Protein AF-A0A212D4I2-F1 (afdb_monomer_lite)

Radius of gyration: 35.73 Å; chains: 1; bounding box: 109×81×95 Å

Structure (mmCIF, N/CA/C/O backbone):
data_AF-A0A212D4I2-F1
#
_entry.id   AF-A0A212D4I2-F1
#
loop_
_atom_site.group_PDB
_atom_site.id
_atom_site.type_symbol
_atom_site.label_atom_id
_atom_site.label_alt_id
_atom_site.label_comp_id
_atom_site.label_asym_id
_atom_site.label_entity_id
_atom_site.label_seq_id
_atom_site.pdbx_PDB_ins_code
_atom_site.Cartn_x
_atom_site.Cartn_y
_atom_site.Cartn_z
_atom_site.occupancy
_atom_site.B_iso_or_equiv
_atom_site.auth_seq_id
_atom_site.auth_comp_id
_atom_site.auth_asym_id
_atom_site.auth_atom_id
_atom_site.pdbx_PDB_model_num
ATOM 1 N N . MET A 1 1 ? 10.637 -16.578 -3.327 1.00 25.44 1 MET A N 1
ATOM 2 C CA . MET A 1 1 ? 9.156 -16.622 -3.224 1.00 25.44 1 MET A CA 1
ATOM 3 C C . MET A 1 1 ? 8.642 -15.922 -1.956 1.00 25.44 1 MET A C 1
ATOM 5 O O . MET A 1 1 ? 7.436 -15.797 -1.786 1.00 25.44 1 MET A O 1
ATOM 9 N N . ASP A 1 2 ? 9.524 -15.365 -1.117 1.00 29.19 2 ASP A N 1
ATOM 10 C CA . ASP A 1 2 ? 9.207 -15.015 0.279 1.00 29.19 2 ASP A CA 1
ATOM 11 C C . ASP A 1 2 ? 8.692 -13.579 0.500 1.00 29.19 2 ASP A C 1
ATOM 13 O O . ASP A 1 2 ? 8.027 -13.302 1.494 1.00 29.19 2 ASP A O 1
ATOM 17 N N . ALA A 1 3 ? 8.873 -12.668 -0.464 1.00 28.47 3 ALA A N 1
ATOM 18 C CA . ALA A 1 3 ? 8.297 -11.314 -0.410 1.00 28.47 3 ALA A CA 1
ATOM 19 C C . ALA A 1 3 ? 6.806 -11.271 -0.831 1.00 28.47 3 ALA A C 1
ATOM 21 O O . ALA A 1 3 ? 6.046 -10.377 -0.430 1.00 28.47 3 ALA A O 1
ATOM 22 N N . MET A 1 4 ? 6.360 -12.268 -1.615 1.00 29.52 4 MET A N 1
ATOM 23 C CA . MET A 1 4 ? 5.018 -12.341 -2.214 1.00 29.52 4 MET A CA 1
ATOM 24 C C . MET A 1 4 ? 3.910 -12.891 -1.301 1.00 29.52 4 MET A C 1
ATOM 26 O O . MET A 1 4 ? 2.735 -12.658 -1.568 1.00 29.52 4 MET A O 1
ATOM 30 N N . GLY A 1 5 ? 4.243 -13.533 -0.181 1.00 29.33 5 GLY A N 1
ATOM 31 C CA . GLY A 1 5 ? 3.268 -13.831 0.879 1.00 29.33 5 GLY A CA 1
ATOM 32 C C . GLY A 1 5 ? 3.130 -12.667 1.865 1.00 29.33 5 GLY A C 1
ATOM 33 O O . GLY A 1 5 ? 2.028 -12.223 2.182 1.00 29.33 5 GLY A O 1
ATOM 34 N N . PHE A 1 6 ? 4.270 -12.092 2.261 1.00 38.19 6 PHE A N 1
ATOM 35 C CA . PHE A 1 6 ? 4.362 -11.064 3.298 1.00 38.19 6 PHE A CA 1
ATOM 36 C C . PHE A 1 6 ? 3.656 -9.746 2.935 1.00 38.19 6 PHE A C 1
ATOM 38 O O . PHE A 1 6 ? 2.833 -9.243 3.701 1.00 38.19 6 PHE A O 1
ATOM 45 N N . GLY A 1 7 ? 3.900 -9.223 1.726 1.00 39.88 7 GLY A N 1
ATOM 46 C CA . GLY A 1 7 ? 3.266 -7.973 1.279 1.00 39.88 7 GLY A CA 1
ATOM 47 C C . GLY A 1 7 ? 1.727 -7.999 1.244 1.00 39.88 7 GLY A C 1
ATOM 48 O O . GLY A 1 7 ? 1.111 -6.957 1.406 1.00 39.88 7 GLY A O 1
ATOM 49 N N . MET A 1 8 ? 1.083 -9.166 1.102 1.00 39.50 8 MET A N 1
ATOM 50 C CA . MET A 1 8 ? -0.375 -9.286 0.972 1.00 39.50 8 MET A CA 1
ATOM 51 C C . MET A 1 8 ? -1.042 -9.453 2.337 1.00 39.50 8 MET A C 1
ATOM 53 O O . MET A 1 8 ? -2.109 -8.889 2.559 1.00 39.50 8 MET A O 1
ATOM 57 N N . GLY A 1 9 ? -0.394 -10.145 3.282 1.00 39.62 9 GLY A N 1
ATOM 58 C CA . GLY A 1 9 ? -0.877 -10.227 4.664 1.00 39.62 9 GLY A CA 1
ATOM 59 C C . GLY A 1 9 ? -0.920 -8.855 5.344 1.00 39.62 9 GLY A C 1
ATOM 60 O O . GLY A 1 9 ? -1.917 -8.508 5.974 1.00 39.62 9 GLY A O 1
ATOM 61 N N . ASN A 1 10 ? 0.117 -8.034 5.146 1.00 53.69 10 ASN A N 1
ATOM 62 C CA . ASN A 1 10 ? 0.161 -6.677 5.697 1.00 53.69 10 ASN A CA 1
ATOM 63 C C . ASN A 1 10 ? -0.719 -5.681 4.913 1.00 53.69 10 ASN A C 1
ATOM 65 O O . ASN A 1 10 ? -1.258 -4.742 5.494 1.00 53.69 10 ASN A O 1
ATOM 69 N N . CYS A 1 11 ? -0.940 -5.919 3.614 1.00 56.47 11 CYS A N 1
ATOM 70 C CA . CYS A 1 11 ? -1.850 -5.120 2.787 1.00 56.47 11 CYS A CA 1
ATOM 71 C C . CYS A 1 11 ? -3.273 -5.084 3.368 1.00 56.47 11 CYS A C 1
ATOM 73 O O . CYS A 1 11 ? -3.877 -4.019 3.424 1.00 56.47 11 CYS A O 1
ATOM 75 N N . CYS A 1 12 ? -3.770 -6.204 3.906 1.00 54.91 12 CYS A N 1
ATOM 76 C CA . CYS A 1 12 ? -5.096 -6.276 4.532 1.00 54.91 12 CYS A CA 1
ATOM 77 C C . CYS A 1 12 ? -5.228 -5.345 5.749 1.00 54.91 12 CYS A C 1
ATOM 79 O O . CYS A 1 12 ? -6.227 -4.640 5.900 1.00 54.91 12 CYS A O 1
ATOM 81 N N . LEU A 1 13 ? -4.216 -5.354 6.624 1.00 58.94 13 LEU A N 1
ATOM 82 C CA . LEU A 1 13 ? -4.187 -4.532 7.839 1.00 58.94 13 LEU A CA 1
ATOM 83 C C . LEU A 1 13 ? -4.087 -3.056 7.477 1.00 58.94 13 LEU A C 1
ATOM 85 O O . LEU A 1 13 ? -4.787 -2.214 8.034 1.00 58.94 13 LEU A O 1
ATOM 89 N N . GLN A 1 14 ? -3.225 -2.768 6.509 1.00 66.25 14 GLN A N 1
ATOM 90 C CA . GLN A 1 14 ? -2.988 -1.430 6.027 1.00 66.25 14 GLN A CA 1
ATOM 91 C C . GLN A 1 14 ? -4.232 -0.844 5.370 1.00 66.25 14 GLN A C 1
ATOM 93 O O . GLN A 1 14 ? -4.608 0.260 5.735 1.00 66.25 14 GLN A O 1
ATOM 98 N N . MET A 1 15 ? -4.913 -1.603 4.506 1.00 63.91 15 MET A N 1
ATOM 99 C CA . MET A 1 15 ? -6.209 -1.223 3.940 1.00 63.91 15 MET A CA 1
ATOM 100 C C . MET A 1 15 ? -7.216 -0.880 5.041 1.00 63.91 15 MET A C 1
ATOM 102 O O . MET A 1 15 ? -7.794 0.201 5.026 1.00 63.91 15 MET A O 1
ATOM 106 N N . ALA A 1 16 ? -7.383 -1.750 6.043 1.00 61.50 16 ALA A N 1
ATOM 107 C CA . ALA A 1 16 ? -8.319 -1.487 7.135 1.00 61.50 16 ALA A CA 1
ATOM 108 C C . ALA A 1 16 ? -7.964 -0.199 7.906 1.00 61.50 16 ALA A C 1
ATOM 110 O O . ALA A 1 16 ? -8.841 0.614 8.200 1.00 61.50 16 ALA A O 1
ATOM 111 N N . LEU A 1 17 ? -6.679 0.016 8.205 1.00 62.59 17 LEU A N 1
ATOM 112 C CA . LEU A 1 17 ? -6.197 1.201 8.919 1.00 62.59 17 LEU A CA 1
ATOM 113 C C . LEU A 1 17 ? -6.302 2.487 8.087 1.00 62.59 17 LEU A C 1
ATOM 115 O O . LEU A 1 17 ? -6.539 3.548 8.664 1.00 62.59 17 LEU A O 1
ATOM 119 N N . SER A 1 18 ? -6.106 2.405 6.769 1.00 64.69 18 SER A N 1
ATOM 120 C CA . SER A 1 18 ? -6.086 3.535 5.831 1.00 64.69 18 SER A CA 1
ATOM 121 C C . SER A 1 18 ? -7.432 3.803 5.156 1.00 64.69 18 SER A C 1
ATOM 123 O O . SER A 1 18 ? -7.518 4.685 4.309 1.00 64.69 18 SER A O 1
ATOM 125 N N . ALA A 1 19 ? -8.480 3.066 5.512 1.00 68.12 19 ALA A N 1
ATOM 126 C CA . ALA A 1 19 ? -9.813 3.191 4.940 1.00 68.12 19 ALA A CA 1
ATOM 127 C C . ALA A 1 19 ? -10.255 4.649 4.710 1.00 68.12 19 ALA A C 1
ATOM 129 O O . ALA A 1 19 ? -10.438 5.414 5.664 1.00 68.12 19 ALA A O 1
ATOM 130 N N . ALA A 1 20 ? -10.465 5.020 3.440 1.00 69.88 20 ALA A N 1
ATOM 131 C CA . ALA A 1 20 ? -10.764 6.400 3.038 1.00 69.88 20 ALA A CA 1
ATOM 132 C C . ALA A 1 20 ? -11.823 6.551 1.925 1.00 69.88 20 ALA A C 1
ATOM 134 O O . ALA A 1 20 ? -12.105 7.672 1.510 1.00 69.88 20 ALA A O 1
ATOM 135 N N . SER A 1 21 ? -12.440 5.466 1.436 1.00 69.38 21 SER A N 1
ATOM 136 C CA . SER A 1 21 ? -13.225 5.482 0.182 1.00 69.38 21 SER A CA 1
ATOM 137 C C . SER A 1 21 ? -14.704 5.038 0.294 1.00 69.38 21 SER A C 1
ATOM 139 O O . SER A 1 21 ? -15.157 4.173 -0.460 1.00 69.38 21 SER A O 1
ATOM 141 N N . PRO A 1 22 ? -15.531 5.647 1.168 1.00 76.31 22 PRO A N 1
ATOM 142 C CA . PRO A 1 22 ? -16.875 5.144 1.473 1.00 76.31 22 PRO A CA 1
ATOM 143 C C . PRO A 1 22 ? -17.962 5.454 0.421 1.00 76.31 22 PRO A C 1
ATOM 145 O O . PRO A 1 22 ? -19.057 4.893 0.509 1.00 76.31 22 PRO A O 1
ATOM 148 N N . PHE A 1 23 ? -17.711 6.312 -0.583 1.00 76.19 23 PHE A N 1
ATOM 149 C CA . PHE A 1 23 ? -18.741 6.868 -1.494 1.00 76.19 23 PHE A CA 1
ATOM 150 C C . PHE A 1 23 ? -18.543 6.490 -2.968 1.00 76.19 23 PHE A C 1
ATOM 152 O O . PHE A 1 23 ? -17.432 6.637 -3.469 1.00 76.19 23 PHE A O 1
ATOM 159 N N . TYR A 1 24 ? -19.563 5.953 -3.654 1.00 68.44 24 TYR A N 1
ATOM 160 C CA . TYR A 1 24 ? -19.505 5.451 -5.042 1.00 68.44 24 TYR A CA 1
ATOM 161 C C . TYR A 1 24 ? -20.633 6.020 -5.891 1.00 68.44 24 TYR A C 1
ATOM 163 O O . TYR A 1 24 ? -21.789 5.824 -5.538 1.00 68.44 24 TYR A O 1
ATOM 171 N N . ARG A 1 25 ? -20.329 6.636 -7.042 1.00 63.72 25 ARG A N 1
ATOM 172 C CA . ARG A 1 25 ? -21.349 7.106 -8.007 1.00 63.72 25 ARG A CA 1
ATOM 173 C C . ARG A 1 25 ? -22.502 7.898 -7.357 1.00 63.72 25 ARG A C 1
ATOM 175 O O . ARG A 1 25 ? -23.650 7.737 -7.746 1.00 63.72 25 ARG A O 1
ATOM 182 N N . GLY A 1 26 ? -22.194 8.716 -6.348 1.00 66.38 26 GLY A N 1
ATOM 183 C CA . GLY A 1 26 ? -23.204 9.477 -5.605 1.00 66.38 26 GLY A CA 1
ATOM 184 C C . GLY A 1 26 ? -23.969 8.674 -4.548 1.00 66.38 26 GLY A C 1
ATOM 185 O O . GLY A 1 26 ? -25.006 9.130 -4.090 1.00 66.38 26 GLY A O 1
ATOM 186 N N . TYR A 1 27 ? -23.478 7.505 -4.136 1.00 71.94 27 TYR A N 1
ATOM 187 C CA . TYR A 1 27 ? -24.089 6.677 -3.098 1.00 71.94 27 TYR A CA 1
ATOM 188 C C . TYR A 1 27 ? -23.122 6.352 -1.958 1.00 71.94 27 TYR A C 1
ATOM 190 O O . TYR A 1 27 ? -21.917 6.179 -2.163 1.00 71.94 27 TYR A O 1
ATOM 198 N N . VAL A 1 28 ? -23.657 6.210 -0.747 1.00 78.44 28 VAL A N 1
ATOM 199 C CA . VAL A 1 28 ? -22.941 5.678 0.417 1.00 78.44 28 VAL A CA 1
ATOM 200 C C . VAL A 1 28 ? -22.845 4.159 0.281 1.00 78.44 28 VAL A C 1
ATOM 202 O O . VAL A 1 28 ? -23.852 3.462 0.338 1.00 78.44 28 VAL A O 1
ATOM 205 N N . SER A 1 29 ? -21.634 3.636 0.085 1.00 76.19 29 SER A N 1
ATOM 206 C CA . SER A 1 29 ? -21.404 2.192 -0.083 1.00 76.19 29 SER A CA 1
ATOM 207 C C . SER A 1 29 ? -21.205 1.483 1.256 1.00 76.19 29 SER A C 1
ATOM 209 O O . SER A 1 29 ? -20.844 2.121 2.236 1.00 76.19 29 SER A O 1
ATOM 211 N N . ASP A 1 30 ? -21.377 0.168 1.318 1.00 75.81 30 ASP A N 1
ATOM 212 C CA . ASP A 1 30 ? -21.138 -0.677 2.500 1.00 75.81 30 ASP A CA 1
ATOM 213 C C . ASP A 1 30 ? -19.672 -1.140 2.652 1.00 75.81 30 ASP A C 1
ATOM 215 O O . ASP A 1 30 ? -19.348 -1.939 3.533 1.00 75.81 30 ASP A O 1
ATOM 219 N N . ILE A 1 31 ? -18.777 -0.598 1.823 1.00 69.38 31 ILE A N 1
ATOM 220 C CA . ILE A 1 31 ? -17.336 -0.873 1.815 1.00 69.38 31 ILE A CA 1
ATOM 221 C C . ILE A 1 31 ? -16.538 0.399 2.103 1.00 69.38 31 ILE A C 1
ATOM 223 O O . ILE A 1 31 ? -16.928 1.490 1.685 1.00 69.38 31 ILE A O 1
ATOM 227 N N . ASP A 1 32 ? -15.428 0.266 2.826 1.00 61.69 32 ASP A N 1
ATOM 228 C CA . ASP A 1 32 ? -14.573 1.398 3.223 1.00 61.69 32 ASP A CA 1
ATOM 229 C C . ASP A 1 32 ? -13.318 1.548 2.342 1.00 61.69 32 ASP A C 1
ATOM 231 O O . ASP A 1 32 ? -12.803 2.659 2.165 1.00 61.69 32 ASP A O 1
ATOM 235 N N . CYS A 1 33 ? -12.890 0.450 1.713 1.00 62.69 33 CYS A N 1
ATOM 236 C CA . CYS A 1 33 ? -11.743 0.372 0.806 1.00 62.69 33 CYS A CA 1
ATOM 237 C C . CYS A 1 33 ? -12.189 -0.188 -0.551 1.00 62.69 33 CYS A C 1
ATOM 239 O O . CYS A 1 33 ? -12.774 -1.272 -0.619 1.00 62.69 33 CYS A O 1
ATOM 241 N N . ARG A 1 34 ? -11.906 0.521 -1.652 1.00 57.12 34 ARG A N 1
ATOM 242 C CA . ARG A 1 34 ? -12.313 0.142 -3.024 1.00 57.12 34 ARG A CA 1
ATOM 243 C C . ARG A 1 34 ? -11.198 -0.454 -3.873 1.00 57.12 34 ARG A C 1
ATOM 245 O O . ARG A 1 34 ? -11.151 -0.242 -5.087 1.00 57.12 34 ARG A O 1
ATOM 252 N N . TRP A 1 35 ? -10.354 -1.271 -3.253 1.00 50.75 35 TRP A N 1
ATOM 253 C CA . TRP A 1 35 ? -9.271 -1.976 -3.937 1.00 50.75 35 TRP A CA 1
ATOM 254 C C . TRP A 1 35 ? -9.750 -2.741 -5.187 1.00 50.75 35 TRP A C 1
ATOM 256 O O . TRP A 1 35 ? -9.157 -2.613 -6.254 1.00 50.75 35 TRP A O 1
ATOM 266 N N . GLY A 1 36 ? -10.877 -3.459 -5.107 1.00 45.03 36 GLY A N 1
ATOM 267 C CA . GLY A 1 36 ? -11.419 -4.251 -6.223 1.00 45.03 36 GLY A CA 1
ATOM 268 C C . GLY A 1 36 ? -11.994 -3.450 -7.401 1.00 45.03 36 GLY A C 1
ATOM 269 O O . GLY A 1 36 ? -12.107 -3.992 -8.492 1.00 45.03 36 GLY A O 1
ATOM 270 N N . VAL A 1 37 ? -12.346 -2.171 -7.214 1.00 36.62 37 VAL A N 1
ATOM 271 C CA . VAL A 1 37 ? -12.903 -1.319 -8.286 1.00 36.62 37 VAL A CA 1
ATOM 272 C C . VAL A 1 37 ? -11.803 -0.495 -8.952 1.00 36.62 37 VAL A C 1
ATOM 274 O O . VAL A 1 37 ? -11.812 -0.358 -10.170 1.00 36.62 37 VAL A O 1
ATOM 277 N N . ILE A 1 38 ? -10.825 0.007 -8.192 1.00 35.88 38 ILE A N 1
ATOM 278 C CA . ILE A 1 38 ? -9.671 0.730 -8.752 1.00 35.88 38 ILE A CA 1
ATOM 279 C C . ILE A 1 38 ? -8.758 -0.238 -9.522 1.00 35.88 38 ILE A C 1
ATOM 281 O O . ILE A 1 38 ? -8.424 0.041 -10.670 1.00 35.88 38 ILE A O 1
ATOM 285 N N . SER A 1 39 ? -8.461 -1.417 -8.958 1.00 36.94 39 SER A N 1
ATOM 286 C CA . SER A 1 39 ? -7.622 -2.430 -9.626 1.00 36.94 39 SER A CA 1
ATOM 287 C C . SER A 1 39 ? -8.253 -3.036 -10.885 1.00 36.94 39 SER A C 1
ATOM 289 O O . SER A 1 39 ? -7.538 -3.430 -11.797 1.00 36.94 39 SER A O 1
ATOM 291 N N . ALA A 1 40 ? -9.586 -3.102 -10.960 1.00 35.56 40 ALA A N 1
ATOM 292 C CA . ALA A 1 40 ? -10.294 -3.656 -12.115 1.00 35.56 40 ALA A CA 1
ATOM 293 C C . ALA A 1 40 ? -10.528 -2.640 -13.245 1.00 35.56 40 ALA A C 1
ATOM 295 O O . ALA A 1 40 ? -10.864 -3.042 -14.356 1.00 35.56 40 ALA A O 1
ATOM 296 N N . SER A 1 41 ? -10.397 -1.337 -12.968 1.00 30.91 41 SER A N 1
ATOM 297 C CA . SER A 1 41 ? -10.723 -0.289 -13.946 1.00 30.91 41 SER A CA 1
ATOM 298 C C . SER A 1 41 ? -9.509 0.203 -14.737 1.00 30.91 41 SER A C 1
ATOM 300 O O . SER A 1 41 ? -9.701 0.691 -15.843 1.00 30.91 41 SER A O 1
ATOM 302 N N . VAL A 1 42 ? -8.296 0.102 -14.178 1.00 34.03 42 VAL A N 1
ATOM 303 C CA . VAL A 1 42 ? -7.030 0.603 -14.752 1.00 34.03 42 VAL A CA 1
ATOM 304 C C . VAL A 1 42 ? -5.849 0.094 -13.900 1.00 34.03 42 VAL A C 1
ATOM 306 O O . VAL A 1 42 ? -5.357 0.847 -13.062 1.00 34.03 42 VAL A O 1
ATOM 309 N N . ASP A 1 43 ? -5.411 -1.169 -13.994 1.00 35.94 43 ASP A N 1
ATOM 310 C CA . ASP A 1 43 ? -4.189 -1.535 -13.248 1.00 35.94 43 ASP A CA 1
ATOM 311 C C . ASP A 1 43 ? -3.379 -2.734 -13.774 1.00 35.94 43 ASP A C 1
ATOM 313 O O . ASP A 1 43 ? -3.618 -3.893 -13.431 1.00 35.94 43 ASP A O 1
ATOM 317 N N . ASP A 1 44 ? -2.358 -2.415 -14.560 1.00 40.47 44 ASP A N 1
ATOM 318 C CA . ASP A 1 44 ? -1.267 -3.255 -15.057 1.00 40.47 44 ASP A CA 1
ATOM 319 C C . ASP A 1 44 ? 0.040 -3.083 -14.242 1.00 40.47 44 ASP A C 1
ATOM 321 O O . ASP A 1 44 ? 1.099 -3.573 -14.637 1.00 40.47 44 ASP A O 1
ATOM 325 N N . ARG A 1 45 ? -0.025 -2.445 -13.062 1.00 44.50 45 ARG A N 1
ATOM 326 C CA . ARG A 1 45 ? 1.133 -2.215 -12.179 1.00 44.50 45 ARG A CA 1
ATOM 327 C C . ARG A 1 45 ? 1.491 -3.422 -11.294 1.00 44.50 45 ARG A C 1
ATOM 329 O O . ARG A 1 45 ? 0.629 -4.191 -10.848 1.00 44.50 45 ARG A O 1
ATOM 336 N N . THR A 1 46 ? 2.787 -3.558 -11.001 1.00 43.25 46 THR A N 1
ATOM 337 C CA . THR A 1 46 ? 3.399 -4.588 -10.136 1.00 43.25 46 THR A CA 1
ATOM 338 C C . THR A 1 46 ? 2.992 -4.467 -8.661 1.00 43.25 46 THR A C 1
ATOM 340 O O . THR A 1 46 ? 2.427 -3.468 -8.216 1.00 43.25 46 THR A O 1
ATOM 343 N N . ARG A 1 47 ? 3.245 -5.516 -7.862 1.00 36.81 47 ARG A N 1
ATOM 344 C CA . ARG A 1 47 ? 2.807 -5.615 -6.454 1.00 36.81 47 ARG A CA 1
ATOM 345 C C . ARG A 1 47 ? 3.418 -4.528 -5.560 1.00 36.81 47 ARG A C 1
ATOM 347 O O . ARG A 1 47 ? 2.818 -4.170 -4.551 1.00 36.81 47 ARG A O 1
ATOM 354 N N . GLU A 1 48 ? 4.563 -3.993 -5.963 1.00 39.94 48 GLU A N 1
ATOM 355 C CA . GLU A 1 48 ? 5.308 -2.911 -5.322 1.00 39.94 48 GLU A CA 1
ATOM 356 C C . GLU A 1 48 ? 4.772 -1.511 -5.694 1.00 39.94 48 GLU A C 1
ATOM 358 O O . GLU A 1 48 ? 4.851 -0.583 -4.893 1.00 39.94 48 GLU A O 1
ATOM 363 N N . GLU A 1 49 ? 4.159 -1.359 -6.869 1.00 40.97 49 GLU A N 1
ATOM 364 C CA . GLU A 1 49 ? 3.626 -0.087 -7.395 1.00 40.97 49 GLU A CA 1
ATOM 365 C C . GLU A 1 49 ? 2.200 0.232 -6.916 1.00 40.97 49 GLU A C 1
ATOM 367 O O . GLU A 1 49 ? 1.665 1.317 -7.153 1.00 40.97 49 GLU A O 1
ATOM 372 N N . ARG A 1 50 ? 1.578 -0.717 -6.213 1.00 48.75 50 ARG A N 1
ATOM 373 C CA . ARG A 1 50 ? 0.201 -0.625 -5.715 1.00 48.75 50 ARG A CA 1
ATOM 374 C C . ARG A 1 50 ? 0.016 0.352 -4.553 1.00 48.75 50 ARG A C 1
ATOM 376 O O . ARG A 1 50 ? -1.109 0.788 -4.327 1.00 48.75 50 ARG A O 1
ATOM 383 N N . GLY A 1 51 ? 1.106 0.754 -3.895 1.00 47.84 51 GLY A N 1
ATOM 384 C CA . GLY A 1 51 ? 1.116 1.816 -2.889 1.00 47.84 51 GLY A CA 1
ATOM 385 C C . GLY A 1 51 ? 0.179 1.595 -1.691 1.00 47.84 51 GLY A C 1
ATOM 386 O O . GLY A 1 51 ? -0.481 0.570 -1.539 1.00 47.84 51 GLY A O 1
ATOM 387 N N . LEU A 1 52 ? 0.168 2.584 -0.801 1.00 48.31 52 LEU A N 1
ATOM 388 C CA . LEU A 1 52 ? -0.756 2.711 0.328 1.00 48.31 52 LEU A CA 1
ATOM 389 C C . LEU A 1 52 ? -1.989 3.498 -0.149 1.00 48.31 52 LEU A C 1
ATOM 391 O O . LEU A 1 52 ? -1.842 4.360 -1.017 1.00 48.31 52 LEU A O 1
ATOM 395 N N . GLU A 1 53 ? -3.189 3.254 0.398 1.00 52.81 53 GLU A N 1
ATOM 396 C CA . GLU A 1 53 ? -4.343 4.108 0.063 1.00 52.81 53 GLU A CA 1
ATOM 397 C C . GLU A 1 53 ? -4.043 5.554 0.485 1.00 52.81 53 GLU A C 1
ATOM 399 O O . GLU A 1 53 ? -3.761 5.822 1.657 1.00 52.81 53 GLU A O 1
ATOM 404 N N . VAL A 1 54 ? -4.096 6.481 -0.476 1.00 60.56 54 VAL A N 1
ATOM 405 C CA . VAL A 1 54 ? -3.761 7.893 -0.258 1.00 60.56 54 VAL A CA 1
ATOM 406 C C . VAL A 1 54 ? -4.725 8.499 0.761 1.00 60.56 54 VAL A C 1
ATOM 408 O O . VAL A 1 54 ? -5.940 8.511 0.567 1.00 60.56 54 VAL A O 1
ATOM 411 N N . GLN A 1 55 ? -4.169 8.992 1.862 1.00 65.06 55 GLN A N 1
ATOM 412 C CA . GLN A 1 55 ? -4.868 9.722 2.912 1.00 65.06 55 GLN A CA 1
ATOM 413 C C . GLN A 1 55 ? -4.955 11.211 2.576 1.00 65.06 55 GLN A C 1
ATOM 415 O O . GLN A 1 55 ? -4.189 11.723 1.758 1.00 65.06 55 GLN A O 1
ATOM 420 N N . LEU A 1 56 ? -5.878 11.905 3.248 1.00 65.50 56 LEU A N 1
ATOM 421 C CA . LEU A 1 56 ? -6.137 13.336 3.058 1.00 65.50 56 LEU A CA 1
ATOM 422 C C . LEU A 1 56 ? -4.928 14.217 3.385 1.00 65.50 56 LEU A C 1
ATOM 424 O O . LEU A 1 56 ? -4.798 15.285 2.793 1.00 65.50 56 LEU A O 1
ATOM 428 N N . THR A 1 57 ? -4.074 13.800 4.326 1.00 73.62 57 THR A N 1
ATOM 429 C CA . THR A 1 57 ? -2.918 14.594 4.758 1.00 73.62 57 THR A CA 1
ATOM 430 C C . THR A 1 57 ? -1.591 13.893 4.482 1.00 73.62 57 THR A C 1
ATOM 432 O O . THR A 1 57 ? -1.447 12.675 4.631 1.00 73.62 57 THR A O 1
ATOM 435 N N . ASP A 1 58 ? -0.572 14.688 4.158 1.00 71.88 58 ASP A N 1
ATOM 436 C CA . ASP A 1 58 ? 0.795 14.198 3.961 1.00 71.88 58 ASP A CA 1
ATOM 437 C C . ASP A 1 58 ? 1.381 13.573 5.233 1.00 71.88 58 ASP A C 1
ATOM 439 O O . ASP A 1 58 ? 2.197 12.653 5.157 1.00 71.88 58 ASP A O 1
ATOM 443 N N . PHE A 1 59 ? 0.941 14.034 6.409 1.00 81.31 59 PHE A N 1
ATOM 444 C CA . PHE A 1 59 ? 1.323 13.465 7.700 1.00 81.31 59 PHE A CA 1
ATOM 445 C C . PHE A 1 59 ? 0.861 12.009 7.833 1.00 81.31 59 PHE A C 1
ATOM 447 O O . PHE A 1 59 ? 1.655 11.144 8.199 1.00 81.31 59 PHE A O 1
ATOM 454 N N . GLU A 1 60 ? -0.403 11.718 7.511 1.00 76.38 60 GLU A N 1
ATOM 455 C CA . GLU A 1 60 ? -0.945 10.356 7.571 1.00 76.38 60 GLU A CA 1
ATOM 456 C C . GLU A 1 60 ? -0.272 9.446 6.540 1.00 76.38 60 GLU A C 1
ATOM 458 O O . GLU A 1 60 ? 0.122 8.328 6.872 1.00 76.38 60 GLU A O 1
ATOM 463 N N . ASN A 1 61 ? -0.072 9.944 5.315 1.00 77.19 61 ASN A N 1
ATOM 464 C CA . ASN A 1 61 ? 0.654 9.222 4.269 1.00 77.19 61 ASN A CA 1
ATOM 465 C C . ASN A 1 61 ? 2.085 8.883 4.717 1.00 77.19 61 ASN A C 1
ATOM 467 O O . ASN A 1 61 ? 2.509 7.729 4.627 1.00 77.19 61 ASN A O 1
ATOM 471 N N . SER A 1 62 ? 2.800 9.860 5.282 1.00 77.88 62 SER A N 1
ATOM 472 C CA . SER A 1 62 ? 4.153 9.674 5.819 1.00 77.88 62 SER A CA 1
ATOM 473 C C . SER A 1 62 ? 4.175 8.662 6.961 1.00 77.88 62 SER A C 1
ATOM 475 O O . SER A 1 62 ? 5.068 7.818 7.012 1.00 77.88 62 SER A O 1
ATOM 477 N N . ALA A 1 63 ? 3.174 8.685 7.845 1.00 80.00 63 ALA A N 1
ATOM 478 C CA . ALA A 1 63 ? 3.095 7.760 8.967 1.00 80.00 63 ALA A CA 1
ATOM 479 C C . ALA A 1 63 ? 3.023 6.296 8.513 1.00 80.00 63 ALA A C 1
ATOM 481 O O . ALA A 1 63 ? 3.747 5.450 9.041 1.00 80.00 63 ALA A O 1
ATOM 482 N N . TYR A 1 64 ? 2.194 5.999 7.510 1.00 79.44 64 TYR A N 1
ATOM 483 C CA . TYR A 1 64 ? 2.070 4.646 6.972 1.00 79.44 64 TYR A CA 1
ATOM 484 C C . TYR A 1 64 ? 3.314 4.196 6.202 1.00 79.44 64 TYR A C 1
ATOM 486 O O . TYR A 1 64 ? 3.744 3.053 6.361 1.00 79.44 64 TYR A O 1
ATOM 494 N N . VAL A 1 65 ? 3.937 5.089 5.424 1.00 74.44 65 VAL A N 1
ATOM 495 C CA . VAL A 1 65 ? 5.207 4.792 4.739 1.00 74.44 65 VAL A CA 1
ATOM 496 C C . VAL A 1 65 ? 6.295 4.455 5.758 1.00 74.44 65 VAL A C 1
ATOM 498 O O . VAL A 1 65 ? 6.933 3.406 5.660 1.00 74.44 65 VAL A O 1
ATOM 501 N N . VAL A 1 66 ? 6.473 5.305 6.773 1.00 78.50 66 VAL A N 1
ATOM 502 C CA . VAL A 1 66 ? 7.467 5.098 7.835 1.00 78.50 66 VAL A CA 1
ATOM 503 C C . VAL A 1 66 ? 7.193 3.798 8.587 1.00 78.50 66 VAL A C 1
ATOM 505 O O . VAL A 1 66 ? 8.124 3.035 8.832 1.00 78.50 66 VAL A O 1
ATOM 508 N N . PHE A 1 67 ? 5.932 3.491 8.895 1.00 82.06 67 PHE A N 1
ATOM 509 C CA . PHE A 1 67 ? 5.558 2.238 9.548 1.00 82.06 67 PHE A CA 1
ATOM 510 C C . PHE A 1 67 ? 5.953 1.003 8.731 1.00 82.06 67 PHE A C 1
ATOM 512 O O . PHE A 1 67 ? 6.584 0.099 9.274 1.00 82.06 67 PHE A O 1
ATOM 519 N N . VAL A 1 68 ? 5.646 0.968 7.429 1.00 75.94 68 VAL A N 1
ATOM 520 C CA . VAL A 1 68 ? 6.002 -0.164 6.554 1.00 75.94 68 VAL A CA 1
ATOM 521 C C . VAL A 1 68 ? 7.519 -0.320 6.431 1.00 75.94 68 VAL A C 1
ATOM 523 O O . VAL A 1 68 ? 8.034 -1.440 6.499 1.00 75.94 68 VAL A O 1
ATOM 526 N N . VAL A 1 69 ? 8.248 0.791 6.297 1.00 75.81 69 VAL A N 1
ATOM 527 C CA . VAL A 1 69 ? 9.716 0.784 6.220 1.00 75.81 69 VAL A CA 1
ATOM 528 C C . VAL A 1 69 ? 10.329 0.262 7.521 1.00 75.81 69 VAL A C 1
ATOM 530 O O . VAL A 1 69 ? 11.174 -0.634 7.481 1.00 75.81 69 VAL A O 1
ATOM 533 N N . LEU A 1 70 ? 9.891 0.776 8.674 1.00 77.88 70 LEU A N 1
ATOM 534 C CA . LEU A 1 70 ? 10.369 0.325 9.982 1.00 77.88 70 LEU A CA 1
ATOM 535 C C . LEU A 1 70 ? 10.039 -1.147 10.219 1.00 77.88 70 LEU A C 1
ATOM 537 O O . LEU A 1 70 ? 10.912 -1.906 10.631 1.00 77.88 70 LEU A O 1
ATOM 541 N N . LEU A 1 71 ? 8.819 -1.576 9.895 1.00 80.38 71 LEU A N 1
ATOM 542 C CA . LEU A 1 71 ? 8.397 -2.963 10.065 1.00 80.38 71 LEU A CA 1
ATOM 543 C C . LEU A 1 71 ? 9.241 -3.910 9.211 1.00 80.38 71 LEU A C 1
ATOM 545 O O . LEU A 1 71 ? 9.695 -4.938 9.704 1.00 80.38 71 LEU A O 1
ATOM 549 N N . THR A 1 72 ? 9.528 -3.539 7.963 1.00 73.94 72 THR A N 1
ATOM 550 C CA . THR A 1 72 ? 10.402 -4.329 7.082 1.00 73.94 72 THR A CA 1
ATOM 551 C C . THR A 1 72 ? 11.815 -4.447 7.661 1.00 73.94 72 THR A C 1
ATOM 553 O O . THR A 1 72 ? 12.389 -5.536 7.675 1.00 73.94 72 THR A O 1
ATOM 556 N N . ARG A 1 73 ? 12.370 -3.356 8.210 1.00 77.44 73 ARG A N 1
ATOM 557 C CA . ARG A 1 73 ? 13.687 -3.377 8.872 1.00 77.44 73 ARG A CA 1
ATOM 558 C C . ARG A 1 73 ? 13.698 -4.260 10.113 1.00 77.44 73 ARG A C 1
ATOM 560 O O . ARG A 1 73 ? 14.647 -5.017 10.299 1.00 77.44 73 ARG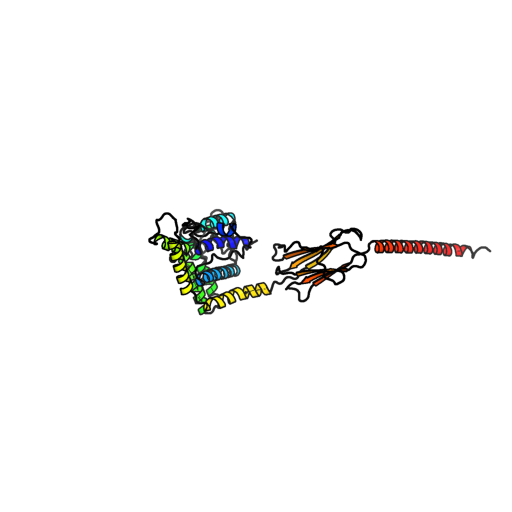 A O 1
ATOM 567 N N . VAL A 1 74 ? 12.651 -4.197 10.929 1.00 78.81 74 VAL A N 1
ATOM 568 C CA . VAL A 1 74 ? 12.478 -5.045 12.114 1.00 78.81 74 VAL A CA 1
ATOM 569 C C . VAL A 1 74 ? 12.407 -6.516 11.734 1.00 78.81 74 VAL A C 1
ATOM 571 O O . VAL A 1 74 ? 13.092 -7.333 12.339 1.00 78.81 74 VAL A O 1
ATOM 574 N N . ILE A 1 75 ? 11.640 -6.857 10.700 1.00 76.19 75 ILE A N 1
ATOM 575 C CA . ILE A 1 75 ? 11.512 -8.236 10.217 1.00 76.19 75 ILE A CA 1
ATOM 576 C C . ILE A 1 75 ? 12.858 -8.800 9.798 1.00 76.19 75 ILE A C 1
ATOM 578 O O . ILE A 1 75 ? 13.206 -9.906 10.201 1.00 76.19 75 ILE A O 1
ATOM 582 N N . LEU A 1 76 ? 13.628 -8.032 9.026 1.00 76.88 76 LEU A N 1
ATOM 583 C CA . LEU A 1 76 ? 14.950 -8.456 8.572 1.00 76.88 76 LEU A CA 1
ATOM 584 C C . LEU A 1 76 ? 15.949 -8.545 9.732 1.00 76.88 76 LEU A C 1
ATOM 586 O O . LEU A 1 76 ? 16.758 -9.469 9.775 1.00 76.88 76 LEU A O 1
ATOM 590 N N . SER A 1 77 ? 15.870 -7.613 10.683 1.00 78.62 77 SER A N 1
ATOM 591 C CA . SER A 1 77 ? 16.800 -7.526 11.815 1.00 78.62 77 SER A CA 1
ATOM 592 C C . SER A 1 77 ? 16.559 -8.626 12.853 1.00 78.62 77 SER A C 1
ATOM 594 O O . SER A 1 77 ? 17.510 -9.210 13.364 1.00 78.62 77 SER A O 1
ATOM 596 N N . TYR A 1 78 ? 15.294 -8.931 13.151 1.00 78.06 78 TYR A N 1
ATOM 597 C CA . TYR A 1 78 ? 14.890 -9.947 14.131 1.00 78.06 78 TYR A CA 1
ATOM 598 C C . TYR A 1 78 ? 14.517 -11.294 13.505 1.00 78.06 78 TYR A C 1
ATOM 600 O O . TYR A 1 78 ? 14.154 -12.214 14.232 1.00 78.06 78 TYR A O 1
ATOM 608 N N . LYS A 1 79 ? 14.628 -11.428 12.175 1.00 76.81 79 LYS A N 1
ATOM 609 C CA . LYS A 1 79 ? 14.280 -12.640 11.411 1.00 76.81 79 LYS A CA 1
ATOM 610 C C . LYS A 1 79 ? 12.876 -13.150 11.745 1.00 76.81 79 LYS A C 1
ATOM 612 O O . LYS A 1 79 ? 12.672 -14.336 11.998 1.00 76.81 79 LYS A O 1
ATOM 617 N N . LEU A 1 80 ? 11.919 -12.226 11.779 1.00 78.88 80 LEU A N 1
ATOM 618 C CA . LEU A 1 80 ? 10.539 -12.545 12.127 1.00 78.88 80 LEU A CA 1
ATOM 619 C C . LEU A 1 80 ? 9.856 -13.300 10.986 1.00 78.88 80 LEU A C 1
ATOM 621 O O . LEU A 1 80 ? 10.016 -12.950 9.816 1.00 78.88 80 LEU A O 1
ATOM 625 N N . ASP A 1 81 ? 9.047 -14.293 11.336 1.00 77.25 81 ASP A N 1
ATOM 626 C CA . ASP A 1 81 ? 8.308 -15.109 10.382 1.00 77.25 81 ASP A CA 1
ATOM 627 C C . ASP A 1 81 ? 6.814 -14.757 10.408 1.00 77.25 81 ASP A C 1
ATOM 629 O O . ASP A 1 81 ? 6.096 -15.049 11.360 1.00 77.25 81 ASP A O 1
ATOM 633 N N . PHE A 1 82 ? 6.342 -14.123 9.337 1.00 79.19 82 PHE A N 1
ATOM 634 C CA . PHE A 1 82 ? 4.947 -13.711 9.150 1.00 79.19 82 PHE A CA 1
ATOM 635 C C . PHE A 1 82 ? 4.209 -14.571 8.114 1.00 79.19 82 PHE A C 1
ATOM 637 O O . PHE A 1 82 ? 3.112 -14.214 7.680 1.00 79.19 82 PHE A O 1
ATOM 644 N N . LEU A 1 83 ? 4.801 -15.689 7.680 1.00 75.38 83 LEU A N 1
ATOM 645 C CA . LEU A 1 83 ? 4.205 -16.535 6.651 1.00 75.38 83 LEU A CA 1
ATOM 646 C C . LEU A 1 83 ? 2.897 -17.162 7.149 1.00 75.38 83 LEU A C 1
ATOM 648 O O . LEU A 1 83 ? 2.846 -17.753 8.229 1.00 75.38 83 LEU A O 1
ATOM 652 N N . ILE A 1 84 ? 1.852 -17.036 6.328 1.00 78.06 84 ILE A N 1
ATOM 653 C CA . ILE A 1 84 ? 0.545 -17.687 6.472 1.00 78.06 84 ILE A CA 1
ATOM 654 C C . ILE A 1 84 ? 0.070 -18.184 5.092 1.00 78.06 84 ILE A C 1
ATOM 656 O O . ILE A 1 84 ? 0.513 -17.646 4.072 1.00 78.06 84 ILE A O 1
ATOM 660 N N . PRO A 1 85 ? -0.823 -19.191 5.018 1.00 78.19 85 PRO A N 1
ATOM 661 C CA . PRO A 1 85 ? -1.337 -19.689 3.742 1.00 78.19 85 PRO A CA 1
ATOM 662 C C . PRO A 1 85 ? -2.036 -18.600 2.917 1.00 78.19 85 PRO A C 1
ATOM 664 O O . PRO A 1 85 ? -2.825 -17.824 3.457 1.00 78.19 85 PRO A O 1
ATOM 667 N N . LEU A 1 86 ? -1.814 -18.593 1.597 1.00 71.19 86 LEU A N 1
ATOM 668 C CA . LEU A 1 86 ? -2.385 -17.590 0.685 1.00 71.19 86 LEU A CA 1
ATOM 669 C C . LEU A 1 86 ? -3.922 -17.541 0.741 1.00 71.19 86 LEU A C 1
ATOM 671 O O . LEU A 1 86 ? -4.499 -16.463 0.718 1.00 71.19 86 LEU A O 1
ATOM 675 N N . SER A 1 87 ? -4.584 -18.684 0.936 1.00 76.75 87 SER A N 1
ATOM 676 C CA . SER A 1 87 ? -6.042 -18.745 1.112 1.00 76.75 87 SER A CA 1
ATOM 677 C C . SER A 1 87 ? -6.541 -17.911 2.298 1.00 76.75 87 SER A C 1
ATOM 679 O O . SER A 1 87 ? -7.580 -17.263 2.203 1.00 76.75 87 SER A O 1
ATOM 681 N N . LYS A 1 88 ? -5.783 -17.866 3.401 1.00 81.81 88 LYS A N 1
ATOM 682 C CA . LYS A 1 88 ? -6.105 -17.037 4.573 1.00 81.81 88 LYS A CA 1
ATOM 683 C C . LYS A 1 88 ? -5.841 -15.560 4.325 1.00 81.81 88 LYS A C 1
ATOM 685 O O . LYS A 1 88 ? -6.574 -14.713 4.829 1.00 81.81 88 LYS A O 1
ATOM 690 N N . VAL A 1 89 ? -4.846 -15.255 3.500 1.00 72.19 89 VAL A N 1
ATOM 691 C CA . VAL A 1 89 ? -4.599 -13.893 3.025 1.00 72.19 89 VAL A CA 1
ATOM 692 C C . VAL A 1 89 ? -5.760 -13.406 2.152 1.00 72.19 89 VAL A C 1
ATOM 694 O O . VAL A 1 89 ? -6.239 -12.294 2.350 1.00 72.19 89 VAL A O 1
ATOM 697 N N . ASP A 1 90 ? -6.285 -14.242 1.257 1.00 72.25 90 ASP A N 1
ATOM 698 C CA . ASP A 1 90 ? -7.436 -13.889 0.418 1.00 72.25 90 ASP A CA 1
ATOM 699 C C . ASP A 1 90 ? -8.712 -13.656 1.244 1.00 72.25 90 ASP A C 1
ATOM 701 O O . ASP A 1 90 ? -9.493 -12.744 0.959 1.00 72.25 90 ASP A O 1
ATOM 705 N N . GLU A 1 91 ? -8.932 -14.455 2.293 1.00 81.25 91 GLU A N 1
ATOM 706 C CA . GLU A 1 91 ? -10.010 -14.228 3.264 1.00 81.25 91 GLU A CA 1
ATOM 707 C C . GLU A 1 91 ? -9.836 -12.881 3.986 1.00 81.25 91 GLU A C 1
ATOM 709 O O . GLU A 1 91 ? -10.781 -12.090 4.053 1.00 81.25 91 GLU A O 1
ATOM 714 N N . ASN A 1 92 ? -8.621 -12.570 4.444 1.00 82.88 92 ASN A N 1
ATOM 715 C CA . ASN A 1 92 ? -8.302 -11.288 5.073 1.00 82.88 92 ASN A CA 1
ATOM 716 C C . ASN A 1 92 ? -8.545 -10.099 4.132 1.00 82.88 92 ASN A C 1
ATOM 718 O O . ASN A 1 92 ? -9.111 -9.095 4.564 1.00 82.88 92 ASN A O 1
ATOM 722 N N . MET A 1 93 ? -8.196 -10.216 2.846 1.00 75.56 93 MET A N 1
ATOM 723 C CA . MET A 1 93 ? -8.440 -9.165 1.848 1.00 75.56 93 MET A CA 1
ATOM 724 C C . MET A 1 93 ? -9.936 -8.877 1.678 1.00 75.56 93 MET A C 1
ATOM 726 O O . MET A 1 93 ? -10.323 -7.727 1.469 1.00 75.56 93 MET A O 1
ATOM 730 N N . LYS A 1 94 ? -10.794 -9.902 1.787 1.00 79.19 94 LYS A N 1
ATOM 731 C CA . LYS A 1 94 ? -12.258 -9.737 1.751 1.00 79.19 94 LYS A CA 1
ATOM 732 C C . LYS A 1 94 ? -12.792 -9.078 3.020 1.00 79.19 94 LYS A C 1
ATOM 734 O O . LYS A 1 94 ? -13.733 -8.293 2.944 1.00 79.19 94 LYS A O 1
ATOM 739 N N . VAL A 1 95 ? -12.220 -9.395 4.182 1.00 82.31 95 VAL A N 1
ATOM 740 C CA . VAL A 1 95 ? -12.597 -8.766 5.458 1.00 82.31 95 VAL A CA 1
ATOM 741 C C . VAL A 1 95 ? -12.181 -7.294 5.481 1.00 82.31 95 VAL A C 1
ATOM 743 O O . VAL A 1 95 ? -13.001 -6.458 5.850 1.00 82.31 95 VAL A O 1
ATOM 746 N N . ALA A 1 96 ? -10.969 -6.972 5.017 1.00 78.44 96 ALA A N 1
ATOM 747 C CA . ALA A 1 96 ? -10.404 -5.618 5.008 1.00 78.44 96 ALA A CA 1
ATOM 748 C C . ALA A 1 96 ? -11.267 -4.581 4.274 1.00 78.44 96 ALA A C 1
ATOM 750 O O . ALA A 1 96 ? -11.234 -3.404 4.611 1.00 78.44 96 ALA A O 1
ATOM 751 N N . GLN A 1 97 ? -12.038 -5.008 3.271 1.00 77.88 97 GLN A N 1
ATOM 752 C CA . GLN A 1 97 ? -12.858 -4.113 2.450 1.00 77.88 97 GLN A CA 1
ATOM 753 C C . GLN A 1 97 ? -14.173 -3.698 3.124 1.00 77.88 97 GLN A C 1
ATOM 755 O O . GLN A 1 97 ? -14.789 -2.712 2.713 1.00 77.88 97 GLN A O 1
ATOM 760 N N . LYS A 1 98 ? -14.629 -4.445 4.136 1.00 83.75 98 LYS A N 1
ATOM 761 C CA . LYS A 1 98 ? -15.931 -4.224 4.778 1.00 83.75 98 LYS A CA 1
ATOM 762 C C . LYS A 1 98 ? -15.947 -2.935 5.602 1.00 83.75 98 LYS A C 1
ATOM 764 O O . LYS A 1 98 ? -14.919 -2.504 6.120 1.00 83.75 98 LYS A O 1
ATOM 769 N N . ARG A 1 99 ? -17.140 -2.352 5.771 1.00 86.38 99 ARG A N 1
ATOM 770 C CA . ARG A 1 99 ? -17.349 -1.208 6.670 1.00 86.38 99 ARG A CA 1
ATOM 771 C C . ARG A 1 99 ? -16.836 -1.495 8.083 1.00 86.38 99 ARG A C 1
ATOM 773 O O . ARG A 1 99 ? -17.149 -2.541 8.647 1.00 86.38 99 ARG A O 1
ATOM 780 N N . ASP A 1 100 ? -16.102 -0.542 8.651 1.00 87.00 100 ASP A N 1
ATOM 781 C CA . ASP A 1 100 ? -15.520 -0.589 9.995 1.00 87.00 100 ASP A CA 1
ATOM 782 C C . ASP A 1 100 ? -14.634 -1.828 10.245 1.00 87.00 100 ASP A C 1
ATOM 784 O O . ASP A 1 100 ? -14.461 -2.253 11.392 1.00 87.00 100 ASP A O 1
ATOM 788 N N . ALA A 1 101 ? -14.021 -2.399 9.196 1.00 87.50 101 ALA A N 1
ATOM 789 C CA . ALA A 1 101 ? -13.152 -3.574 9.315 1.00 87.50 101 ALA A CA 1
ATOM 790 C C . ALA A 1 101 ? -11.995 -3.372 10.309 1.00 87.50 101 ALA A C 1
ATOM 792 O O . ALA A 1 101 ? -11.561 -4.332 10.940 1.00 87.50 101 ALA A O 1
ATOM 793 N N . VAL A 1 102 ? -11.533 -2.134 10.510 1.00 87.75 102 VAL A N 1
ATOM 794 C CA . VAL A 1 102 ? -10.501 -1.814 11.509 1.00 87.75 102 VAL A CA 1
ATOM 795 C C . VAL A 1 102 ? -10.936 -2.128 12.946 1.00 87.75 102 VAL A C 1
ATOM 797 O O . VAL A 1 102 ? -10.122 -2.595 13.736 1.00 87.75 102 VAL A O 1
ATOM 800 N N . LEU A 1 103 ? -12.217 -1.926 13.278 1.00 91.00 103 LEU A N 1
ATOM 801 C CA . LEU A 1 103 ? -12.750 -2.137 14.631 1.00 91.00 103 LEU A CA 1
ATOM 802 C C . LEU A 1 103 ? -13.450 -3.488 14.782 1.00 91.00 103 LEU A C 1
ATOM 804 O O . LEU A 1 103 ? -13.427 -4.077 15.857 1.00 91.00 103 LEU A O 1
ATOM 808 N N . GLN A 1 104 ? -14.110 -3.954 13.721 1.00 90.62 104 GLN A N 1
ATOM 809 C CA . GLN A 1 104 ? -14.991 -5.125 13.762 1.00 90.62 104 GLN A CA 1
ATOM 810 C C . GLN A 1 104 ? -14.403 -6.344 13.043 1.00 90.62 104 GLN A C 1
ATOM 812 O O . GLN A 1 104 ? -14.872 -7.463 13.243 1.00 90.62 104 GLN A O 1
ATOM 817 N N . GLY A 1 105 ? -13.400 -6.144 12.186 1.00 89.69 105 GLY A N 1
ATOM 818 C CA . GLY A 1 105 ? -12.783 -7.204 11.403 1.00 89.69 105 GLY A CA 1
ATOM 819 C C . GLY A 1 105 ? -11.882 -8.099 12.247 1.00 89.69 105 GLY A C 1
ATOM 820 O O . GLY A 1 105 ? -11.115 -7.639 13.095 1.00 89.69 105 GLY A O 1
ATOM 821 N N . LEU A 1 106 ? -11.958 -9.398 11.969 1.00 92.75 106 LEU A N 1
ATOM 822 C CA . LEU A 1 106 ? -11.041 -10.403 12.484 1.00 92.75 106 LEU A CA 1
ATOM 823 C C . LEU A 1 106 ? -10.178 -10.906 11.330 1.00 92.75 106 LEU A C 1
ATOM 825 O O . LEU A 1 106 ? -10.701 -11.294 10.286 1.00 92.75 106 LEU A O 1
ATOM 829 N N . PHE A 1 107 ? -8.867 -10.901 11.536 1.00 89.19 107 PHE A N 1
ATOM 830 C CA . PHE A 1 107 ? -7.874 -11.225 10.522 1.00 89.19 107 PHE A CA 1
ATOM 831 C C . PHE A 1 107 ? -7.065 -12.435 10.962 1.00 89.19 107 PHE A C 1
ATOM 833 O O . PHE A 1 107 ? -6.611 -12.503 12.104 1.00 89.19 107 PHE A O 1
ATOM 840 N N . TYR A 1 108 ? -6.872 -13.388 10.055 1.00 87.94 108 TYR A N 1
ATOM 841 C CA . TYR A 1 108 ? -5.952 -14.494 10.266 1.00 87.94 108 TYR A CA 1
ATOM 842 C C . TYR A 1 108 ? -4.534 -13.950 10.369 1.00 87.94 108 TYR A C 1
ATOM 844 O O . TYR A 1 108 ? -4.030 -13.325 9.435 1.00 87.94 108 TYR A O 1
ATOM 852 N N . PHE A 1 109 ? -3.897 -14.202 11.503 1.00 88.25 109 PHE A N 1
ATOM 853 C CA . PHE A 1 109 ? -2.563 -13.727 11.806 1.00 88.25 109 PHE A CA 1
ATOM 854 C C . PHE A 1 109 ? -1.775 -14.792 12.560 1.00 88.25 109 PHE A C 1
ATOM 856 O O . PHE A 1 109 ? -2.345 -15.615 13.279 1.00 88.25 109 PHE A O 1
ATOM 863 N N . ARG A 1 110 ? -0.458 -14.815 12.377 1.00 85.69 110 ARG A N 1
ATOM 864 C CA . ARG A 1 110 ? 0.394 -15.831 12.995 1.00 85.69 110 ARG A CA 1
ATOM 865 C C . ARG A 1 110 ? 0.506 -15.603 14.503 1.00 85.69 110 ARG A C 1
ATOM 867 O O . ARG A 1 110 ? 0.706 -14.470 14.930 1.00 85.69 110 ARG A O 1
ATOM 874 N N . LYS A 1 111 ? 0.386 -16.671 15.300 1.00 82.75 111 LYS A N 1
ATOM 875 C CA . LYS A 1 111 ? 0.487 -16.594 16.771 1.00 82.75 111 LYS A CA 1
ATOM 876 C C . LYS A 1 111 ? 1.913 -16.300 17.228 1.00 82.75 111 LYS A C 1
ATOM 878 O O . LYS A 1 111 ? 2.126 -15.442 18.074 1.00 82.75 111 LYS A O 1
ATOM 883 N N . ASP A 1 112 ? 2.871 -17.023 16.655 1.00 82.06 112 ASP A N 1
ATOM 884 C CA . ASP A 1 112 ? 4.289 -16.918 16.985 1.00 82.06 112 ASP A CA 1
ATOM 885 C C . ASP A 1 112 ? 5.082 -16.522 15.740 1.00 82.06 112 ASP A C 1
ATOM 887 O O . ASP A 1 112 ? 5.151 -17.276 14.767 1.00 82.06 112 ASP A O 1
ATOM 891 N N . ILE A 1 113 ? 5.653 -15.320 15.792 1.00 82.69 113 ILE A N 1
ATOM 892 C CA . ILE A 1 113 ? 6.454 -14.713 14.725 1.00 82.69 113 ILE A CA 1
ATOM 893 C C . ILE A 1 113 ? 7.964 -14.822 14.992 1.00 82.69 113 ILE A C 1
ATOM 895 O O . ILE A 1 113 ? 8.755 -14.368 14.173 1.00 82.69 113 ILE A O 1
ATOM 899 N N . CYS A 1 114 ? 8.388 -15.418 16.114 1.00 72.19 114 CYS A N 1
ATOM 900 C CA . CYS A 1 114 ? 9.782 -15.417 16.580 1.00 72.19 114 CYS A CA 1
ATOM 901 C C . CYS A 1 114 ? 10.531 -16.744 16.332 1.00 72.19 114 CYS A C 1
ATOM 903 O O . CYS A 1 114 ? 11.601 -16.980 16.906 1.00 72.19 114 CYS A O 1
ATOM 905 N N . LYS A 1 115 ? 10.011 -17.635 15.479 1.00 58.41 115 LYS A N 1
ATOM 906 C CA . LYS A 1 115 ? 10.663 -18.915 15.152 1.00 58.41 115 LYS A CA 1
ATOM 907 C C . LYS A 1 115 ? 11.908 -18.709 14.275 1.00 58.41 115 LYS A C 1
ATOM 909 O O . LYS A 1 115 ? 11.830 -18.820 13.059 1.00 58.41 115 LYS A O 1
ATOM 914 N N . GLY A 1 116 ? 13.072 -18.473 14.889 1.00 51.22 116 GLY A N 1
ATOM 915 C CA . GLY A 1 116 ? 14.349 -18.504 14.155 1.00 51.22 116 GLY A CA 1
ATOM 916 C C . GLY A 1 116 ? 15.456 -17.541 14.589 1.00 51.22 116 GLY A C 1
ATOM 917 O O . GLY A 1 116 ? 16.133 -16.990 13.729 1.00 51.22 116 GLY A O 1
ATOM 918 N N . GLY A 1 117 ? 15.705 -17.389 15.895 1.00 40.03 117 GLY A N 1
ATOM 919 C CA . GLY A 1 117 ? 16.993 -16.901 16.413 1.00 40.03 117 GLY A CA 1
ATOM 920 C C . GLY A 1 117 ? 17.108 -15.399 16.692 1.00 40.03 117 GLY A C 1
ATOM 921 O O . GLY A 1 117 ? 17.648 -14.658 15.882 1.00 40.03 117 GLY A O 1
ATOM 922 N N . ASN A 1 118 ? 16.700 -14.980 17.891 1.00 39.34 118 ASN A N 1
ATOM 923 C CA . ASN A 1 118 ? 17.563 -14.412 18.941 1.00 39.34 118 ASN A CA 1
ATOM 924 C C . ASN A 1 118 ? 16.688 -14.038 20.149 1.00 39.34 118 ASN A C 1
ATOM 926 O O . ASN A 1 118 ? 15.641 -13.415 20.003 1.00 39.34 118 ASN A O 1
ATOM 930 N N . ALA A 1 119 ? 17.124 -14.417 21.350 1.00 43.91 119 ALA A N 1
ATOM 931 C CA . ALA A 1 119 ? 16.419 -14.208 22.618 1.00 43.91 119 ALA A CA 1
ATOM 932 C C . ALA A 1 119 ? 16.549 -12.763 23.150 1.00 43.91 119 ALA A C 1
ATOM 934 O O . ALA A 1 119 ? 16.852 -12.571 24.319 1.00 43.91 119 ALA A O 1
ATOM 935 N N . VAL A 1 120 ? 16.399 -11.754 22.284 1.00 48.38 120 VAL A N 1
ATOM 936 C CA . VAL A 1 120 ? 16.632 -10.335 22.640 1.00 48.38 120 VAL A CA 1
ATOM 937 C C . VAL A 1 120 ? 15.329 -9.527 22.699 1.00 48.38 120 VAL A C 1
ATOM 939 O O . VAL A 1 120 ? 15.330 -8.371 23.101 1.00 48.38 120 VAL A O 1
ATOM 942 N N . VAL A 1 121 ? 14.186 -10.125 22.351 1.00 48.41 121 VAL A N 1
ATOM 943 C CA . VAL A 1 121 ? 12.884 -9.476 22.549 1.00 48.41 121 VAL A CA 1
ATOM 944 C C . VAL A 1 121 ? 12.339 -9.909 23.911 1.00 48.41 121 VAL A C 1
ATOM 946 O O . VAL A 1 121 ? 11.667 -10.936 24.012 1.00 48.41 121 VAL A O 1
ATOM 949 N N . ASP A 1 122 ? 12.607 -9.114 24.949 1.00 43.38 122 ASP A N 1
ATOM 950 C CA . ASP A 1 122 ? 12.154 -9.289 26.348 1.00 43.38 122 ASP A CA 1
ATOM 951 C C . ASP A 1 122 ? 10.612 -9.270 26.540 1.00 43.38 122 ASP A C 1
ATOM 953 O O . ASP A 1 122 ? 10.101 -9.146 27.650 1.00 43.38 122 ASP A O 1
ATOM 957 N N . GLY A 1 123 ? 9.835 -9.430 25.464 1.00 48.44 123 GLY A N 1
ATOM 958 C CA . GLY A 1 123 ? 8.371 -9.505 25.475 1.00 48.44 123 GLY A CA 1
ATOM 959 C C . GLY A 1 123 ? 7.781 -10.833 24.990 1.00 48.44 123 GLY A C 1
ATOM 960 O O . GLY A 1 123 ? 6.570 -11.021 25.086 1.00 48.44 123 GLY A O 1
ATOM 961 N N . CYS A 1 124 ? 8.585 -11.773 24.476 1.00 45.31 124 CYS A N 1
ATOM 962 C CA . CYS A 1 124 ? 8.074 -13.069 24.015 1.00 45.31 124 CYS A CA 1
ATOM 963 C C . CYS A 1 124 ? 8.135 -14.098 25.153 1.00 45.31 124 CYS A C 1
ATOM 965 O O . CYS A 1 124 ? 8.979 -14.997 25.181 1.00 45.31 124 CYS A O 1
ATOM 967 N N . GLY A 1 125 ? 7.261 -13.932 26.148 1.00 39.06 125 GLY A N 1
ATOM 968 C CA . GLY A 1 125 ? 7.077 -14.933 27.193 1.00 39.06 125 GLY A CA 1
ATOM 969 C C . GLY A 1 125 ? 6.665 -16.263 26.563 1.00 39.06 125 GLY A C 1
ATOM 970 O O . GLY A 1 125 ? 5.649 -16.336 25.874 1.00 39.06 125 GLY A O 1
ATOM 971 N N . LYS A 1 126 ? 7.450 -17.324 26.793 1.00 38.50 126 LYS A N 1
ATOM 972 C CA . LYS A 1 126 ? 7.041 -18.693 26.459 1.00 38.50 126 LYS A CA 1
ATOM 973 C C . LYS A 1 126 ? 5.693 -18.951 27.128 1.00 38.50 126 LYS A C 1
ATOM 975 O O . LYS A 1 126 ? 5.625 -18.975 28.356 1.00 38.50 126 LYS A O 1
ATOM 980 N N . ALA A 1 127 ? 4.644 -19.170 26.337 1.00 38.06 127 ALA A N 1
ATOM 981 C CA . ALA A 1 127 ? 3.427 -19.779 26.848 1.00 38.06 127 ALA A CA 1
ATOM 982 C C . ALA A 1 127 ? 3.828 -21.118 27.487 1.00 38.06 127 ALA A C 1
ATOM 984 O O . ALA A 1 127 ? 4.398 -21.993 26.830 1.00 38.06 127 ALA A O 1
ATOM 985 N N . ALA A 1 128 ? 3.654 -21.208 28.804 1.00 35.31 128 ALA A N 1
ATOM 986 C CA . ALA A 1 128 ? 4.024 -22.374 29.583 1.00 35.31 128 ALA A CA 1
ATOM 987 C C . ALA A 1 128 ? 3.235 -23.603 29.107 1.00 35.31 128 ALA A C 1
ATOM 989 O O . ALA A 1 128 ? 2.082 -23.499 28.698 1.00 35.31 128 ALA A O 1
ATOM 990 N N . GLY A 1 129 ? 3.917 -24.747 29.138 1.00 35.41 129 GLY A N 1
ATOM 991 C CA . GLY A 1 129 ? 3.558 -25.990 28.470 1.00 35.41 129 GLY A CA 1
ATOM 992 C C . GLY A 1 129 ? 2.120 -26.484 28.620 1.00 35.41 129 GLY A C 1
ATOM 993 O O . GLY A 1 129 ? 1.588 -26.602 29.718 1.00 35.41 129 GLY A O 1
ATOM 994 N N . SER A 1 130 ? 1.592 -26.970 27.504 1.00 28.23 130 SER A N 1
ATOM 995 C CA . SER A 1 130 ? 0.828 -28.211 27.450 1.00 28.23 130 SER A CA 1
ATOM 996 C C . SER A 1 130 ? 1.065 -28.865 26.087 1.00 28.23 130 SER A C 1
ATOM 998 O O . SER A 1 130 ? 1.113 -28.210 25.047 1.00 28.23 130 SER A O 1
ATOM 1000 N N . ALA A 1 131 ? 1.319 -30.170 26.110 1.00 40.72 131 ALA A N 1
ATOM 1001 C CA . ALA A 1 131 ? 1.425 -30.987 24.916 1.00 40.72 131 ALA A CA 1
ATOM 1002 C C . ALA A 1 131 ? 0.016 -31.182 24.338 1.00 40.72 131 ALA A C 1
ATOM 1004 O O . ALA A 1 131 ? -0.749 -31.987 24.859 1.00 40.72 131 ALA A O 1
ATOM 1005 N N . GLU A 1 132 ? -0.320 -30.446 23.279 1.00 31.64 132 GLU A N 1
ATOM 1006 C CA . GLU A 1 132 ? -1.555 -30.620 22.509 1.00 31.64 132 GLU A CA 1
ATOM 1007 C C . GLU A 1 132 ? -1.278 -30.541 20.994 1.00 31.64 132 GLU A C 1
ATOM 1009 O O . GLU A 1 132 ? -0.287 -29.939 20.564 1.00 31.64 132 GLU A O 1
ATOM 1014 N N . PRO A 1 133 ? -2.087 -31.238 20.175 1.00 38.31 133 PRO A N 1
ATOM 1015 C CA . PRO A 1 133 ? -1.730 -31.631 18.817 1.00 38.31 133 PRO A CA 1
ATOM 1016 C C . PRO A 1 133 ? -1.687 -30.416 17.890 1.00 38.31 133 PRO A C 1
ATOM 1018 O O . PRO A 1 133 ? -2.634 -29.643 17.876 1.00 38.31 133 PRO A O 1
ATOM 1021 N N . ALA A 1 134 ? -0.592 -30.272 17.129 1.00 42.84 134 ALA A N 1
ATOM 1022 C CA . ALA A 1 134 ? -0.396 -29.325 16.021 1.00 42.84 134 ALA A CA 1
ATOM 1023 C C . ALA A 1 134 ? -1.308 -28.082 16.077 1.00 42.84 134 ALA A C 1
ATOM 1025 O O . ALA A 1 134 ? -2.153 -27.883 15.205 1.00 42.84 134 ALA A O 1
ATOM 1026 N N . ALA A 1 135 ? -1.167 -27.278 17.138 1.00 49.03 135 ALA A N 1
ATOM 1027 C CA . ALA A 1 135 ? -1.951 -26.065 17.312 1.00 49.03 135 ALA A CA 1
ATOM 1028 C C . ALA A 1 135 ? -1.806 -25.194 16.058 1.00 49.03 135 ALA A C 1
ATOM 1030 O O . ALA A 1 135 ? -0.682 -24.907 15.641 1.00 49.03 135 ALA A O 1
ATOM 1031 N N . GLU A 1 136 ? -2.934 -24.797 15.459 1.00 59.56 136 GLU A N 1
ATOM 1032 C CA . GLU A 1 136 ? -2.959 -23.945 14.269 1.00 59.56 136 GLU A CA 1
ATOM 1033 C C . GLU A 1 136 ? -1.991 -22.767 14.465 1.00 59.56 136 GLU A C 1
ATOM 1035 O O . GLU A 1 136 ? -2.125 -21.990 15.420 1.00 59.56 136 GLU A O 1
ATOM 1040 N N . GLU A 1 137 ? -0.981 -22.682 13.592 1.00 77.50 137 GLU A N 1
ATOM 1041 C CA . GLU A 1 137 ? 0.131 -21.718 13.649 1.00 77.50 137 GLU A CA 1
ATOM 1042 C C . GLU A 1 137 ? -0.347 -20.254 13.532 1.00 77.50 137 GLU A C 1
ATOM 1044 O O . GLU A 1 137 ? 0.362 -19.307 13.877 1.00 77.50 137 GLU A O 1
ATOM 1049 N N . TYR A 1 138 ? -1.599 -20.072 13.116 1.00 84.00 138 TYR A N 1
ATOM 1050 C CA . TYR A 1 138 ? -2.302 -18.809 12.947 1.00 84.00 138 TYR A CA 1
ATOM 1051 C C . TYR A 1 138 ? -3.640 -18.805 13.706 1.00 84.00 138 TYR A C 1
ATOM 1053 O O . TYR A 1 138 ? -4.197 -19.847 14.034 1.00 84.00 138 TYR A O 1
ATOM 1061 N N . THR A 1 139 ? -4.155 -17.617 14.019 1.00 90.81 139 THR A N 1
ATOM 1062 C CA . THR A 1 139 ? -5.453 -17.387 14.677 1.00 90.81 139 THR A CA 1
ATOM 1063 C C . THR A 1 139 ? -6.091 -16.104 14.174 1.00 90.81 139 THR A C 1
ATOM 1065 O O . THR A 1 139 ? -5.413 -15.230 13.643 1.00 90.81 139 THR A O 1
ATOM 1068 N N . LEU A 1 140 ? -7.397 -15.972 14.373 1.00 91.62 140 LEU A N 1
ATOM 1069 C CA . LEU A 1 140 ? -8.109 -14.720 14.157 1.00 91.62 140 LEU A CA 1
ATOM 1070 C C . LEU A 1 140 ? -7.771 -13.715 15.267 1.00 91.62 140 LEU A C 1
ATOM 1072 O O . LEU A 1 140 ? -7.858 -14.042 16.451 1.00 91.62 140 LEU A O 1
ATOM 1076 N N . MET A 1 141 ? -7.404 -12.495 14.880 1.00 91.62 141 MET A N 1
ATOM 1077 C CA . MET A 1 141 ? -7.116 -11.376 15.782 1.00 91.62 141 MET A CA 1
ATOM 1078 C C . MET A 1 141 ? -7.730 -10.080 15.242 1.00 91.62 141 MET A C 1
ATOM 1080 O O . MET A 1 141 ? -7.905 -9.922 14.034 1.00 91.62 141 MET A O 1
ATOM 1084 N N . THR A 1 142 ? -8.049 -9.138 16.131 1.00 94.88 142 THR A N 1
ATOM 1085 C CA . THR A 1 142 ? -8.443 -7.778 15.729 1.00 94.88 142 THR A CA 1
ATOM 1086 C C . THR A 1 142 ? -7.221 -6.968 15.297 1.00 94.88 142 THR A C 1
ATOM 1088 O O . THR A 1 142 ? -6.100 -7.265 15.718 1.00 94.88 142 THR A O 1
ATOM 1091 N N . ILE A 1 143 ? -7.429 -5.901 14.517 1.00 91.44 143 ILE A N 1
ATOM 1092 C CA . ILE A 1 143 ? -6.348 -4.964 14.167 1.00 91.44 143 ILE A CA 1
ATOM 1093 C C . ILE A 1 143 ? -5.696 -4.381 15.425 1.00 91.44 143 ILE A C 1
ATOM 1095 O O . ILE A 1 143 ? -4.473 -4.320 15.495 1.00 91.44 143 ILE A O 1
ATOM 1099 N N . ASP A 1 144 ? -6.490 -4.020 16.436 1.00 95.19 144 ASP A N 1
ATOM 1100 C CA . ASP A 1 144 ? -5.980 -3.537 17.724 1.00 95.19 144 ASP A CA 1
ATOM 1101 C C . ASP A 1 144 ? -5.017 -4.541 18.373 1.00 95.19 144 ASP A C 1
ATOM 1103 O O . ASP A 1 144 ? -3.898 -4.187 18.733 1.00 95.19 144 ASP A O 1
ATOM 1107 N N . THR A 1 145 ? -5.396 -5.822 18.413 1.00 92.94 145 THR A N 1
ATOM 1108 C CA . THR A 1 145 ? -4.544 -6.885 18.967 1.00 92.94 145 THR A CA 1
ATOM 1109 C C . THR A 1 145 ? -3.245 -7.035 18.171 1.00 92.94 145 THR A C 1
ATOM 1111 O O . THR A 1 145 ? -2.179 -7.190 18.758 1.00 92.94 145 THR A O 1
ATOM 1114 N N . ILE A 1 146 ? -3.310 -6.971 16.838 1.00 91.62 146 ILE A N 1
ATOM 1115 C CA . ILE A 1 146 ? -2.131 -7.118 15.973 1.00 91.62 146 ILE A CA 1
ATOM 1116 C C . ILE A 1 146 ? -1.194 -5.908 16.113 1.00 91.62 146 ILE A C 1
ATOM 1118 O O . ILE A 1 146 ? 0.021 -6.065 16.184 1.00 91.62 146 ILE A O 1
ATOM 1122 N N . ILE A 1 147 ? -1.733 -4.691 16.168 1.00 93.00 147 ILE A N 1
ATOM 1123 C CA . ILE A 1 147 ? -0.947 -3.452 16.172 1.00 93.00 147 ILE A CA 1
ATOM 1124 C C . ILE A 1 147 ? -0.437 -3.111 17.571 1.00 93.00 147 ILE A C 1
ATOM 1126 O O . ILE A 1 147 ? 0.759 -2.875 17.746 1.00 93.00 147 ILE A O 1
ATOM 1130 N N . ASN A 1 148 ? -1.329 -3.087 18.559 1.00 94.25 148 ASN A N 1
ATOM 1131 C CA . ASN A 1 148 ? -1.034 -2.644 19.919 1.00 94.25 148 ASN A CA 1
ATOM 1132 C C . ASN A 1 148 ? -0.630 -3.787 20.851 1.00 94.25 148 ASN A C 1
ATOM 1134 O O . ASN A 1 148 ? 0.008 -3.523 21.868 1.00 94.25 148 ASN A O 1
ATOM 1138 N N . GLY A 1 149 ? -0.944 -5.028 20.481 1.00 91.81 149 GLY A N 1
ATOM 1139 C CA . GLY A 1 149 ? -0.705 -6.201 21.310 1.00 91.81 149 GLY A CA 1
ATOM 1140 C C . GLY A 1 149 ? -1.862 -6.486 22.262 1.00 91.81 149 GLY A C 1
ATOM 1141 O O . GLY A 1 149 ? -2.745 -5.661 22.493 1.00 91.81 149 GLY A O 1
ATOM 1142 N N . LYS A 1 150 ? -1.857 -7.696 22.813 1.00 91.62 150 LYS A N 1
ATOM 1143 C CA . LYS A 1 150 ? -2.750 -8.134 23.883 1.00 91.62 150 LYS A CA 1
ATOM 1144 C C . LYS A 1 150 ? -2.032 -9.183 24.717 1.00 91.62 150 LYS A C 1
ATOM 1146 O O . LYS A 1 150 ? -1.562 -10.186 24.172 1.00 91.62 150 LYS A O 1
ATOM 1151 N N . ASP A 1 151 ? -1.980 -8.956 26.026 1.00 86.12 151 ASP A N 1
ATOM 1152 C CA . ASP A 1 151 ? -1.263 -9.813 26.969 1.00 86.12 151 ASP A CA 1
ATOM 1153 C C . ASP A 1 151 ? -1.677 -11.283 26.827 1.00 86.12 151 ASP A C 1
ATOM 1155 O O . ASP A 1 151 ? -2.862 -11.619 26.781 1.00 86.12 151 ASP A O 1
ATOM 1159 N N . GLY A 1 152 ? -0.678 -12.160 26.711 1.00 82.31 152 GLY A N 1
ATOM 1160 C CA . GLY A 1 152 ? -0.872 -13.602 26.533 1.00 82.31 152 GLY A CA 1
ATOM 1161 C C . GLY A 1 152 ? -1.405 -14.036 25.161 1.00 82.31 152 GLY A C 1
ATOM 1162 O O . GLY A 1 152 ? -1.558 -15.235 24.943 1.00 82.31 152 GLY A O 1
ATOM 1163 N N . VAL A 1 153 ? -1.677 -13.106 24.237 1.00 86.31 153 VAL A N 1
ATOM 1164 C CA . VAL A 1 153 ? -2.193 -13.410 22.890 1.00 86.31 153 VAL A CA 1
ATOM 1165 C C . VAL A 1 153 ? -1.175 -13.065 21.810 1.00 86.31 153 VAL A C 1
ATOM 1167 O O . VAL A 1 153 ? -0.815 -13.931 21.017 1.00 86.31 153 VAL A O 1
ATOM 1170 N N . PHE A 1 154 ? -0.724 -11.810 21.757 1.00 90.25 154 PHE A N 1
ATOM 1171 C CA . PHE A 1 154 ? 0.230 -11.342 20.752 1.00 90.25 154 PHE A CA 1
ATOM 1172 C C . PHE A 1 154 ? 0.965 -10.091 21.263 1.00 90.25 154 PHE A C 1
ATOM 1174 O O . PHE A 1 154 ? 0.308 -9.198 21.799 1.00 90.25 154 PHE A O 1
ATOM 1181 N N . PRO A 1 155 ? 2.295 -9.978 21.100 1.00 88.56 155 PRO A N 1
ATOM 1182 C CA . PRO A 1 155 ? 3.074 -8.844 21.614 1.00 88.56 155 PRO A CA 1
ATOM 1183 C C . PRO A 1 155 ? 2.725 -7.493 20.972 1.00 88.56 155 PRO A C 1
ATOM 1185 O O . PRO A 1 155 ? 2.916 -6.459 21.600 1.00 88.56 155 PRO A O 1
ATOM 1188 N N . GLY A 1 156 ? 2.201 -7.490 19.743 1.00 91.19 156 GLY A N 1
ATOM 1189 C CA . GLY A 1 156 ? 1.859 -6.276 19.000 1.00 91.19 156 GLY A CA 1
ATOM 1190 C C . GLY A 1 156 ? 3.004 -5.755 18.132 1.00 91.19 156 GLY A C 1
ATOM 1191 O O . GLY A 1 156 ? 4.168 -5.777 18.526 1.00 91.19 156 GLY A O 1
ATOM 1192 N N . LEU A 1 157 ? 2.684 -5.239 16.945 1.00 89.94 157 LEU A N 1
ATOM 1193 C CA . LEU A 1 157 ? 3.688 -4.697 16.024 1.00 89.94 157 LEU A CA 1
ATOM 1194 C C . LEU A 1 157 ? 4.333 -3.405 16.546 1.00 89.94 157 LEU A C 1
ATOM 1196 O O . LEU A 1 157 ? 5.547 -3.254 16.451 1.00 89.94 157 LEU A O 1
ATOM 1200 N N . ILE A 1 158 ? 3.559 -2.483 17.128 1.00 92.31 158 ILE A N 1
ATOM 1201 C CA . ILE A 1 158 ? 4.089 -1.208 17.642 1.00 92.31 158 ILE A CA 1
ATOM 1202 C C . ILE A 1 158 ? 5.056 -1.416 18.817 1.00 92.31 158 ILE A C 1
ATOM 1204 O O . ILE A 1 158 ? 6.126 -0.806 18.794 1.00 92.31 158 ILE A O 1
ATOM 1208 N N . PRO A 1 159 ? 4.755 -2.264 19.821 1.00 92.25 159 PRO A N 1
ATOM 1209 C CA . PRO A 1 159 ? 5.727 -2.610 20.857 1.00 92.25 159 PRO A CA 1
ATOM 1210 C C . PRO A 1 159 ? 7.051 -3.150 20.298 1.00 92.25 159 PRO A C 1
ATOM 1212 O O . PRO A 1 159 ? 8.115 -2.704 20.727 1.00 92.25 159 PRO A O 1
ATOM 1215 N N . ILE A 1 160 ? 7.005 -4.026 19.287 1.00 89.31 160 ILE A N 1
ATOM 1216 C CA . ILE A 1 160 ? 8.217 -4.559 18.642 1.00 89.31 160 ILE A CA 1
ATOM 1217 C C . ILE A 1 160 ? 8.991 -3.447 17.915 1.00 89.31 160 ILE A C 1
ATOM 1219 O O . ILE A 1 160 ? 10.212 -3.363 18.044 1.00 89.31 160 ILE A O 1
ATOM 1223 N N . LEU A 1 161 ? 8.299 -2.566 17.183 1.00 88.44 161 LEU A N 1
ATOM 1224 C CA . LEU A 1 161 ? 8.928 -1.416 16.524 1.00 88.44 161 LEU A CA 1
ATOM 1225 C C . LEU A 1 161 ? 9.615 -0.484 17.530 1.00 88.44 161 LEU A C 1
ATOM 1227 O O . LEU A 1 161 ? 10.733 -0.041 17.285 1.00 88.44 161 LEU A O 1
ATOM 1231 N N . ASN A 1 162 ? 8.971 -0.203 18.666 1.00 90.31 162 ASN A N 1
ATOM 1232 C CA . ASN A 1 162 ? 9.551 0.639 19.712 1.00 90.31 162 ASN A CA 1
ATOM 1233 C C . ASN A 1 162 ? 10.817 0.010 20.309 1.00 90.31 162 ASN A C 1
ATOM 1235 O O . ASN A 1 162 ? 11.813 0.711 20.465 1.00 90.31 162 ASN A O 1
ATOM 1239 N N . SER A 1 163 ? 10.808 -1.304 20.558 1.00 88.81 163 SER A N 1
ATOM 1240 C CA . SER A 1 163 ? 11.991 -2.037 21.030 1.00 88.81 163 SER A CA 1
ATOM 1241 C C . SER A 1 163 ? 13.147 -1.990 20.020 1.00 88.81 163 SER A C 1
ATOM 1243 O O . SER A 1 163 ? 14.308 -1.829 20.394 1.00 88.81 163 SER A O 1
ATOM 1245 N N . TYR A 1 164 ? 12.852 -2.042 18.719 1.00 85.31 164 TYR A N 1
ATOM 1246 C CA . TYR A 1 164 ? 13.875 -1.858 17.691 1.00 85.31 164 TYR A CA 1
ATOM 1247 C C . TYR A 1 164 ? 14.452 -0.439 17.686 1.00 85.31 164 TYR A C 1
ATOM 1249 O O . TYR A 1 164 ? 15.668 -0.275 17.639 1.00 85.31 164 TYR A O 1
ATOM 1257 N N . LEU A 1 165 ? 13.600 0.584 17.801 1.00 86.12 165 LEU A N 1
ATOM 1258 C CA . LEU A 1 165 ? 14.023 1.987 17.853 1.00 86.12 165 LEU A CA 1
ATOM 1259 C C . LEU A 1 165 ? 14.855 2.322 19.100 1.00 86.12 165 LEU A C 1
ATOM 1261 O O . LEU A 1 165 ? 15.671 3.235 19.045 1.00 86.12 165 LEU A O 1
ATOM 1265 N N . GLU A 1 166 ? 14.672 1.609 20.214 1.00 84.94 166 GLU A N 1
ATOM 1266 C CA . GLU A 1 166 ? 15.499 1.763 21.421 1.00 84.94 166 GLU A CA 1
ATOM 1267 C C . GLU A 1 166 ? 16.949 1.316 21.218 1.00 84.94 166 GLU A C 1
ATOM 1269 O O . GLU A 1 166 ? 17.849 1.873 21.840 1.00 84.94 166 GLU A O 1
ATOM 1274 N N . ASN A 1 167 ? 17.171 0.353 20.323 1.00 76.62 167 ASN A N 1
ATOM 1275 C CA . ASN A 1 167 ? 18.494 -0.179 20.004 1.00 76.62 167 ASN A CA 1
ATOM 1276 C C . ASN A 1 167 ? 19.190 0.580 18.860 1.00 76.62 167 ASN A C 1
ATOM 1278 O O . ASN A 1 167 ? 20.326 0.261 18.513 1.00 76.62 167 ASN A O 1
ATOM 1282 N N . MET A 1 168 ? 18.515 1.557 18.248 1.00 78.12 168 MET A N 1
ATOM 1283 C CA . MET A 1 168 ? 19.068 2.373 17.171 1.00 78.12 168 MET A CA 1
ATOM 1284 C C . MET A 1 168 ? 19.509 3.742 17.688 1.00 78.12 168 MET A C 1
ATOM 1286 O O . MET A 1 168 ? 18.773 4.429 18.394 1.00 78.12 168 MET A O 1
ATOM 1290 N N . GLU A 1 169 ? 20.683 4.186 17.250 1.00 73.88 169 GLU A N 1
ATOM 1291 C CA . GLU A 1 169 ? 21.131 5.567 17.438 1.00 73.88 169 GLU A CA 1
ATOM 1292 C C . GLU A 1 169 ? 20.377 6.485 16.461 1.00 73.88 169 GLU A C 1
ATOM 1294 O O . GLU A 1 169 ? 20.791 6.695 15.322 1.00 73.88 169 GLU A O 1
ATOM 1299 N N . VAL A 1 170 ? 19.220 6.989 16.895 1.00 77.94 170 VAL A N 1
ATOM 1300 C CA . VAL A 1 170 ? 18.398 7.964 16.159 1.00 77.94 170 VAL A CA 1
ATOM 1301 C C . VAL A 1 170 ? 18.375 9.271 16.942 1.00 77.94 170 VAL A C 1
ATOM 1303 O O . VAL A 1 170 ? 18.255 9.262 18.170 1.00 77.94 170 VAL A O 1
ATOM 1306 N N . ASP A 1 171 ? 18.474 10.400 16.244 1.00 77.88 171 ASP A N 1
ATOM 1307 C CA . ASP A 1 171 ? 18.345 11.717 16.859 1.00 77.88 171 ASP A CA 1
ATOM 1308 C C . ASP A 1 171 ? 16.964 11.905 17.515 1.00 77.88 171 ASP A C 1
ATOM 1310 O O . ASP A 1 171 ? 15.957 11.294 17.140 1.00 77.88 171 ASP A O 1
ATOM 1314 N N . VAL A 1 172 ? 16.921 12.752 18.545 1.00 82.44 172 VAL A N 1
ATOM 1315 C CA . VAL A 1 172 ? 15.738 12.917 19.402 1.00 82.44 172 VAL A CA 1
ATOM 1316 C C . VAL A 1 172 ? 14.534 13.444 18.614 1.00 82.44 172 VAL A C 1
ATOM 1318 O O . VAL A 1 172 ? 13.410 12.984 18.833 1.00 82.44 172 VAL A O 1
ATOM 1321 N N . ASP A 1 173 ? 14.763 14.356 17.670 1.00 76.94 173 ASP A N 1
ATOM 1322 C CA . ASP A 1 173 ? 13.708 14.997 16.882 1.00 76.94 173 ASP A CA 1
ATOM 1323 C C . ASP A 1 173 ? 13.070 14.019 15.885 1.00 76.94 173 ASP A C 1
ATOM 1325 O O . ASP A 1 173 ? 11.838 13.914 15.791 1.00 76.94 173 ASP A O 1
ATOM 1329 N N . THR A 1 174 ? 13.889 13.218 15.203 1.00 79.12 174 THR A N 1
ATOM 1330 C CA . THR A 1 174 ? 13.423 12.141 14.325 1.00 79.12 174 THR A CA 1
ATOM 1331 C C . THR A 1 174 ? 12.696 11.067 15.125 1.00 79.12 174 THR A C 1
ATOM 1333 O O . THR A 1 174 ? 11.620 10.622 14.717 1.00 79.12 174 THR A O 1
ATOM 1336 N N . ARG A 1 175 ? 13.198 10.695 16.311 1.00 82.50 175 ARG A N 1
ATOM 1337 C CA . ARG A 1 175 ? 12.512 9.739 17.194 1.00 82.50 175 ARG A CA 1
ATOM 1338 C C . ARG A 1 175 ? 11.143 10.258 17.633 1.00 82.50 175 ARG A C 1
ATOM 1340 O O . ARG A 1 175 ? 10.171 9.507 17.589 1.00 82.50 175 ARG A O 1
ATOM 1347 N N . CYS A 1 176 ? 11.033 11.533 18.003 1.00 84.19 176 CYS A N 1
ATOM 1348 C CA . CYS A 1 176 ? 9.757 12.160 18.355 1.00 84.19 176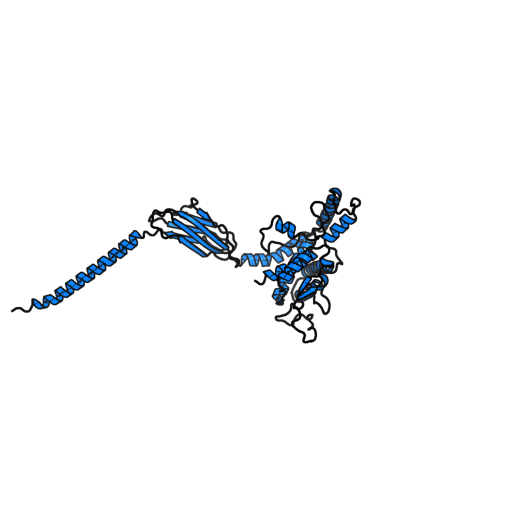 CYS A CA 1
ATOM 1349 C C . CYS A 1 176 ? 8.772 12.148 17.171 1.00 84.19 176 CYS A C 1
ATOM 1351 O O . CYS A 1 176 ? 7.600 11.795 17.331 1.00 84.19 176 CYS A O 1
ATOM 1353 N N . SER A 1 177 ? 9.261 12.452 15.966 1.00 86.06 177 SER A N 1
ATOM 1354 C CA . SER A 1 177 ? 8.465 12.423 14.732 1.00 86.06 177 SER A CA 1
ATOM 1355 C C . SER A 1 177 ? 7.937 11.017 14.427 1.00 86.06 177 SER A C 1
ATOM 1357 O O . SER A 1 177 ? 6.737 10.839 14.211 1.00 86.06 177 SER A O 1
ATOM 1359 N N . ILE A 1 178 ? 8.797 9.998 14.517 1.00 85.50 178 ILE A N 1
ATOM 1360 C CA . ILE A 1 178 ? 8.411 8.590 14.352 1.00 85.50 178 ILE A CA 1
ATOM 1361 C C . ILE A 1 178 ? 7.374 8.179 15.401 1.00 85.50 178 ILE A C 1
ATOM 1363 O O . ILE A 1 178 ? 6.369 7.557 15.061 1.00 85.50 178 ILE A O 1
ATOM 1367 N N . LEU A 1 179 ? 7.562 8.549 16.670 1.00 88.69 179 LEU A N 1
ATOM 1368 C CA . LEU A 1 179 ? 6.602 8.226 17.728 1.00 88.69 179 LEU A CA 1
ATOM 1369 C C . LEU A 1 179 ? 5.232 8.874 17.485 1.00 88.69 179 LEU A C 1
ATOM 1371 O O . LEU A 1 179 ? 4.211 8.244 17.761 1.00 88.69 179 LEU A O 1
ATOM 1375 N N . ASN A 1 180 ? 5.181 10.083 16.921 1.00 88.88 180 ASN A N 1
ATOM 1376 C CA . ASN A 1 180 ? 3.922 10.714 16.519 1.00 88.88 180 ASN A CA 1
ATOM 1377 C C . ASN A 1 180 ? 3.232 9.955 15.374 1.00 88.88 180 ASN A C 1
ATOM 1379 O O . ASN A 1 180 ? 2.015 9.762 15.423 1.00 88.88 180 ASN A O 1
ATOM 1383 N N . TYR A 1 181 ? 3.992 9.454 14.396 1.00 88.38 181 TYR A N 1
ATOM 1384 C CA . TYR A 1 181 ? 3.464 8.584 13.340 1.00 88.38 181 TYR A CA 1
ATOM 1385 C C . TYR A 1 181 ? 2.922 7.258 13.892 1.00 88.38 181 TYR A C 1
ATOM 1387 O O . TYR A 1 181 ? 1.792 6.872 13.592 1.00 88.38 181 TYR A O 1
ATOM 1395 N N . LEU A 1 182 ? 3.678 6.579 14.760 1.00 90.62 182 LEU A N 1
ATOM 1396 C CA . LEU A 1 182 ? 3.229 5.335 15.392 1.00 90.62 182 LEU A CA 1
ATOM 1397 C C . LEU A 1 182 ? 2.005 5.565 16.288 1.00 90.62 182 LEU A C 1
ATOM 1399 O O . LEU A 1 182 ? 1.103 4.730 16.331 1.00 90.62 182 LEU A O 1
ATOM 1403 N N . LYS A 1 183 ? 1.922 6.719 16.962 1.00 92.25 183 LYS A N 1
ATOM 1404 C CA . LYS A 1 183 ? 0.767 7.110 17.779 1.00 92.25 183 LYS A CA 1
ATOM 1405 C C . LYS A 1 183 ? -0.508 7.248 16.947 1.00 92.25 183 LYS A C 1
ATOM 1407 O O . LYS A 1 183 ? -1.560 6.822 17.419 1.00 92.25 183 LYS A O 1
ATOM 1412 N N . LEU A 1 184 ? -0.432 7.793 15.730 1.00 89.06 184 LEU A N 1
ATOM 1413 C CA . LEU A 1 184 ? -1.575 7.837 14.808 1.00 89.06 184 LEU A CA 1
ATOM 1414 C C . LEU A 1 184 ? -2.106 6.422 14.534 1.00 89.06 184 LEU A C 1
ATOM 1416 O O . LEU A 1 184 ? -3.297 6.166 14.710 1.00 89.06 184 LEU A O 1
ATOM 1420 N N . ILE A 1 185 ? -1.218 5.498 14.159 1.00 89.62 185 ILE A N 1
ATOM 1421 C CA . ILE A 1 185 ? -1.577 4.114 13.815 1.00 89.62 185 ILE A CA 1
ATOM 1422 C C . ILE A 1 185 ? -2.137 3.376 15.036 1.00 89.62 185 ILE A C 1
ATOM 1424 O O . ILE A 1 185 ? -3.193 2.753 14.940 1.00 89.62 185 ILE A O 1
ATOM 1428 N N . LYS A 1 186 ? -1.492 3.522 16.201 1.00 93.44 186 LYS A N 1
ATOM 1429 C CA . LYS A 1 186 ? -1.949 2.978 17.490 1.00 93.44 186 LYS A CA 1
ATOM 1430 C C . LYS A 1 186 ? -3.385 3.381 17.801 1.00 93.44 186 LYS A C 1
ATOM 1432 O O . LYS A 1 186 ? -4.209 2.528 18.123 1.00 93.44 186 LYS A O 1
ATOM 1437 N N . LYS A 1 187 ? -3.677 4.679 17.703 1.00 91.69 187 LYS A N 1
ATOM 1438 C CA . LYS A 1 187 ? -4.994 5.227 18.029 1.00 91.69 187 LYS A CA 1
ATOM 1439 C C . LYS A 1 187 ? -6.066 4.863 17.005 1.00 91.69 187 LYS A C 1
ATOM 1441 O O . LYS A 1 187 ? -7.226 4.719 17.374 1.00 91.69 187 LYS A O 1
ATOM 1446 N N . ARG A 1 188 ? -5.699 4.707 15.729 1.00 90.88 188 ARG A N 1
ATOM 1447 C CA . ARG A 1 188 ? -6.615 4.193 14.698 1.00 90.88 188 ARG A CA 1
ATOM 1448 C C . ARG A 1 188 ? -6.960 2.729 14.927 1.00 90.88 188 ARG A C 1
ATOM 1450 O O . ARG A 1 188 ? -8.127 2.365 14.841 1.00 90.88 188 ARG A O 1
ATOM 1457 N N . ALA A 1 189 ? -5.962 1.915 15.267 1.00 91.12 189 ALA A N 1
ATOM 1458 C CA . ALA A 1 189 ? -6.154 0.502 15.565 1.00 91.12 189 ALA A CA 1
ATOM 1459 C C . ALA A 1 189 ? -7.074 0.284 16.778 1.00 91.12 189 ALA A C 1
ATOM 1461 O O . ALA A 1 189 ? -7.950 -0.572 16.715 1.00 91.12 189 ALA A O 1
ATOM 1462 N N . SER A 1 190 ? -6.932 1.094 17.834 1.00 94.44 190 SER A N 1
ATOM 1463 C CA . SER A 1 190 ? -7.782 1.014 19.033 1.00 94.44 190 SER A CA 1
ATOM 1464 C C . SER A 1 190 ? -9.172 1.639 18.865 1.00 94.44 190 SER A C 1
ATOM 1466 O O . SER A 1 190 ? -10.036 1.472 19.724 1.00 94.44 190 SER A O 1
ATOM 1468 N N . GLY A 1 191 ? -9.394 2.396 17.786 1.00 88.81 191 GLY A N 1
ATOM 1469 C CA . GLY A 1 191 ? -10.620 3.159 17.559 1.00 88.81 191 GLY A CA 1
ATOM 1470 C C . GLY A 1 191 ? -10.733 4.465 18.343 1.00 88.81 191 GLY A C 1
ATOM 1471 O O . GLY A 1 191 ? -11.777 5.111 18.269 1.00 88.81 191 GLY A O 1
ATOM 1472 N N . GLU A 1 192 ? -9.678 4.890 19.049 1.00 90.50 192 GLU A N 1
ATOM 1473 C CA . GLU A 1 192 ? -9.603 6.228 19.655 1.00 90.50 192 GLU A CA 1
ATOM 1474 C C . GLU A 1 192 ? -9.608 7.324 18.574 1.00 90.50 192 GLU A C 1
ATOM 1476 O O . GLU A 1 192 ? -10.190 8.392 18.758 1.00 90.50 192 GLU A O 1
ATOM 1481 N N . LEU A 1 193 ? -8.984 7.045 17.425 1.00 87.88 193 LEU A N 1
ATOM 1482 C CA . LEU A 1 193 ? -9.073 7.865 16.221 1.00 87.88 193 LEU A CA 1
ATOM 1483 C C . LEU A 1 193 ? -9.856 7.129 15.136 1.00 87.88 193 LEU A C 1
ATOM 1485 O O . LEU A 1 193 ? -9.599 5.966 14.834 1.00 87.88 193 LEU A O 1
ATOM 1489 N N . MET A 1 194 ? -10.795 7.836 14.515 1.00 87.69 194 MET A N 1
ATOM 1490 C CA . MET A 1 194 ? -11.548 7.318 13.377 1.00 87.69 194 MET A CA 1
ATOM 1491 C C . MET A 1 194 ? -10.692 7.260 12.104 1.00 87.69 194 MET A C 1
ATOM 1493 O O . MET A 1 194 ? -9.759 8.047 11.916 1.00 87.69 194 MET A O 1
ATOM 1497 N N . THR A 1 195 ? -11.036 6.332 11.212 1.00 84.50 195 THR A N 1
ATOM 1498 C CA . THR A 1 195 ? -10.531 6.323 9.835 1.00 84.50 195 THR A CA 1
ATOM 1499 C C . THR A 1 195 ? -11.186 7.437 9.028 1.00 84.50 195 THR A C 1
ATOM 1501 O O . THR A 1 195 ? -12.257 7.940 9.383 1.00 84.50 195 THR A O 1
ATOM 1504 N N . VAL A 1 196 ? -10.563 7.806 7.909 1.00 82.31 196 VAL A N 1
ATOM 1505 C CA . VAL A 1 196 ? -11.110 8.819 7.001 1.00 82.31 196 VAL A CA 1
ATOM 1506 C C . VAL A 1 196 ? -12.475 8.382 6.460 1.00 82.31 196 VAL A C 1
ATOM 1508 O O . VAL A 1 196 ? -13.397 9.190 6.421 1.00 82.31 196 VAL A O 1
ATOM 1511 N N . ALA A 1 197 ? -12.656 7.102 6.124 1.00 79.56 197 ALA A N 1
ATOM 1512 C CA . ALA A 1 197 ? -13.936 6.575 5.656 1.00 79.56 197 ALA A CA 1
ATOM 1513 C C . ALA A 1 197 ? -15.038 6.716 6.713 1.00 79.56 197 ALA A C 1
ATOM 1515 O O . ALA A 1 197 ? -16.138 7.178 6.404 1.00 79.56 197 ALA A O 1
ATOM 1516 N N . LYS A 1 198 ? -14.739 6.383 7.974 1.00 87.31 198 LYS A N 1
ATOM 1517 C CA . LYS A 1 198 ? -15.683 6.555 9.081 1.00 87.31 198 LYS A CA 1
ATOM 1518 C C . LYS A 1 198 ? -16.015 8.029 9.312 1.00 87.31 198 LYS A C 1
ATOM 1520 O O . LYS A 1 198 ? -17.190 8.374 9.425 1.00 87.31 198 LYS A O 1
ATOM 1525 N N . TRP A 1 199 ? -15.006 8.899 9.301 1.00 90.50 199 TRP A N 1
ATOM 1526 C CA . TRP A 1 199 ? -15.189 10.348 9.402 1.00 90.50 199 TRP A CA 1
ATOM 1527 C C . TRP A 1 199 ? -16.099 10.892 8.293 1.00 90.50 199 TRP A C 1
ATOM 1529 O O . TRP A 1 199 ? -17.078 11.577 8.582 1.00 90.50 199 TRP A O 1
ATOM 1539 N N . MET A 1 200 ? -15.823 10.543 7.034 1.00 86.31 200 MET A N 1
ATOM 1540 C CA . MET A 1 200 ? -16.619 10.950 5.876 1.00 86.31 200 MET A CA 1
ATOM 1541 C C . MET A 1 200 ? -18.080 10.501 6.017 1.00 86.31 200 MET A C 1
ATOM 1543 O O . MET A 1 200 ? -18.998 11.288 5.778 1.00 86.31 200 MET A O 1
ATOM 1547 N N . ARG A 1 201 ? -18.316 9.255 6.450 1.00 89.12 201 ARG A N 1
ATOM 1548 C CA . ARG A 1 201 ? -19.668 8.733 6.709 1.00 89.12 201 ARG A CA 1
ATOM 1549 C C . ARG A 1 201 ? -20.384 9.520 7.794 1.00 89.12 201 ARG A C 1
ATOM 1551 O O . ARG A 1 201 ? -21.537 9.885 7.598 1.00 89.12 201 ARG A O 1
ATOM 1558 N N . GLU A 1 202 ? -19.721 9.790 8.915 1.00 90.00 202 GLU A N 1
ATOM 1559 C CA . GLU A 1 202 ? -20.305 10.587 9.994 1.00 90.00 202 GLU A CA 1
ATOM 1560 C C . GLU A 1 202 ? -20.595 12.025 9.565 1.00 90.00 202 GLU A C 1
ATOM 1562 O O . GLU A 1 202 ? -21.613 12.588 9.965 1.00 90.00 202 GLU A O 1
ATOM 1567 N N . PHE A 1 203 ? -19.719 12.610 8.747 1.00 89.44 203 PHE A N 1
ATOM 1568 C CA . PHE A 1 203 ? -19.901 13.948 8.200 1.00 89.44 203 PHE A CA 1
ATOM 1569 C C . PHE A 1 203 ? -21.170 14.019 7.344 1.00 89.44 203 PHE A C 1
ATOM 1571 O O . PHE A 1 203 ? -22.022 14.877 7.568 1.00 89.44 203 PHE A O 1
ATOM 1578 N N . ILE A 1 204 ? -21.337 13.068 6.421 1.00 91.44 204 ILE A N 1
ATOM 1579 C CA . ILE A 1 204 ? -22.526 12.968 5.570 1.00 91.44 204 ILE A CA 1
ATOM 1580 C C . ILE A 1 204 ? -23.781 12.624 6.378 1.00 91.44 204 ILE A C 1
ATOM 1582 O O . ILE A 1 204 ? -24.825 13.234 6.165 1.00 91.44 204 ILE A O 1
ATOM 1586 N N . ALA A 1 205 ? -23.685 11.715 7.350 1.00 91.06 205 ALA A N 1
ATOM 1587 C CA . ALA A 1 205 ? -24.814 11.324 8.193 1.00 91.06 205 ALA A CA 1
ATOM 1588 C C . ALA A 1 205 ? -25.393 12.492 9.009 1.00 91.06 205 ALA A C 1
ATOM 1590 O O . ALA A 1 205 ? -26.579 12.477 9.332 1.00 91.06 205 ALA A O 1
ATOM 1591 N N . LYS A 1 206 ? -24.561 13.490 9.339 1.00 92.25 206 LYS A N 1
ATOM 1592 C CA . LYS A 1 206 ? -24.936 14.711 10.068 1.00 92.25 206 LYS A CA 1
ATOM 1593 C C . LYS A 1 206 ? -25.345 15.867 9.140 1.00 92.25 206 LYS A C 1
ATOM 1595 O O . LYS A 1 206 ? -25.718 16.927 9.640 1.00 92.25 206 LYS A O 1
ATOM 1600 N N . HIS A 1 207 ? -25.263 15.702 7.817 1.00 91.81 207 HIS A N 1
ATOM 1601 C CA . HIS A 1 207 ? -25.585 16.762 6.862 1.00 91.81 207 HIS A CA 1
ATOM 1602 C C . HIS A 1 207 ? -27.108 17.005 6.803 1.00 91.81 207 HIS A C 1
ATOM 1604 O O . HIS A 1 207 ? -27.858 16.036 6.679 1.00 91.81 207 HIS A O 1
ATOM 1610 N N . PRO A 1 208 ? -27.590 18.266 6.839 1.00 92.94 208 PRO A N 1
ATOM 1611 C CA . PRO A 1 208 ? -29.025 18.579 6.900 1.00 92.94 208 PRO A CA 1
ATOM 1612 C C . PRO A 1 208 ? -29.827 18.034 5.709 1.00 92.94 208 PRO A C 1
ATOM 1614 O O . PRO A 1 208 ? -30.967 17.612 5.873 1.00 92.94 208 PRO A O 1
ATOM 1617 N N . ASP A 1 209 ? -29.213 17.997 4.525 1.00 89.25 209 ASP A N 1
ATOM 1618 C CA . ASP A 1 209 ? -29.861 17.504 3.302 1.00 89.25 209 ASP A CA 1
ATOM 1619 C C . ASP A 1 209 ? -29.873 15.972 3.168 1.00 89.25 209 ASP A C 1
ATOM 1621 O O . ASP A 1 209 ? -30.454 15.445 2.215 1.00 89.25 209 ASP A O 1
ATOM 1625 N N . TYR A 1 210 ? -29.226 15.239 4.082 1.00 93.44 210 TYR A N 1
ATOM 1626 C CA . TYR A 1 210 ? -29.129 13.789 3.969 1.00 93.44 210 TYR A CA 1
ATOM 1627 C C . TYR A 1 210 ? -30.397 13.097 4.467 1.00 93.44 210 TYR A C 1
ATOM 1629 O O . TYR A 1 210 ? -30.775 13.192 5.635 1.00 93.44 210 TYR A O 1
ATOM 1637 N N . LYS A 1 211 ? -31.032 12.330 3.580 1.00 91.19 211 LYS A N 1
ATOM 1638 C CA . LYS A 1 211 ? -32.320 11.670 3.837 1.00 91.19 211 LYS A CA 1
ATOM 1639 C C . LYS A 1 211 ? -32.193 10.245 4.374 1.00 91.19 211 LYS A C 1
ATOM 1641 O O . LYS A 1 211 ? -33.199 9.549 4.456 1.00 91.19 211 LYS A O 1
ATOM 1646 N N . GLN A 1 212 ? -30.982 9.806 4.734 1.00 90.19 212 GLN A N 1
ATOM 1647 C CA . GLN A 1 212 ? -30.703 8.421 5.149 1.00 90.19 212 GLN A CA 1
ATOM 1648 C C . GLN A 1 212 ? -31.076 7.379 4.075 1.00 90.19 212 GLN A C 1
ATOM 1650 O O . GLN A 1 212 ? -31.352 6.223 4.379 1.00 90.19 212 GLN A O 1
ATOM 1655 N N . ASP A 1 213 ? -31.066 7.784 2.806 1.00 90.62 213 ASP A N 1
ATOM 1656 C CA . ASP A 1 213 ? -31.383 6.967 1.630 1.00 90.62 213 ASP A CA 1
ATOM 1657 C C . ASP A 1 213 ? -30.123 6.449 0.917 1.00 90.62 213 ASP A C 1
ATOM 1659 O O . ASP A 1 213 ? -30.199 5.885 -0.174 1.00 90.62 213 ASP A O 1
ATOM 1663 N N . SER A 1 214 ? -28.953 6.635 1.536 1.00 89.31 214 SER A N 1
ATOM 1664 C CA . SER A 1 214 ? -27.641 6.352 0.954 1.00 89.31 214 SER A CA 1
ATOM 1665 C C . SER A 1 214 ? -27.342 7.147 -0.318 1.00 89.31 214 SER A C 1
ATOM 1667 O O . SER A 1 214 ? -26.399 6.788 -1.015 1.00 89.31 214 SER A O 1
ATOM 1669 N N . VAL A 1 215 ? -28.075 8.225 -0.618 1.00 84.00 215 VAL A N 1
ATOM 1670 C CA . VAL A 1 215 ? -27.813 9.108 -1.763 1.00 84.00 215 VAL A CA 1
ATOM 1671 C C . VAL A 1 215 ? -27.025 10.336 -1.306 1.00 84.00 215 VAL A C 1
ATOM 1673 O O . VAL A 1 215 ? -27.318 10.951 -0.284 1.00 84.00 215 VAL A O 1
ATOM 1676 N N . ILE A 1 216 ? -26.007 10.703 -2.079 1.00 84.56 216 ILE A N 1
ATOM 1677 C CA . ILE A 1 216 ? -25.151 11.868 -1.863 1.00 84.56 216 ILE A CA 1
ATOM 1678 C C . ILE A 1 216 ? -25.451 12.863 -2.973 1.00 84.56 216 ILE A C 1
ATOM 1680 O O . ILE A 1 216 ? -25.164 12.613 -4.142 1.00 84.56 216 ILE A O 1
ATOM 1684 N N . THR A 1 217 ? -26.032 13.996 -2.597 1.00 86.19 217 THR A N 1
ATOM 1685 C CA . THR A 1 217 ? -26.325 15.087 -3.529 1.00 86.19 217 THR A CA 1
ATOM 1686 C C . THR A 1 217 ? -25.073 15.916 -3.821 1.00 86.19 217 THR A C 1
ATOM 1688 O O . THR A 1 217 ? -24.100 15.891 -3.062 1.00 86.19 217 THR A O 1
ATOM 1691 N N . ASP A 1 218 ? -25.105 16.715 -4.889 1.00 83.31 218 ASP A N 1
ATOM 1692 C CA . ASP A 1 218 ? -23.985 17.596 -5.248 1.00 83.31 218 ASP A CA 1
ATOM 1693 C C . ASP A 1 218 ? -23.647 18.605 -4.138 1.00 83.31 218 ASP A C 1
ATOM 1695 O O . ASP A 1 218 ? -22.475 18.891 -3.906 1.00 83.31 218 ASP A O 1
ATOM 1699 N N . GLN A 1 219 ? -24.653 19.092 -3.400 1.00 85.00 219 GLN A N 1
ATOM 1700 C CA . GLN A 1 219 ? -24.457 19.995 -2.257 1.00 85.00 219 GLN A CA 1
ATOM 1701 C C . GLN A 1 219 ? -23.711 19.310 -1.109 1.00 85.00 219 GLN A C 1
ATOM 1703 O O . GLN A 1 219 ? -22.759 19.860 -0.558 1.00 85.00 219 GLN A O 1
ATOM 1708 N N . MET A 1 220 ? -24.090 18.072 -0.788 1.00 85.00 220 MET A N 1
ATOM 1709 C CA . MET A 1 220 ? -23.404 17.273 0.226 1.00 85.00 220 MET A CA 1
ATOM 1710 C C . MET A 1 220 ? -21.962 16.961 -0.182 1.00 85.00 220 MET A C 1
ATOM 1712 O O . MET A 1 220 ? -21.047 17.059 0.637 1.00 85.00 220 MET A O 1
ATOM 1716 N N . ASN A 1 221 ? -21.756 16.616 -1.456 1.00 82.25 221 ASN A N 1
ATOM 1717 C CA . ASN A 1 221 ? -20.435 16.349 -2.013 1.00 82.25 221 ASN A CA 1
ATOM 1718 C C . ASN A 1 221 ? -19.547 17.605 -1.986 1.00 82.25 221 ASN A C 1
ATOM 1720 O O . ASN A 1 221 ? -18.394 17.536 -1.566 1.00 82.25 221 ASN A O 1
ATOM 1724 N N . TYR A 1 222 ? -20.088 18.767 -2.358 1.00 82.62 222 TYR A N 1
ATOM 1725 C CA . TYR A 1 222 ? -19.374 20.042 -2.287 1.00 82.62 222 TYR A CA 1
ATOM 1726 C C . TYR A 1 222 ? -18.962 20.390 -0.850 1.00 82.62 222 TYR A C 1
ATOM 1728 O O . TYR A 1 222 ? -17.792 20.684 -0.603 1.00 82.62 222 TYR A O 1
ATOM 1736 N N . SER A 1 223 ? -19.884 20.290 0.114 1.00 84.56 223 SER A N 1
ATOM 1737 C CA . SER A 1 223 ? -19.602 20.525 1.539 1.00 84.56 223 SER A CA 1
ATOM 1738 C C . SER A 1 223 ? -18.512 19.596 2.079 1.00 84.56 223 SER A C 1
ATOM 1740 O O . SER A 1 223 ? -17.629 20.032 2.822 1.00 84.56 223 SER A O 1
ATOM 1742 N N . LEU A 1 224 ? -18.548 18.321 1.683 1.00 84.12 224 LEU A N 1
ATOM 1743 C CA . LEU A 1 224 ? -17.533 17.337 2.042 1.00 84.12 224 LEU A CA 1
ATOM 1744 C C . LEU A 1 224 ? -16.160 17.717 1.474 1.00 84.12 224 LEU A C 1
ATOM 1746 O O . LEU A 1 224 ? -15.190 17.789 2.226 1.00 84.12 224 LEU A O 1
ATOM 1750 N N . LEU A 1 225 ? -16.079 17.997 0.170 1.00 81.31 225 LEU A N 1
ATOM 1751 C CA . LEU A 1 225 ? -14.827 18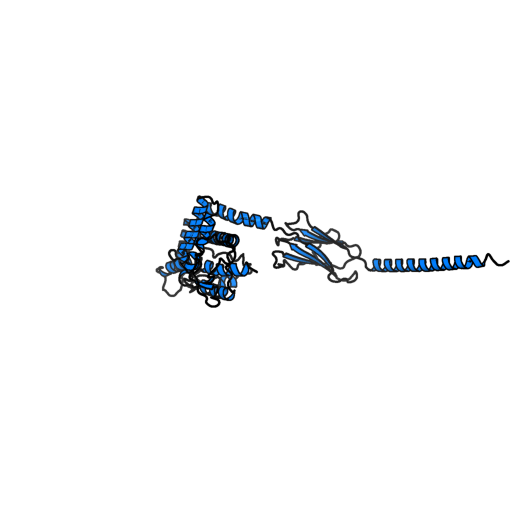.365 -0.497 1.00 81.31 225 LEU A CA 1
ATOM 1752 C C . LEU A 1 225 ? -14.241 19.664 0.060 1.00 81.31 225 LEU A C 1
ATOM 1754 O O . LEU A 1 225 ? -13.030 19.757 0.257 1.00 81.31 225 LEU A O 1
ATOM 1758 N N . LEU A 1 226 ? -15.088 20.644 0.382 1.00 84.50 226 LEU A N 1
ATOM 1759 C CA . LEU A 1 226 ? -14.657 21.880 1.027 1.00 84.50 226 LEU A CA 1
ATOM 1760 C C . LEU A 1 226 ? -14.018 21.594 2.392 1.00 84.50 226 LEU A C 1
ATOM 1762 O O . LEU A 1 226 ? -12.963 22.147 2.706 1.00 84.50 226 LEU A O 1
ATOM 1766 N N . LYS A 1 227 ? -14.617 20.697 3.186 1.00 84.62 227 LYS A N 1
ATOM 1767 C CA . LYS A 1 227 ? -14.056 20.294 4.479 1.00 84.62 227 LYS A CA 1
ATOM 1768 C C . LYS A 1 227 ? -12.753 19.507 4.319 1.00 84.62 227 LYS A C 1
ATOM 1770 O O . LYS A 1 227 ? -11.810 19.769 5.061 1.00 84.62 227 LYS A O 1
ATOM 1775 N N . CYS A 1 228 ? -12.662 18.615 3.334 1.00 78.69 228 CYS A N 1
ATOM 1776 C CA . CYS A 1 228 ? -11.420 17.922 2.980 1.00 78.69 228 CYS A CA 1
ATOM 1777 C C . CYS A 1 228 ? -10.301 18.906 2.612 1.00 78.69 228 CYS A C 1
ATOM 1779 O O . CYS A 1 228 ? -9.187 18.775 3.110 1.00 78.69 228 CYS A O 1
ATOM 1781 N N . ASN A 1 229 ? -10.604 19.923 1.801 1.00 78.81 229 ASN A N 1
ATOM 1782 C CA . ASN A 1 229 ? -9.640 20.948 1.408 1.00 78.81 229 ASN A CA 1
ATOM 1783 C C . ASN A 1 229 ? -9.159 21.788 2.604 1.00 78.81 229 ASN A C 1
ATOM 1785 O O . ASN A 1 229 ? -7.983 22.129 2.682 1.00 78.81 229 ASN A O 1
ATOM 1789 N N . GLN A 1 230 ? -10.037 22.105 3.561 1.00 81.25 230 GLN A N 1
ATOM 1790 C CA . GLN A 1 230 ? -9.626 22.773 4.804 1.00 81.25 230 GLN A CA 1
ATOM 1791 C C . GLN A 1 230 ? -8.646 21.909 5.605 1.00 81.25 230 GLN A C 1
ATOM 1793 O O . GLN A 1 230 ? -7.578 22.386 5.969 1.00 81.25 230 GLN A O 1
ATOM 1798 N N . ILE A 1 231 ? -8.971 20.628 5.807 1.00 79.81 231 ILE A N 1
ATOM 1799 C CA . ILE A 1 231 ? -8.122 19.687 6.553 1.00 79.81 231 ILE A CA 1
ATOM 1800 C C . ILE A 1 231 ? -6.751 19.531 5.883 1.00 79.81 231 ILE A C 1
ATOM 1802 O O . ILE A 1 231 ? -5.730 19.551 6.570 1.00 79.81 231 ILE A O 1
ATOM 1806 N N . ALA A 1 232 ? -6.716 19.416 4.553 1.00 72.44 232 ALA A N 1
ATOM 1807 C CA . ALA A 1 232 ? -5.471 19.311 3.799 1.00 72.44 232 ALA A CA 1
ATOM 1808 C C . ALA A 1 232 ? -4.598 20.569 3.966 1.00 72.44 232 ALA A C 1
ATOM 1810 O O . ALA A 1 232 ? -3.425 20.461 4.316 1.00 72.44 232 ALA A O 1
ATOM 1811 N N . ASN A 1 233 ? -5.179 21.763 3.805 1.00 70.00 233 ASN A N 1
ATOM 1812 C CA . ASN A 1 233 ? -4.434 23.024 3.887 1.00 70.00 233 ASN A CA 1
ATOM 1813 C C . ASN A 1 233 ? -3.992 23.386 5.314 1.00 70.00 233 ASN A C 1
ATOM 1815 O O . ASN A 1 233 ? -2.921 23.960 5.487 1.00 70.00 233 ASN A O 1
ATOM 1819 N N . GLU A 1 234 ? -4.771 23.034 6.339 1.00 66.00 234 GLU A N 1
ATOM 1820 C CA . GLU A 1 234 ? -4.392 23.230 7.748 1.00 66.00 234 GLU A CA 1
ATOM 1821 C C . GLU A 1 234 ? -3.269 22.271 8.195 1.00 66.00 234 GLU A C 1
ATOM 1823 O O . GLU A 1 234 ? -2.602 22.528 9.196 1.00 66.00 234 GLU A O 1
ATOM 1828 N N . SER A 1 235 ? -3.026 21.192 7.438 1.00 53.53 235 SER A N 1
ATOM 1829 C CA . SER A 1 235 ? -2.039 20.149 7.759 1.00 53.53 235 SER A CA 1
ATOM 1830 C C . SER A 1 235 ? -0.739 20.234 6.941 1.00 53.53 235 SER A C 1
ATOM 1832 O O . SER A 1 235 ? 0.208 19.497 7.228 1.00 53.53 235 SER A O 1
ATOM 1834 N N . CYS A 1 236 ? -0.652 21.108 5.929 1.00 41.34 236 CYS A N 1
ATOM 1835 C CA . CYS A 1 236 ? 0.529 21.230 5.069 1.00 41.34 236 CYS A CA 1
ATOM 1836 C C . CYS A 1 236 ? 1.682 21.967 5.772 1.00 41.34 236 CYS A C 1
ATOM 1838 O O . CYS A 1 236 ? 1.768 23.195 5.753 1.00 41.34 236 CYS A O 1
ATOM 1840 N N . SER A 1 237 ? 2.639 21.211 6.318 1.00 42.84 237 SER A N 1
ATOM 1841 C CA . SER A 1 237 ? 3.986 21.713 6.608 1.00 42.84 237 SER A CA 1
ATOM 1842 C C . SER A 1 237 ? 5.012 20.942 5.776 1.00 42.84 237 SER A C 1
ATOM 1844 O O . SER A 1 237 ? 5.426 19.834 6.114 1.00 42.84 237 SER A O 1
ATOM 1846 N N . TRP A 1 238 ? 5.423 21.537 4.653 1.00 39.97 238 TRP A N 1
ATOM 1847 C CA . TRP A 1 238 ? 6.365 20.958 3.682 1.00 39.97 238 TRP A CA 1
ATOM 1848 C C . TRP A 1 238 ? 7.790 20.743 4.227 1.00 39.97 238 TRP A C 1
ATOM 1850 O O . TRP A 1 238 ? 8.618 20.111 3.573 1.00 39.97 238 TRP A O 1
ATOM 1860 N N . THR A 1 239 ? 8.094 21.235 5.429 1.00 43.59 239 THR A N 1
ATOM 1861 C CA . THR A 1 239 ? 9.429 21.181 6.046 1.00 43.59 239 THR A CA 1
ATOM 1862 C C . THR A 1 239 ? 9.816 19.795 6.569 1.00 43.59 239 THR A C 1
ATOM 1864 O O . THR A 1 239 ? 11.005 19.510 6.677 1.00 43.59 239 THR A O 1
ATOM 1867 N N . VAL A 1 240 ? 8.850 18.912 6.849 1.00 45.69 240 VAL A N 1
ATOM 1868 C CA . VAL A 1 240 ? 9.101 17.580 7.447 1.00 45.69 240 VAL A CA 1
ATOM 1869 C C . VAL A 1 240 ? 9.140 16.459 6.397 1.00 45.69 240 VAL A C 1
ATOM 1871 O O . VAL A 1 240 ? 9.760 15.418 6.601 1.00 45.69 240 VAL A O 1
ATOM 1874 N N . ILE A 1 241 ? 8.521 16.681 5.237 1.00 46.75 241 ILE A N 1
ATOM 1875 C CA . ILE A 1 241 ? 8.328 15.659 4.199 1.00 46.75 241 ILE A CA 1
ATOM 1876 C C . ILE A 1 241 ? 9.597 15.469 3.361 1.00 46.75 241 ILE A C 1
ATOM 1878 O O . ILE A 1 241 ? 9.990 14.340 3.078 1.00 46.75 241 ILE A O 1
ATOM 1882 N N . LEU A 1 242 ? 10.281 16.560 3.006 1.00 47.62 242 LEU A N 1
ATOM 1883 C CA . LEU A 1 242 ? 11.477 16.505 2.163 1.00 47.62 242 LEU A CA 1
ATOM 1884 C C . LEU A 1 242 ? 12.633 15.707 2.808 1.00 47.62 242 LEU A C 1
ATOM 1886 O O . LEU A 1 242 ? 13.204 14.866 2.116 1.00 47.62 242 LEU A O 1
ATOM 1890 N N . PRO A 1 243 ? 12.951 15.869 4.112 1.00 50.06 243 PRO A N 1
ATOM 1891 C CA . PRO A 1 243 ? 14.008 15.100 4.772 1.00 50.06 243 PRO A CA 1
ATOM 1892 C C . PRO A 1 243 ? 13.669 13.616 4.942 1.00 50.06 243 PRO A C 1
ATOM 1894 O O . PRO A 1 243 ? 14.547 12.779 4.773 1.00 50.06 243 PRO A O 1
ATOM 1897 N N . VAL A 1 244 ? 12.408 13.266 5.231 1.00 46.44 244 VAL A N 1
ATOM 1898 C CA . VAL A 1 244 ? 11.981 11.866 5.420 1.00 46.44 244 VAL A CA 1
ATOM 1899 C C . VAL A 1 244 ? 11.895 11.137 4.079 1.00 46.44 244 VAL A C 1
ATOM 1901 O O . VAL A 1 244 ? 12.378 10.012 3.969 1.00 46.44 244 VAL A O 1
ATOM 1904 N N . ILE A 1 245 ? 11.382 11.791 3.031 1.00 48.78 245 ILE A N 1
ATOM 1905 C CA . ILE A 1 245 ? 11.441 11.273 1.658 1.00 48.78 245 ILE A CA 1
ATOM 1906 C C . ILE A 1 245 ? 12.900 11.119 1.219 1.00 48.78 245 ILE A C 1
ATOM 1908 O O . ILE A 1 245 ? 13.245 10.073 0.686 1.00 48.78 245 ILE A O 1
ATOM 1912 N N . LEU A 1 246 ? 13.790 12.076 1.510 1.00 47.56 246 LEU A N 1
ATOM 1913 C CA . LEU A 1 246 ? 15.225 11.943 1.230 1.00 47.56 246 LEU A CA 1
ATOM 1914 C C . LEU A 1 246 ? 15.909 10.859 2.084 1.00 47.56 246 LEU A C 1
ATOM 1916 O O . LEU A 1 246 ? 16.789 10.181 1.567 1.00 47.56 246 LEU A O 1
ATOM 1920 N N . MET A 1 247 ? 15.514 10.625 3.339 1.00 42.59 247 MET A N 1
ATOM 1921 C CA . MET A 1 247 ? 16.061 9.554 4.196 1.00 42.59 247 MET A CA 1
ATOM 1922 C C . MET A 1 247 ? 15.558 8.156 3.814 1.00 42.59 247 MET A C 1
ATOM 1924 O O . MET A 1 247 ? 16.283 7.183 4.011 1.00 42.59 247 MET A O 1
ATOM 1928 N N . VAL A 1 248 ? 14.340 8.035 3.278 1.00 48.47 248 VAL A N 1
ATOM 1929 C CA . VAL A 1 248 ? 13.763 6.765 2.796 1.00 48.47 248 VAL A CA 1
ATOM 1930 C C . VAL A 1 248 ? 14.207 6.478 1.362 1.00 48.47 248 VAL A C 1
ATOM 1932 O O . VAL A 1 248 ? 14.540 5.338 1.034 1.00 48.47 248 VAL A O 1
ATOM 1935 N N . LEU A 1 249 ? 14.293 7.515 0.524 1.00 43.66 249 LEU A N 1
ATOM 1936 C CA . LEU A 1 249 ? 14.831 7.409 -0.822 1.00 43.66 249 LEU A CA 1
ATOM 1937 C C . LEU A 1 249 ? 16.353 7.330 -0.837 1.00 43.66 249 LEU A C 1
ATOM 1939 O O . LEU A 1 249 ? 16.855 6.762 -1.779 1.00 43.66 249 LEU A O 1
ATOM 1943 N N . SER A 1 250 ? 17.122 7.791 0.153 1.00 46.19 250 SER A N 1
ATOM 1944 C CA . SER A 1 250 ? 18.593 7.659 0.091 1.00 46.19 250 SER A CA 1
ATOM 1945 C C . SER A 1 250 ? 19.063 6.196 0.049 1.00 46.19 250 SER A C 1
ATOM 1947 O O . SER A 1 250 ? 19.881 5.876 -0.807 1.00 46.19 250 SER A O 1
ATOM 1949 N N . PRO A 1 251 ? 18.523 5.263 0.859 1.00 47.72 251 PRO A N 1
ATOM 1950 C CA . PRO A 1 251 ? 18.813 3.835 0.720 1.00 47.72 251 PRO A CA 1
ATOM 1951 C C . PRO A 1 251 ? 18.211 3.203 -0.544 1.00 47.72 251 PRO A C 1
ATOM 1953 O O . PRO A 1 251 ? 18.841 2.334 -1.136 1.00 47.72 251 PRO A O 1
ATOM 1956 N N . LEU A 1 252 ? 17.023 3.637 -0.988 1.00 42.19 252 LEU A N 1
ATOM 1957 C CA . LEU A 1 252 ? 16.381 3.143 -2.220 1.00 42.19 252 LEU A CA 1
ATOM 1958 C C . LEU A 1 252 ? 17.062 3.666 -3.498 1.00 42.19 252 LEU A C 1
ATOM 1960 O O . LEU A 1 252 ? 17.155 2.936 -4.475 1.00 42.19 252 LEU A O 1
ATOM 1964 N N . LEU A 1 253 ? 17.604 4.882 -3.478 1.00 40.22 253 LEU A N 1
ATOM 1965 C CA . LEU A 1 253 ? 18.428 5.497 -4.521 1.00 40.22 253 LEU A CA 1
ATOM 1966 C C . LEU A 1 253 ? 19.853 4.936 -4.479 1.00 40.22 253 LEU A C 1
ATOM 1968 O O . LEU A 1 253 ? 20.443 4.725 -5.533 1.00 40.22 253 LEU A O 1
ATOM 1972 N N . ALA A 1 254 ? 20.389 4.608 -3.297 1.00 38.59 254 ALA A N 1
ATOM 1973 C CA . ALA A 1 254 ? 21.650 3.874 -3.166 1.00 38.59 254 ALA A CA 1
ATOM 1974 C C . ALA A 1 254 ? 21.533 2.418 -3.665 1.00 38.59 254 ALA A C 1
ATOM 1976 O O . ALA A 1 254 ? 22.475 1.899 -4.267 1.00 38.59 254 ALA A O 1
ATOM 1977 N N . TRP A 1 255 ? 20.371 1.774 -3.484 1.00 41.34 255 TRP A N 1
ATOM 1978 C CA . TRP A 1 255 ? 20.065 0.440 -4.016 1.00 41.34 255 TRP A CA 1
ATOM 1979 C C . TRP A 1 255 ? 19.760 0.465 -5.525 1.00 41.34 255 TRP A C 1
ATOM 1981 O O . TRP A 1 255 ? 20.327 -0.331 -6.273 1.00 41.34 255 TRP A O 1
ATOM 1991 N N . ALA A 1 256 ? 18.971 1.435 -6.005 1.00 40.38 256 ALA A N 1
ATOM 1992 C CA . ALA A 1 256 ? 18.727 1.662 -7.435 1.00 40.38 256 ALA A CA 1
ATOM 1993 C C . ALA A 1 256 ? 19.997 2.096 -8.194 1.00 40.38 256 ALA A C 1
ATOM 1995 O O . ALA A 1 256 ? 20.136 1.819 -9.384 1.00 40.38 256 ALA A O 1
ATOM 1996 N N . GLY A 1 257 ? 20.945 2.743 -7.509 1.00 46.00 257 GLY A N 1
ATOM 1997 C CA . GLY A 1 257 ? 22.254 3.098 -8.052 1.00 46.00 257 GLY A CA 1
ATOM 1998 C C . GLY A 1 257 ? 23.255 1.938 -8.113 1.00 46.00 257 GLY A C 1
ATOM 1999 O O . GLY A 1 257 ? 24.125 1.969 -8.980 1.00 46.00 257 GLY A O 1
ATOM 2000 N N . SER A 1 258 ? 23.132 0.922 -7.245 1.00 49.16 258 SER A N 1
ATOM 2001 C CA . SER A 1 258 ? 24.132 -0.159 -7.107 1.00 49.16 258 SER A CA 1
ATOM 2002 C C . SER A 1 258 ? 23.863 -1.420 -7.934 1.00 49.16 258 SER A C 1
ATOM 2004 O O . SER A 1 258 ? 24.806 -2.150 -8.211 1.00 49.16 258 SER A O 1
ATOM 2006 N N . ASN A 1 259 ? 22.625 -1.694 -8.357 1.00 56.34 259 ASN A N 1
ATOM 2007 C CA . ASN A 1 259 ? 22.285 -2.917 -9.105 1.00 56.34 259 ASN A CA 1
ATOM 2008 C C . ASN A 1 259 ? 22.125 -2.668 -10.608 1.00 56.34 259 ASN A C 1
ATOM 2010 O O . ASN A 1 259 ? 21.139 -3.074 -11.213 1.00 56.34 259 ASN A O 1
ATOM 2014 N N . ARG A 1 260 ? 23.087 -1.988 -11.233 1.00 78.81 260 ARG A N 1
ATOM 2015 C CA . ARG A 1 260 ? 23.143 -1.918 -12.697 1.00 78.81 260 ARG A CA 1
ATOM 2016 C C . ARG A 1 260 ? 23.713 -3.234 -13.226 1.00 78.81 260 ARG A C 1
ATOM 2018 O O . ARG A 1 260 ? 24.872 -3.535 -12.965 1.00 78.81 260 ARG A O 1
ATOM 2025 N N . MET A 1 261 ? 22.908 -4.012 -13.944 1.00 84.00 261 MET A N 1
ATOM 2026 C CA . MET A 1 261 ? 23.354 -5.271 -14.552 1.00 84.00 261 MET A CA 1
ATOM 2027 C C . MET A 1 261 ? 23.652 -5.051 -16.037 1.00 84.00 261 MET A C 1
ATOM 2029 O O . MET A 1 261 ? 22.860 -4.435 -16.754 1.00 84.00 261 MET A O 1
ATOM 2033 N N . GLU A 1 262 ? 24.832 -5.474 -16.489 1.00 91.50 262 GLU A N 1
ATOM 2034 C CA . GLU A 1 262 ? 25.267 -5.356 -17.885 1.00 91.50 262 GLU A CA 1
ATOM 2035 C C . GLU A 1 262 ? 24.548 -6.355 -18.802 1.00 91.50 262 GLU A C 1
ATOM 2037 O O . GLU A 1 262 ? 24.414 -7.524 -18.440 1.00 91.50 262 GLU A O 1
ATOM 2042 N N . PRO A 1 263 ? 24.086 -5.923 -19.992 1.00 94.06 263 PRO A N 1
ATOM 2043 C CA . PRO A 1 263 ? 23.453 -6.821 -20.945 1.00 94.06 263 PRO A CA 1
ATOM 2044 C C . PRO A 1 263 ? 24.449 -7.818 -21.539 1.00 94.06 263 PRO A C 1
ATOM 2046 O O . PRO A 1 263 ? 25.480 -7.442 -22.095 1.00 94.06 263 PRO A O 1
ATOM 2049 N N . ALA A 1 264 ? 24.071 -9.093 -21.545 1.00 94.50 264 ALA A N 1
ATOM 2050 C CA . ALA A 1 264 ? 24.680 -10.097 -22.402 1.00 94.50 264 ALA A CA 1
ATOM 2051 C C . ALA A 1 264 ? 24.065 -10.001 -23.806 1.00 94.50 264 ALA A C 1
ATOM 2053 O O . ALA A 1 264 ? 22.860 -10.200 -23.978 1.00 94.50 264 ALA A O 1
ATOM 2054 N N . VAL A 1 265 ? 24.895 -9.701 -24.808 1.00 95.88 265 VAL A N 1
ATOM 2055 C CA . VAL A 1 265 ? 24.462 -9.509 -26.200 1.00 95.88 265 VAL A CA 1
ATOM 2056 C C . VAL A 1 265 ? 24.982 -10.641 -27.071 1.00 95.88 265 VAL A C 1
ATOM 2058 O O . VAL A 1 265 ? 26.179 -10.923 -27.103 1.00 95.88 265 VAL A O 1
ATOM 2061 N N . THR A 1 266 ? 24.083 -11.276 -27.816 1.00 92.69 266 THR A N 1
ATOM 2062 C CA . THR A 1 266 ? 24.429 -12.318 -28.789 1.00 92.69 266 THR A CA 1
ATOM 2063 C C . THR A 1 266 ? 23.714 -12.069 -30.107 1.00 92.69 266 THR A C 1
ATOM 2065 O O . THR A 1 266 ? 22.528 -11.743 -30.124 1.00 92.69 266 THR A O 1
ATOM 2068 N N . VAL A 1 267 ? 24.438 -12.225 -31.218 1.00 92.94 267 VAL A N 1
ATOM 2069 C CA . VAL A 1 267 ? 23.892 -12.059 -32.568 1.00 92.94 267 VAL A CA 1
ATOM 2070 C C . VAL A 1 267 ? 23.968 -13.379 -33.321 1.00 92.94 267 VAL A C 1
ATOM 2072 O O . VAL A 1 267 ? 25.048 -13.956 -33.456 1.00 92.94 267 VAL A O 1
ATOM 2075 N N . TYR A 1 268 ? 22.832 -13.859 -33.824 1.00 87.50 268 TYR A N 1
ATOM 2076 C CA . TYR A 1 268 ? 22.764 -15.123 -34.557 1.00 87.50 268 TYR A CA 1
ATOM 2077 C C . TYR A 1 268 ? 21.639 -15.139 -35.610 1.00 87.50 268 TYR A C 1
ATOM 2079 O O . TYR A 1 268 ? 20.632 -14.447 -35.456 1.00 87.50 268 TYR A O 1
ATOM 2087 N N . PRO A 1 269 ? 21.776 -15.927 -36.693 1.00 86.44 269 PRO A N 1
ATOM 2088 C CA . PRO A 1 269 ? 20.707 -16.135 -37.666 1.00 86.44 269 PRO A CA 1
ATOM 2089 C C . PRO A 1 269 ? 19.705 -17.202 -37.189 1.00 86.44 269 PRO A C 1
ATOM 2091 O O . PRO A 1 269 ? 20.106 -18.240 -36.668 1.00 86.44 269 PRO A O 1
ATOM 2094 N N . VAL A 1 270 ? 18.401 -17.006 -37.434 1.00 75.06 270 VAL A N 1
ATOM 2095 C CA . VAL A 1 270 ? 17.347 -17.988 -37.069 1.00 75.06 270 VAL A CA 1
ATOM 2096 C C . VAL A 1 270 ? 17.410 -19.264 -37.915 1.00 75.06 270 VAL A C 1
ATOM 2098 O O . VAL A 1 270 ? 17.038 -20.343 -37.456 1.00 75.06 270 VAL A O 1
ATOM 2101 N N . LYS A 1 271 ? 17.879 -19.167 -39.165 1.00 64.75 271 LYS A N 1
ATOM 2102 C CA . LYS A 1 271 ? 18.124 -20.317 -40.046 1.00 64.75 271 LYS A CA 1
ATOM 2103 C C . LYS A 1 271 ? 19.418 -20.111 -40.828 1.00 64.75 271 LYS A C 1
ATOM 2105 O O . LYS A 1 271 ? 19.622 -19.058 -41.422 1.00 64.75 271 LYS A O 1
ATOM 2110 N N . THR A 1 272 ? 20.253 -21.142 -40.894 1.00 54.66 272 THR A N 1
ATOM 2111 C CA . THR A 1 272 ? 21.417 -21.242 -41.789 1.00 54.66 272 THR A CA 1
ATOM 2112 C C . THR A 1 272 ? 20.960 -21.580 -43.211 1.00 54.66 272 THR A C 1
ATOM 2114 O O . THR A 1 272 ? 21.211 -22.667 -43.724 1.00 54.66 272 THR A O 1
ATOM 2117 N N . ARG A 1 273 ? 20.188 -20.692 -43.847 1.00 56.44 273 ARG A N 1
ATOM 2118 C CA . ARG A 1 273 ? 19.864 -20.836 -45.275 1.00 56.44 273 ARG A CA 1
ATOM 2119 C C . ARG A 1 273 ? 20.968 -20.202 -46.128 1.00 56.44 273 ARG A C 1
ATOM 2121 O O . ARG A 1 273 ? 21.572 -19.224 -45.678 1.00 56.44 273 ARG A O 1
ATOM 2128 N N . PRO A 1 274 ? 21.224 -20.729 -47.342 1.00 56.53 274 PRO A N 1
ATOM 2129 C CA . PRO A 1 274 ? 22.267 -20.209 -48.222 1.00 56.53 274 PRO A CA 1
ATOM 2130 C C . PRO A 1 274 ? 22.056 -18.722 -48.541 1.00 56.53 274 PRO A C 1
ATOM 2132 O O . PRO A 1 274 ? 20.926 -18.224 -48.554 1.00 56.53 274 PRO A O 1
ATOM 2135 N N . LEU A 1 275 ? 23.159 -18.020 -48.823 1.00 55.66 275 LEU A N 1
ATOM 2136 C CA . LEU A 1 275 ? 23.165 -16.630 -49.294 1.00 55.66 275 LEU A CA 1
ATOM 2137 C C . LEU A 1 275 ? 22.153 -16.447 -50.445 1.00 55.66 275 LEU A C 1
ATOM 2139 O O . LEU A 1 275 ? 22.056 -17.317 -51.313 1.00 55.66 275 LEU A O 1
ATOM 2143 N N . ARG A 1 276 ? 21.459 -15.293 -50.486 1.00 54.44 276 ARG A N 1
ATOM 2144 C CA . ARG A 1 276 ? 20.381 -14.908 -51.442 1.00 54.44 276 ARG A CA 1
ATOM 2145 C C . ARG A 1 276 ? 18.938 -15.331 -51.101 1.00 54.44 276 ARG A C 1
ATOM 2147 O O . ARG A 1 276 ? 18.058 -15.167 -51.943 1.00 54.44 276 ARG A O 1
ATOM 2154 N N . GLN A 1 277 ? 18.663 -15.814 -49.890 1.00 61.28 277 GLN A N 1
ATOM 2155 C CA . GLN A 1 277 ? 17.295 -15.938 -49.356 1.00 61.28 277 GLN A CA 1
ATOM 2156 C C . GLN A 1 277 ? 17.089 -15.025 -48.142 1.00 61.28 277 GLN A C 1
ATOM 2158 O O . GLN A 1 277 ? 18.060 -14.637 -47.494 1.00 61.28 277 GLN A O 1
ATOM 2163 N N . HIS A 1 278 ? 15.827 -14.692 -47.839 1.00 59.78 278 HIS A N 1
ATOM 2164 C CA . HIS A 1 278 ? 15.471 -13.952 -46.627 1.00 59.78 278 HIS A CA 1
ATOM 2165 C C . HIS A 1 278 ? 15.934 -14.726 -45.389 1.00 59.78 278 HIS A C 1
ATOM 2167 O O . HIS A 1 278 ? 15.491 -15.852 -45.144 1.00 59.78 278 HIS A O 1
ATOM 2173 N N . ASN A 1 279 ? 16.821 -14.098 -44.628 1.00 72.75 279 ASN A N 1
ATOM 2174 C CA . ASN A 1 279 ? 17.311 -14.549 -43.342 1.00 72.75 279 ASN A CA 1
ATOM 2175 C C . ASN A 1 279 ? 16.909 -13.530 -42.279 1.00 72.75 279 ASN A C 1
ATOM 2177 O O . ASN A 1 279 ? 16.861 -12.329 -42.528 1.00 72.75 279 ASN A O 1
ATOM 2181 N N . LEU A 1 280 ? 16.630 -14.038 -41.086 1.00 85.19 280 LEU A N 1
ATOM 2182 C CA . LEU A 1 280 ? 16.324 -13.225 -39.922 1.00 85.19 280 LEU A CA 1
ATOM 2183 C C . LEU A 1 280 ? 17.547 -13.252 -39.008 1.00 85.19 280 LEU A C 1
ATOM 2185 O O . LEU A 1 280 ? 17.920 -14.325 -38.522 1.00 85.19 280 LEU A O 1
ATOM 2189 N N . LEU A 1 281 ? 18.189 -12.100 -38.824 1.00 90.31 281 LEU A N 1
ATOM 2190 C CA . LEU A 1 281 ? 19.239 -11.920 -37.825 1.00 90.31 281 LEU A CA 1
ATOM 2191 C C . LEU A 1 281 ? 18.596 -11.496 -36.511 1.00 90.31 281 LEU A C 1
ATOM 2193 O O . LEU A 1 281 ? 17.749 -10.612 -36.502 1.00 90.31 281 LEU A O 1
ATOM 2197 N N . VAL A 1 282 ? 18.994 -12.118 -35.408 1.00 93.56 282 VAL A N 1
ATOM 2198 C CA . VAL A 1 282 ? 18.476 -11.817 -34.072 1.00 93.56 282 VAL A CA 1
ATOM 2199 C C . VAL A 1 282 ? 19.607 -11.266 -33.232 1.00 93.56 282 VAL A C 1
ATOM 2201 O O . VAL A 1 282 ? 20.631 -11.927 -33.074 1.00 93.56 282 VAL A O 1
ATOM 2204 N N . CYS A 1 283 ? 19.401 -10.074 -32.678 1.00 95.94 283 CYS A N 1
ATOM 2205 C CA . CYS A 1 283 ? 20.191 -9.557 -31.575 1.00 95.94 283 CYS A CA 1
ATOM 2206 C C . CYS A 1 283 ? 19.434 -9.829 -30.277 1.00 95.94 283 CYS A C 1
ATOM 2208 O O . CYS A 1 283 ? 18.404 -9.212 -30.006 1.00 95.94 283 CYS A O 1
ATOM 2210 N N . SER A 1 284 ? 19.923 -10.797 -29.509 1.00 96.00 284 SER A N 1
ATOM 2211 C CA . SER A 1 284 ? 19.383 -11.158 -28.204 1.00 96.00 284 SER A CA 1
ATOM 2212 C C . SER A 1 284 ? 20.168 -10.426 -27.127 1.00 96.00 284 SER A C 1
ATOM 2214 O 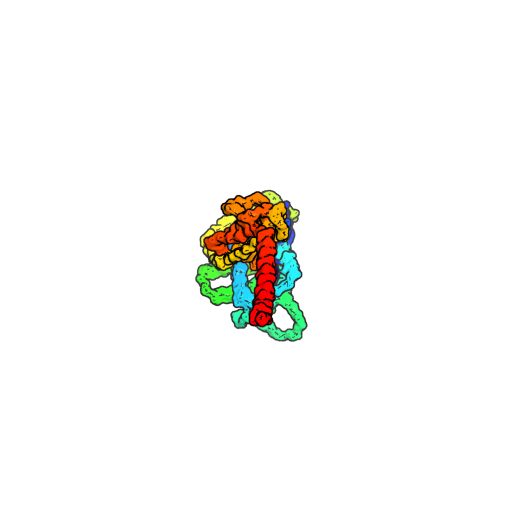O . SER A 1 284 ? 21.353 -10.704 -26.933 1.00 96.00 284 SER A O 1
ATOM 2216 N N . VAL A 1 285 ? 19.491 -9.521 -26.427 1.00 96.81 285 VAL A N 1
ATOM 2217 C CA . VAL A 1 285 ? 20.026 -8.729 -25.316 1.00 96.81 285 VAL A CA 1
ATOM 2218 C C . VAL A 1 285 ? 19.332 -9.210 -24.045 1.00 96.81 285 VAL A C 1
ATOM 2220 O O . VAL A 1 285 ? 18.106 -9.166 -23.966 1.00 96.81 285 VAL A O 1
ATOM 2223 N N . ASN A 1 286 ? 20.080 -9.726 -23.070 1.00 94.19 286 ASN A N 1
ATOM 2224 C CA . ASN A 1 286 ? 19.510 -10.388 -21.890 1.00 94.19 286 ASN A CA 1
ATOM 2225 C C . ASN A 1 286 ? 20.281 -10.045 -20.604 1.00 94.19 286 ASN A C 1
ATOM 2227 O O . ASN A 1 286 ? 21.460 -9.707 -20.663 1.00 94.19 286 ASN A O 1
ATOM 2231 N N . GLY A 1 287 ? 19.630 -10.173 -19.448 1.00 89.75 287 GLY A N 1
ATOM 2232 C CA . GLY A 1 287 ? 20.263 -10.089 -18.132 1.00 89.75 287 GLY A CA 1
ATOM 2233 C C . GLY A 1 287 ? 20.577 -8.666 -17.670 1.00 89.75 287 GLY A C 1
ATOM 2234 O O . GLY A 1 287 ? 21.433 -8.493 -16.809 1.00 89.75 287 GLY A O 1
ATOM 2235 N N . PHE A 1 288 ? 19.916 -7.649 -18.232 1.00 90.06 288 PHE A N 1
ATOM 2236 C CA . PHE A 1 288 ? 20.205 -6.245 -17.926 1.00 90.06 288 PHE A CA 1
ATOM 2237 C C . PHE A 1 288 ? 19.171 -5.597 -17.005 1.00 90.06 288 PHE A C 1
ATOM 2239 O O . PHE A 1 288 ? 18.004 -5.992 -16.960 1.00 90.06 288 PHE A O 1
ATOM 2246 N N . TYR A 1 289 ? 19.624 -4.576 -16.277 1.00 86.62 289 TYR A N 1
ATOM 2247 C CA . TYR A 1 289 ? 18.801 -3.708 -15.436 1.00 86.62 289 TYR A CA 1
ATOM 2248 C C . TYR A 1 289 ? 19.482 -2.337 -15.282 1.00 86.62 289 TYR A C 1
ATOM 2250 O O . TYR A 1 289 ? 20.693 -2.308 -15.021 1.00 86.62 289 TYR A O 1
ATOM 2258 N N . PRO A 1 290 ? 18.756 -1.202 -15.346 1.00 87.62 290 PRO A N 1
ATOM 2259 C CA . PRO A 1 290 ? 17.293 -1.052 -15.448 1.00 87.62 290 PRO A CA 1
ATOM 2260 C C . PRO A 1 290 ? 16.725 -1.381 -16.841 1.00 87.62 290 PRO A C 1
ATOM 2262 O O . PRO A 1 290 ? 17.462 -1.553 -17.796 1.00 87.62 290 PRO A O 1
ATOM 2265 N N . GLY A 1 291 ? 15.399 -1.451 -16.988 1.00 82.69 291 GLY A N 1
ATOM 2266 C CA . GLY A 1 291 ? 14.752 -1.844 -18.254 1.00 82.69 291 GLY A CA 1
ATOM 2267 C C . GLY A 1 291 ? 14.928 -0.876 -19.438 1.00 82.69 291 GLY A C 1
ATOM 2268 O O . GLY A 1 291 ? 14.516 -1.196 -20.550 1.00 82.69 291 GLY A O 1
ATOM 2269 N N . HIS A 1 292 ? 15.525 0.299 -19.222 1.00 86.81 292 HIS A N 1
ATOM 2270 C CA . HIS A 1 292 ? 15.797 1.277 -20.274 1.00 86.81 292 HIS A CA 1
ATOM 2271 C C . HIS A 1 292 ? 17.041 0.874 -21.082 1.00 86.81 292 HIS A C 1
ATOM 2273 O O . HIS A 1 292 ? 18.169 1.047 -20.615 1.00 86.81 292 HIS A O 1
ATOM 2279 N N . VAL A 1 293 ? 16.837 0.383 -22.304 1.00 90.94 293 VAL A N 1
ATOM 2280 C CA . VAL A 1 293 ? 17.891 -0.037 -23.238 1.00 90.94 293 VAL A CA 1
ATOM 2281 C C . VAL A 1 293 ? 17.577 0.472 -24.644 1.00 90.94 293 VAL A C 1
ATOM 2283 O O . VAL A 1 293 ? 16.424 0.424 -25.074 1.00 90.94 293 VAL A O 1
ATOM 2286 N N . GLU A 1 294 ? 18.596 0.921 -25.370 1.00 94.38 294 GLU A N 1
ATOM 2287 C CA . GLU A 1 294 ? 18.485 1.238 -26.794 1.00 94.38 294 GLU A CA 1
ATOM 2288 C C . GLU A 1 294 ? 19.271 0.210 -27.603 1.00 94.38 294 GLU A C 1
ATOM 2290 O O . GLU A 1 294 ? 20.447 -0.046 -27.341 1.00 94.38 294 GLU A O 1
ATOM 2295 N N . VAL A 1 295 ? 18.611 -0.405 -28.584 1.00 96.06 295 VAL A N 1
ATOM 2296 C CA . VAL A 1 295 ? 19.199 -1.441 -29.436 1.00 96.06 295 VAL A CA 1
ATOM 2297 C C . VAL A 1 295 ? 18.993 -1.046 -30.890 1.00 96.06 295 VAL A C 1
ATOM 2299 O O . VAL A 1 295 ? 17.857 -0.912 -31.340 1.00 96.06 295 VAL A O 1
ATOM 230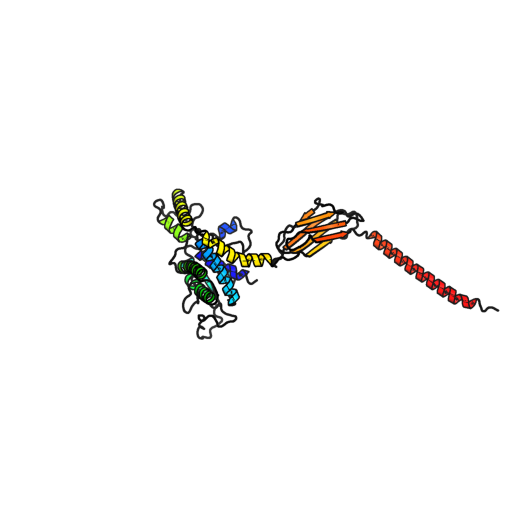2 N N . ARG A 1 296 ? 20.093 -0.871 -31.621 1.00 96.00 296 ARG A N 1
ATOM 2303 C CA . ARG A 1 296 ? 20.111 -0.397 -33.008 1.00 96.00 296 ARG A CA 1
ATOM 2304 C C . ARG A 1 296 ? 20.856 -1.366 -33.912 1.00 96.00 296 ARG A C 1
ATOM 2306 O O . ARG A 1 296 ? 21.862 -1.955 -33.516 1.00 96.00 296 ARG A O 1
ATOM 2313 N N . TRP A 1 297 ? 20.379 -1.508 -35.142 1.00 96.25 297 TRP A N 1
ATOM 2314 C CA . TRP A 1 297 ? 21.051 -2.295 -36.168 1.00 96.25 297 TRP A CA 1
ATOM 2315 C C . TRP A 1 297 ? 21.870 -1.402 -37.089 1.00 96.25 297 TRP A C 1
ATOM 2317 O O . TRP A 1 297 ? 21.431 -0.334 -37.501 1.00 96.25 297 TRP A O 1
ATOM 2327 N N . PHE A 1 298 ? 23.060 -1.873 -37.446 1.00 94.81 298 PHE A N 1
ATOM 2328 C CA . PHE A 1 298 ? 23.929 -1.243 -38.428 1.00 94.81 298 PHE A CA 1
ATOM 2329 C C . PHE A 1 298 ? 24.281 -2.236 -39.528 1.00 94.81 298 PHE A C 1
ATOM 2331 O O . PHE A 1 298 ? 24.642 -3.382 -39.262 1.00 94.81 298 PHE A O 1
ATOM 2338 N N . ARG A 1 299 ? 24.252 -1.771 -40.772 1.00 92.06 299 ARG A N 1
ATOM 2339 C CA . ARG A 1 299 ? 24.715 -2.496 -41.954 1.00 92.06 299 ARG A CA 1
ATOM 2340 C C . ARG A 1 299 ? 25.851 -1.716 -42.596 1.00 92.06 299 ARG A C 1
ATOM 2342 O O . ARG A 1 299 ? 25.673 -0.576 -43.019 1.00 92.06 299 ARG A O 1
ATOM 2349 N N . ASN A 1 300 ? 27.040 -2.316 -42.659 1.00 89.75 300 ASN A N 1
ATOM 2350 C CA . ASN A 1 300 ? 28.260 -1.687 -43.181 1.00 89.75 300 ASN A CA 1
ATOM 2351 C C . ASN A 1 300 ? 28.520 -0.283 -42.584 1.00 89.75 300 ASN A C 1
ATOM 2353 O O . ASN A 1 300 ? 28.931 0.640 -43.287 1.00 89.75 300 ASN A O 1
ATOM 2357 N N . GLY A 1 301 ? 28.234 -0.114 -41.288 1.00 87.25 301 GLY A N 1
ATOM 2358 C CA . GLY A 1 301 ? 28.424 1.142 -40.556 1.00 87.25 301 GLY A CA 1
ATOM 2359 C C . GLY A 1 301 ? 27.318 2.192 -40.727 1.00 87.25 301 GLY A C 1
ATOM 2360 O O . GLY A 1 301 ? 27.456 3.283 -40.184 1.00 87.25 301 GLY A O 1
ATOM 2361 N N . ARG A 1 302 ? 26.226 1.897 -41.445 1.00 92.00 302 ARG A N 1
ATOM 2362 C CA . ARG A 1 302 ? 25.037 2.763 -41.526 1.00 92.00 302 ARG A CA 1
ATOM 2363 C C . ARG A 1 302 ? 23.886 2.163 -40.734 1.00 92.00 302 ARG A C 1
ATOM 2365 O O . ARG A 1 302 ? 23.687 0.955 -40.801 1.00 92.00 302 ARG A O 1
ATOM 2372 N N . GLU A 1 303 ? 23.159 2.999 -40.005 1.00 93.62 303 GLU A N 1
ATOM 2373 C CA . GLU A 1 303 ? 21.983 2.581 -39.241 1.00 93.62 303 GLU A CA 1
ATOM 2374 C C . GLU A 1 303 ? 20.889 2.051 -40.182 1.00 93.62 303 GLU A C 1
ATOM 2376 O O . GLU A 1 303 ? 20.634 2.633 -41.238 1.00 93.62 303 GLU A O 1
ATOM 2381 N N . GLU A 1 304 ? 20.303 0.909 -39.823 1.00 92.06 304 GLU A N 1
ATOM 2382 C CA . GLU A 1 304 ? 19.297 0.185 -40.600 1.00 92.06 304 GLU A CA 1
ATOM 2383 C C . GLU A 1 304 ? 18.030 0.044 -39.750 1.00 92.06 304 GLU A C 1
ATOM 2385 O O . GLU A 1 304 ? 18.020 -0.676 -38.755 1.00 92.06 304 GLU A O 1
ATOM 2390 N N . GLU A 1 305 ? 16.965 0.735 -40.153 1.00 89.50 305 GLU A N 1
ATOM 2391 C CA . GLU A 1 305 ? 15.644 0.662 -39.509 1.00 89.50 305 GLU A CA 1
ATOM 2392 C C . GLU A 1 305 ? 14.657 -0.193 -40.319 1.00 89.50 305 GLU A C 1
ATOM 2394 O O . GLU A 1 305 ? 13.683 -0.731 -39.785 1.00 89.50 305 GLU A O 1
ATOM 2399 N N . ALA A 1 306 ? 14.893 -0.339 -41.627 1.00 87.38 306 ALA A N 1
ATOM 2400 C CA . ALA A 1 306 ? 13.999 -1.071 -42.508 1.00 87.38 306 ALA A CA 1
ATOM 2401 C C . ALA A 1 306 ? 14.073 -2.579 -42.221 1.00 87.38 306 ALA A C 1
ATOM 2403 O O . ALA A 1 306 ? 15.139 -3.186 -42.269 1.00 87.38 306 ALA A O 1
ATOM 2404 N N . GLY A 1 307 ? 12.921 -3.197 -41.943 1.00 83.75 307 GLY A N 1
ATOM 2405 C CA . GLY A 1 307 ? 12.852 -4.627 -41.622 1.00 83.75 307 GLY A CA 1
ATOM 2406 C C . GLY A 1 307 ? 13.309 -4.974 -40.201 1.00 83.75 307 GLY A C 1
ATOM 2407 O O . GLY A 1 307 ? 13.531 -6.152 -39.916 1.00 83.75 307 GLY A O 1
ATOM 2408 N N . VAL A 1 308 ? 13.449 -3.977 -39.316 1.00 92.00 308 VAL A N 1
ATOM 2409 C CA . VAL A 1 308 ? 13.707 -4.188 -37.886 1.00 92.00 308 VAL A CA 1
ATOM 2410 C C . VAL A 1 308 ? 12.401 -4.440 -37.134 1.00 92.00 308 VAL A C 1
ATOM 2412 O O . VAL A 1 308 ? 11.445 -3.674 -37.244 1.00 92.00 308 VAL A O 1
ATOM 2415 N N . VAL A 1 309 ? 12.370 -5.496 -36.323 1.00 89.31 309 VAL A N 1
ATOM 2416 C CA . VAL A 1 309 ? 11.240 -5.855 -35.458 1.00 89.31 309 VAL A CA 1
ATOM 2417 C C . VAL A 1 309 ? 11.746 -6.134 -34.048 1.00 89.31 309 VAL A C 1
ATOM 2419 O O . VAL A 1 309 ? 12.654 -6.937 -33.853 1.00 89.31 309 VAL A O 1
ATOM 2422 N N . SER A 1 310 ? 11.141 -5.494 -33.050 1.00 89.56 310 SER A N 1
ATOM 2423 C CA . SER A 1 310 ? 11.456 -5.707 -31.635 1.00 89.56 310 SER A CA 1
ATOM 2424 C C . SER A 1 310 ? 10.357 -6.509 -30.945 1.00 89.56 310 SER A C 1
ATOM 2426 O O . SER A 1 310 ? 9.174 -6.295 -31.201 1.00 89.56 310 SER A O 1
ATOM 2428 N N . THR A 1 311 ? 10.734 -7.401 -30.027 1.00 82.50 311 THR A N 1
ATOM 2429 C CA . THR A 1 311 ? 9.776 -8.099 -29.151 1.00 82.50 311 THR A CA 1
ATOM 2430 C C . THR A 1 311 ? 9.164 -7.200 -28.079 1.00 82.50 311 THR A C 1
ATOM 2432 O O . THR A 1 311 ? 8.241 -7.627 -27.390 1.00 82.50 311 THR A O 1
ATOM 2435 N N . GLY A 1 312 ? 9.698 -5.990 -27.892 1.00 86.94 312 GLY A N 1
ATOM 2436 C CA . GLY A 1 312 ? 9.486 -5.223 -26.670 1.00 86.94 312 GLY A CA 1
ATOM 2437 C C . GLY A 1 312 ? 10.247 -5.822 -25.482 1.00 86.94 312 GLY A C 1
ATOM 2438 O O . GLY A 1 312 ? 10.901 -6.865 -25.594 1.00 86.94 312 GLY A O 1
ATOM 2439 N N . LEU A 1 313 ? 10.186 -5.124 -24.349 1.00 87.62 313 LEU A N 1
ATOM 2440 C CA . LEU A 1 313 ? 10.867 -5.507 -23.116 1.00 87.62 313 LEU A CA 1
ATOM 2441 C C . LEU A 1 313 ? 10.140 -6.681 -22.442 1.00 87.62 313 LEU A C 1
ATOM 2443 O O . LEU A 1 313 ? 8.937 -6.606 -22.197 1.00 87.62 313 LEU A O 1
ATOM 2447 N N . ILE A 1 314 ? 10.869 -7.747 -22.111 1.00 86.12 314 ILE A N 1
ATOM 2448 C CA . ILE A 1 314 ? 10.330 -8.949 -21.466 1.00 86.12 314 ILE A CA 1
ATOM 2449 C C . ILE A 1 314 ? 11.012 -9.126 -20.096 1.00 86.12 314 ILE A C 1
ATOM 2451 O O . ILE A 1 314 ? 12.242 -9.158 -20.034 1.00 86.12 314 ILE A O 1
ATOM 2455 N N . PRO A 1 315 ? 10.259 -9.250 -18.990 1.00 87.44 315 PRO A N 1
ATOM 2456 C CA . PRO A 1 315 ? 10.831 -9.503 -17.668 1.00 87.44 315 PRO A CA 1
ATOM 2457 C C . PRO A 1 315 ? 11.213 -10.983 -17.477 1.00 87.44 315 PRO A C 1
ATOM 2459 O O . PRO A 1 315 ? 10.428 -11.875 -17.793 1.00 87.44 315 PRO A O 1
ATOM 2462 N N . ASN A 1 316 ? 12.390 -11.248 -16.897 1.00 72.38 316 ASN A N 1
ATOM 2463 C CA . ASN A 1 316 ? 12.908 -12.608 -16.661 1.00 72.38 316 ASN A CA 1
ATOM 2464 C C . ASN A 1 316 ? 12.439 -13.248 -15.340 1.00 72.38 316 ASN A C 1
ATOM 2466 O O . ASN A 1 316 ? 12.572 -14.456 -15.152 1.00 72.38 316 ASN A O 1
ATOM 2470 N N . GLY A 1 317 ? 11.882 -12.459 -14.416 1.00 70.25 317 GLY A N 1
ATOM 2471 C CA . GLY A 1 317 ? 11.440 -12.931 -13.093 1.00 70.25 317 GLY A CA 1
ATOM 2472 C C . GLY A 1 317 ? 12.543 -12.994 -12.025 1.00 70.25 317 GLY A C 1
ATOM 2473 O O . GLY A 1 317 ? 12.268 -13.370 -10.888 1.00 70.25 317 GLY A O 1
ATOM 2474 N N . ASP A 1 318 ? 13.762 -12.578 -12.365 1.00 74.38 318 ASP A N 1
ATOM 2475 C CA . ASP A 1 318 ? 14.943 -12.488 -11.495 1.00 74.38 318 ASP A CA 1
ATOM 2476 C C . ASP A 1 318 ? 15.459 -11.042 -11.340 1.00 74.38 318 ASP A C 1
ATOM 2478 O O . ASP A 1 318 ? 16.616 -10.829 -10.990 1.00 74.38 318 ASP A O 1
ATOM 2482 N N . TRP A 1 319 ? 14.585 -10.053 -11.573 1.00 74.44 319 TRP A N 1
ATOM 2483 C CA . TRP A 1 319 ? 14.882 -8.609 -11.619 1.00 74.44 319 TRP A CA 1
ATOM 2484 C C . TRP A 1 319 ? 15.669 -8.131 -12.846 1.00 74.44 319 TRP A C 1
ATOM 2486 O O . TRP A 1 319 ? 16.006 -6.951 -12.912 1.00 74.44 319 TRP A O 1
ATOM 2496 N N . THR A 1 320 ? 15.907 -8.989 -13.839 1.00 83.19 320 THR A N 1
ATOM 2497 C CA . THR A 1 320 ? 16.507 -8.590 -15.120 1.00 83.19 320 THR A CA 1
ATOM 2498 C C . THR A 1 320 ? 15.495 -8.586 -16.263 1.00 83.19 320 THR A C 1
ATOM 2500 O O . THR A 1 320 ? 14.405 -9.168 -16.174 1.00 83.19 320 THR A O 1
ATOM 2503 N N . PHE A 1 321 ? 15.857 -7.911 -17.350 1.00 88.06 321 PHE A N 1
ATOM 2504 C CA . PHE A 1 321 ? 15.065 -7.838 -18.570 1.00 88.06 321 PHE A CA 1
ATOM 2505 C C . PHE A 1 321 ? 15.785 -8.489 -19.751 1.00 88.06 321 PHE A C 1
ATOM 2507 O O . PHE A 1 321 ? 17.013 -8.627 -19.775 1.00 88.06 321 PHE A O 1
ATOM 2514 N N . GLN A 1 322 ? 14.994 -8.860 -20.753 1.00 92.12 322 GLN A N 1
ATOM 2515 C CA . GLN A 1 322 ? 15.466 -9.284 -22.060 1.00 92.12 322 GLN A CA 1
ATOM 2516 C C . GLN A 1 322 ? 14.691 -8.582 -23.178 1.00 92.12 322 GLN A C 1
ATOM 2518 O O . GLN A 1 322 ? 13.525 -8.215 -23.019 1.00 92.12 322 GLN A O 1
ATOM 2523 N N . ILE A 1 323 ? 15.342 -8.408 -24.322 1.00 93.88 323 ILE A N 1
ATOM 2524 C CA . ILE A 1 323 ? 14.747 -7.883 -25.550 1.00 93.88 323 ILE A CA 1
ATOM 2525 C C . ILE A 1 323 ? 15.418 -8.555 -26.746 1.00 93.88 323 ILE A C 1
ATOM 2527 O O . ILE A 1 323 ? 16.633 -8.775 -26.761 1.00 93.88 323 ILE A O 1
ATOM 2531 N N . MET A 1 324 ? 14.624 -8.896 -27.757 1.00 92.88 324 MET A N 1
ATOM 2532 C CA . MET A 1 324 ? 15.133 -9.398 -29.027 1.00 92.88 324 MET A CA 1
ATOM 2533 C C . MET A 1 324 ? 14.801 -8.396 -30.123 1.00 92.88 324 MET A C 1
ATOM 2535 O O . MET A 1 324 ? 13.633 -8.070 -30.341 1.00 92.88 324 MET A O 1
ATOM 2539 N N . VAL A 1 325 ? 15.834 -7.934 -30.825 1.00 94.56 325 VAL A N 1
ATOM 2540 C CA . VAL A 1 325 ? 15.689 -7.062 -31.992 1.00 94.56 325 VAL A CA 1
ATOM 2541 C C . VAL A 1 325 ? 16.123 -7.832 -33.226 1.00 94.56 325 VAL A C 1
ATOM 2543 O O . VAL A 1 325 ? 17.284 -8.216 -33.378 1.00 94.56 325 VAL A O 1
ATOM 2546 N N . MET A 1 326 ? 15.158 -8.090 -34.094 1.00 92.94 326 MET A N 1
ATOM 2547 C CA . MET A 1 326 ? 15.291 -8.919 -35.279 1.00 92.94 326 MET A CA 1
ATOM 2548 C C . MET A 1 326 ? 15.417 -8.031 -36.513 1.00 92.94 326 MET A C 1
ATOM 2550 O O . MET A 1 326 ? 14.721 -7.027 -36.602 1.00 92.94 326 MET A O 1
ATOM 2554 N N . LEU A 1 327 ? 16.279 -8.399 -37.455 1.00 92.69 327 LEU A N 1
ATOM 2555 C CA . LEU A 1 327 ? 16.470 -7.699 -38.722 1.00 92.69 327 LEU A CA 1
ATOM 2556 C C . LEU A 1 327 ? 16.257 -8.676 -39.884 1.00 92.69 327 LEU A C 1
ATOM 2558 O O . LEU A 1 327 ? 16.967 -9.682 -40.007 1.00 92.69 327 LEU A O 1
ATOM 2562 N N . GLU A 1 328 ? 15.279 -8.378 -40.735 1.00 88.19 328 GLU A N 1
ATOM 2563 C CA . GLU A 1 328 ? 15.029 -9.108 -41.978 1.00 88.19 328 GLU A CA 1
ATOM 2564 C C . GLU A 1 328 ? 16.018 -8.679 -43.067 1.00 88.19 328 GLU A C 1
ATOM 2566 O O . GLU A 1 328 ? 16.011 -7.539 -43.525 1.00 88.19 328 GLU A O 1
ATOM 2571 N N . VAL A 1 329 ? 16.868 -9.606 -43.522 1.00 84.25 329 VAL A N 1
ATOM 2572 C CA . VAL A 1 329 ? 17.922 -9.321 -44.508 1.00 84.25 329 VAL A CA 1
ATOM 2573 C C . VAL A 1 329 ? 17.997 -10.373 -45.604 1.00 84.25 329 VAL A C 1
ATOM 2575 O O . VAL A 1 329 ? 17.633 -11.532 -45.420 1.00 84.25 329 VAL A O 1
ATOM 2578 N N . VAL A 1 330 ? 18.553 -9.989 -46.751 1.00 82.00 330 VAL A N 1
ATOM 2579 C CA . VAL A 1 330 ? 19.025 -10.925 -47.780 1.00 82.00 330 VAL A CA 1
ATOM 2580 C C . VAL A 1 330 ? 20.547 -10.782 -47.837 1.00 82.00 330 VAL A C 1
ATOM 2582 O O . VAL A 1 330 ? 21.038 -9.891 -48.533 1.00 82.00 330 VAL A O 1
ATOM 2585 N N . PRO A 1 331 ? 21.304 -11.596 -47.076 1.00 70.94 331 PRO A N 1
ATOM 2586 C CA . PRO A 1 331 ? 22.723 -11.352 -46.866 1.00 70.94 331 PRO A CA 1
ATOM 2587 C C . PRO A 1 331 ? 23.500 -11.550 -48.168 1.00 70.94 331 PRO A C 1
ATOM 2589 O O . PRO A 1 331 ? 23.352 -12.573 -48.849 1.00 70.94 331 PRO A O 1
ATOM 2592 N N . GLN A 1 332 ? 24.335 -10.568 -48.503 1.00 71.88 332 GLN A N 1
ATOM 2593 C CA . GLN A 1 332 ? 25.298 -10.645 -49.596 1.00 71.88 332 GLN A CA 1
ATOM 2594 C C . GLN A 1 332 ? 26.701 -10.923 -49.042 1.00 71.88 332 GLN A C 1
ATOM 2596 O O . GLN A 1 332 ? 27.031 -10.570 -47.909 1.00 71.88 332 GLN A O 1
ATOM 2601 N N . GLY A 1 333 ? 27.540 -11.594 -49.835 1.00 71.00 333 GLY A N 1
ATOM 2602 C CA . GLY A 1 333 ? 28.902 -11.924 -49.418 1.00 71.00 333 GLY A CA 1
ATOM 2603 C C . GLY A 1 333 ? 29.721 -10.663 -49.131 1.00 71.00 333 GLY A C 1
ATOM 2604 O O . GLY A 1 333 ? 29.789 -9.771 -49.973 1.00 71.00 333 GLY A O 1
ATOM 2605 N N . GLY A 1 334 ? 30.347 -10.605 -47.953 1.00 74.88 334 GLY A N 1
ATOM 2606 C CA . GLY A 1 334 ? 31.191 -9.481 -47.527 1.00 74.88 334 GLY A CA 1
ATOM 2607 C C . GLY A 1 334 ? 30.476 -8.386 -46.731 1.00 74.88 334 GLY A C 1
ATOM 2608 O O . GLY A 1 334 ? 31.146 -7.477 -46.248 1.00 74.88 334 GLY A O 1
ATOM 2609 N N . GLU A 1 335 ? 29.158 -8.475 -46.546 1.00 84.00 335 GLU A N 1
ATOM 2610 C CA . GLU A 1 335 ? 28.422 -7.541 -45.693 1.00 84.00 335 GLU A CA 1
ATOM 2611 C C . GLU A 1 335 ? 28.648 -7.818 -44.204 1.00 84.00 335 GLU A C 1
ATOM 2613 O O . GLU A 1 335 ? 28.694 -8.972 -43.755 1.00 84.00 335 GLU A O 1
ATOM 2618 N N . VAL A 1 336 ? 28.760 -6.731 -43.441 1.00 88.75 336 VAL A N 1
ATOM 2619 C CA . VAL A 1 336 ? 28.900 -6.748 -41.986 1.00 88.75 336 VAL A CA 1
ATOM 2620 C C . VAL A 1 336 ? 27.653 -6.129 -41.371 1.00 88.75 336 VAL A C 1
ATOM 2622 O O . VAL A 1 336 ? 27.296 -4.990 -41.676 1.00 88.75 336 VAL A O 1
ATOM 2625 N N . TYR A 1 337 ? 27.010 -6.889 -40.496 1.00 91.62 337 TYR A N 1
ATOM 2626 C CA . TYR A 1 337 ? 25.866 -6.458 -39.706 1.00 91.62 337 TYR A CA 1
ATOM 2627 C C . TYR A 1 337 ? 26.323 -6.290 -38.264 1.00 91.62 337 TYR A C 1
ATOM 2629 O O . TYR A 1 337 ? 27.079 -7.120 -37.771 1.00 91.62 337 TYR A O 1
ATOM 2637 N N . ALA A 1 338 ? 25.895 -5.241 -37.579 1.00 94.44 338 ALA A N 1
ATOM 2638 C CA . ALA A 1 338 ? 26.288 -4.992 -36.202 1.00 94.44 338 ALA A CA 1
ATOM 2639 C C . ALA A 1 338 ? 25.075 -4.615 -35.355 1.00 94.44 338 ALA A C 1
ATOM 2641 O O . ALA A 1 338 ? 24.279 -3.767 -35.752 1.00 94.44 338 ALA A O 1
ATOM 2642 N N . CYS A 1 339 ? 24.950 -5.251 -34.193 1.00 96.00 339 CYS A N 1
ATOM 2643 C CA . CYS A 1 339 ? 23.986 -4.858 -33.177 1.00 96.00 339 CYS A CA 1
ATOM 2644 C C . CYS A 1 339 ? 24.669 -3.927 -32.183 1.00 96.00 339 CYS A C 1
ATOM 2646 O O . CYS A 1 339 ? 25.669 -4.309 -31.573 1.00 96.00 339 CYS A O 1
ATOM 2648 N N . HIS A 1 340 ? 24.137 -2.722 -32.047 1.00 96.81 340 HIS A N 1
ATOM 2649 C CA . HIS A 1 340 ? 24.626 -1.678 -31.165 1.00 96.81 340 HIS A CA 1
ATOM 2650 C C . HIS A 1 340 ? 23.680 -1.537 -29.975 1.00 96.81 340 HIS A C 1
ATOM 2652 O O . HIS A 1 340 ? 22.478 -1.364 -30.167 1.00 96.81 340 HIS A O 1
ATOM 2658 N N . VAL A 1 341 ? 24.213 -1.635 -28.761 1.00 96.81 341 VAL A N 1
ATOM 2659 C CA . VAL A 1 341 ? 23.438 -1.642 -27.519 1.00 96.81 341 VAL A CA 1
ATOM 2660 C C . VAL A 1 341 ? 23.948 -0.552 -26.590 1.00 96.81 341 VAL A C 1
ATOM 2662 O O . VAL A 1 341 ? 25.105 -0.572 -26.163 1.00 96.81 341 VAL A O 1
ATOM 2665 N N . GLU A 1 342 ? 23.059 0.372 -26.245 1.00 95.88 342 GLU A N 1
ATOM 2666 C CA . GLU A 1 342 ? 23.283 1.395 -25.232 1.00 95.88 342 GLU A CA 1
ATOM 2667 C C . GLU A 1 342 ? 22.436 1.095 -24.004 1.00 95.88 342 GLU A C 1
ATOM 2669 O O . GLU A 1 342 ? 21.235 0.826 -24.083 1.00 95.88 342 GLU A O 1
ATOM 2674 N N . HIS A 1 343 ? 23.077 1.126 -22.842 1.00 90.88 343 HIS A N 1
ATOM 2675 C CA . HIS A 1 343 ? 22.420 0.831 -21.583 1.00 90.88 343 HIS A CA 1
ATOM 2676 C C . HIS A 1 343 ? 23.126 1.576 -20.440 1.00 90.88 343 HIS A C 1
ATOM 2678 O O . HIS A 1 343 ? 24.355 1.639 -20.445 1.00 90.88 343 HIS A O 1
ATOM 2684 N N . PRO A 1 344 ? 22.407 2.096 -19.424 1.00 87.81 344 PRO A N 1
ATOM 2685 C CA . PRO A 1 344 ? 23.006 2.868 -18.329 1.00 87.81 344 PRO A CA 1
ATOM 2686 C C . PRO A 1 344 ? 24.074 2.143 -17.496 1.00 87.81 344 PRO A C 1
ATOM 2688 O O . PRO A 1 344 ? 24.776 2.792 -16.719 1.00 87.81 344 PRO A O 1
ATOM 2691 N N . SER A 1 345 ? 24.174 0.812 -17.579 1.00 85.69 345 SER A N 1
ATOM 2692 C CA . SER A 1 345 ? 25.250 0.047 -16.929 1.00 85.69 345 SER A CA 1
ATOM 2693 C C . SER A 1 345 ? 26.554 0.012 -17.730 1.00 85.69 345 SER A C 1
ATOM 2695 O O . SER A 1 345 ? 27.595 -0.269 -17.151 1.00 85.69 345 SER A O 1
ATOM 2697 N N . LEU A 1 346 ? 26.516 0.327 -19.027 1.00 88.19 346 LEU A N 1
ATOM 2698 C CA . LEU A 1 346 ? 27.680 0.297 -19.903 1.00 88.19 346 LEU A CA 1
ATOM 2699 C C . LEU A 1 346 ? 28.381 1.662 -19.910 1.00 88.19 346 LEU A C 1
ATOM 2701 O O . LEU A 1 346 ? 27.759 2.693 -20.154 1.00 88.19 346 LEU A O 1
ATOM 2705 N N . THR A 1 347 ? 29.700 1.672 -19.705 1.00 88.00 347 THR A N 1
ATOM 2706 C CA . THR A 1 347 ? 30.528 2.895 -19.822 1.00 88.00 347 THR A CA 1
ATOM 2707 C C . THR A 1 347 ? 30.643 3.380 -21.274 1.00 88.00 347 THR A C 1
ATOM 2709 O O . THR A 1 347 ? 30.873 4.559 -21.535 1.00 88.00 347 THR A O 1
ATOM 2712 N N . SER A 1 348 ? 30.485 2.466 -22.230 1.00 89.62 348 SER A N 1
ATOM 2713 C CA . SER A 1 348 ? 30.505 2.728 -23.668 1.00 89.62 348 SER A CA 1
ATOM 2714 C C . SER A 1 348 ? 29.566 1.756 -24.384 1.00 89.62 348 SER A C 1
ATOM 2716 O O . SER A 1 348 ? 29.433 0.624 -23.915 1.00 89.62 348 SER A O 1
ATOM 2718 N N . PRO A 1 349 ? 28.972 2.133 -25.528 1.00 91.00 349 PRO A N 1
ATOM 2719 C CA . PRO A 1 349 ? 28.050 1.263 -26.247 1.00 91.00 349 PRO A CA 1
ATOM 2720 C C . PRO A 1 349 ? 28.681 -0.077 -26.635 1.00 91.00 349 PRO A C 1
ATOM 2722 O O . PRO A 1 349 ? 29.811 -0.128 -27.131 1.00 91.00 349 PRO A O 1
ATOM 2725 N N . LEU A 1 350 ? 27.938 -1.165 -26.448 1.00 94.50 350 LEU A N 1
ATOM 2726 C CA . LEU A 1 350 ? 28.380 -2.504 -26.819 1.00 94.50 350 LEU A CA 1
ATOM 2727 C C . LEU A 1 350 ? 27.980 -2.788 -28.268 1.00 94.50 350 LEU A C 1
ATOM 2729 O O . LEU A 1 350 ? 26.812 -2.673 -28.623 1.00 94.50 350 LEU A O 1
ATOM 2733 N N . THR A 1 351 ? 28.942 -3.167 -29.111 1.00 95.12 351 THR A N 1
ATOM 2734 C CA . THR A 1 351 ? 28.689 -3.497 -30.522 1.00 95.12 351 THR A CA 1
ATOM 2735 C C . THR A 1 351 ? 29.120 -4.926 -30.823 1.00 95.12 351 THR A C 1
ATOM 2737 O O . THR A 1 351 ? 30.284 -5.274 -30.629 1.00 95.12 351 THR A O 1
ATOM 2740 N N . VAL A 1 352 ? 28.194 -5.752 -31.313 1.00 94.56 352 VAL A N 1
ATOM 2741 C CA . VAL A 1 352 ? 28.461 -7.143 -31.711 1.00 94.56 352 VAL A CA 1
ATOM 2742 C C . VAL A 1 352 ? 28.279 -7.284 -33.219 1.00 94.56 352 VAL A C 1
ATOM 2744 O O . VAL A 1 352 ? 27.179 -7.090 -33.734 1.00 94.56 352 VAL A O 1
ATOM 2747 N N . GLU A 1 353 ? 29.360 -7.628 -33.925 1.00 93.38 353 GLU A N 1
ATOM 2748 C CA . GLU A 1 353 ? 29.354 -7.841 -35.376 1.00 93.38 353 GLU A CA 1
ATOM 2749 C C . GLU A 1 353 ? 28.983 -9.281 -35.756 1.00 93.38 353 GLU A C 1
ATOM 2751 O O . GLU A 1 353 ? 29.440 -10.255 -35.158 1.00 93.38 353 GLU A O 1
ATOM 2756 N N . TRP A 1 354 ? 28.232 -9.411 -36.844 1.00 89.56 354 TRP A N 1
ATOM 2757 C CA . TRP A 1 354 ? 27.953 -10.647 -37.551 1.00 89.56 354 TRP A CA 1
ATOM 2758 C C . TRP A 1 354 ? 28.302 -10.483 -39.033 1.00 89.56 354 TRP A C 1
ATOM 2760 O O . TRP A 1 354 ? 27.914 -9.512 -39.685 1.00 89.56 354 TRP A O 1
ATOM 2770 N N . ARG A 1 355 ? 29.048 -11.447 -39.582 1.00 85.50 355 ARG A N 1
ATOM 2771 C CA . ARG A 1 355 ? 29.481 -11.442 -40.986 1.00 85.50 355 ARG A CA 1
ATOM 2772 C C . ARG A 1 355 ? 28.799 -12.556 -41.751 1.00 85.50 355 ARG A C 1
ATOM 2774 O O . ARG A 1 355 ? 28.810 -13.709 -41.317 1.00 85.50 355 ARG A O 1
ATOM 2781 N N . ALA A 1 356 ? 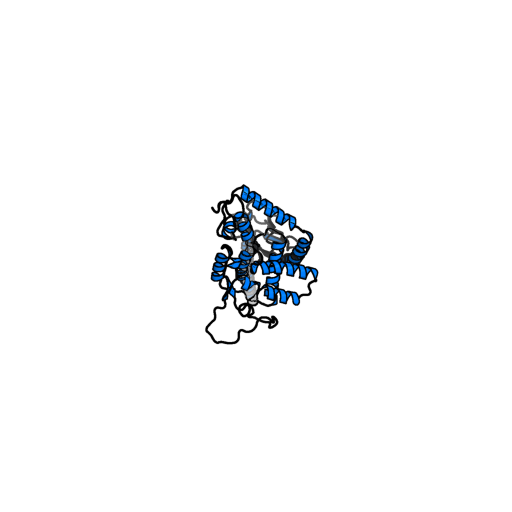28.293 -12.217 -42.930 1.00 73.44 356 ALA A N 1
ATOM 2782 C CA . ALA A 1 356 ? 27.770 -13.198 -43.862 1.00 73.44 356 ALA A CA 1
ATOM 2783 C C . ALA A 1 356 ? 28.913 -14.115 -44.341 1.00 73.44 356 ALA A C 1
ATOM 2785 O O . ALA A 1 356 ? 29.774 -13.701 -45.120 1.00 73.44 356 ALA A O 1
ATOM 2786 N N . GLN A 1 357 ? 28.953 -15.355 -43.844 1.00 66.75 357 GLN A N 1
ATOM 2787 C CA . GLN A 1 357 ? 29.913 -16.358 -44.307 1.00 66.75 357 GLN A CA 1
ATOM 2788 C C . GLN A 1 357 ? 29.455 -16.931 -45.652 1.00 66.75 357 GLN A C 1
ATOM 2790 O O . GLN A 1 357 ? 28.332 -17.415 -45.779 1.00 66.75 357 GLN A O 1
ATOM 2795 N N . ASP A 1 358 ? 30.336 -16.910 -46.653 1.00 57.09 358 ASP A N 1
ATOM 2796 C CA . ASP A 1 358 ? 30.132 -17.661 -47.891 1.00 57.09 358 ASP A CA 1
ATOM 2797 C C . ASP A 1 358 ? 30.520 -19.126 -47.665 1.00 57.09 358 ASP A C 1
ATOM 2799 O O . ASP A 1 358 ? 31.696 -19.490 -47.751 1.00 57.09 358 ASP A O 1
ATOM 2803 N N . GLU A 1 359 ? 29.537 -19.982 -47.364 1.00 54.53 359 GLU A N 1
ATOM 2804 C CA . GLU A 1 359 ? 29.757 -21.434 -47.254 1.00 54.53 359 GLU A CA 1
ATOM 2805 C C . GLU A 1 359 ? 30.412 -22.012 -48.519 1.00 54.53 359 GLU A C 1
ATOM 2807 O O . GLU A 1 359 ? 31.240 -22.921 -48.419 1.00 54.53 359 GLU A O 1
ATOM 2812 N N . SER A 1 360 ? 30.158 -21.416 -49.695 1.00 54.56 360 SER A N 1
ATOM 2813 C CA . SER A 1 360 ? 30.742 -21.866 -50.966 1.00 54.56 360 SER A CA 1
ATOM 2814 C C . SER A 1 360 ? 32.272 -21.770 -50.982 1.00 54.56 360 SER A C 1
ATOM 2816 O O . SER A 1 360 ? 32.938 -22.609 -51.589 1.00 54.56 360 SER A O 1
ATOM 2818 N N . SER A 1 361 ? 32.855 -20.786 -50.292 1.00 54.34 361 SER A N 1
ATOM 2819 C CA . SER A 1 361 ? 34.309 -20.617 -50.214 1.00 54.34 361 SER A CA 1
ATOM 2820 C C . SER A 1 361 ? 34.960 -21.634 -49.266 1.00 54.34 361 SER A C 1
ATOM 2822 O O . SER A 1 361 ? 36.058 -22.122 -49.541 1.00 54.34 361 SER A O 1
ATOM 2824 N N . ARG A 1 362 ? 34.268 -22.025 -48.185 1.00 57.16 362 ARG A N 1
ATOM 2825 C CA . ARG A 1 362 ? 34.774 -22.990 -47.194 1.00 57.16 362 ARG A CA 1
ATOM 2826 C C . ARG A 1 362 ? 34.767 -24.422 -47.735 1.00 57.16 362 ARG A C 1
ATOM 2828 O O . ARG A 1 362 ? 35.756 -25.134 -47.567 1.00 57.16 362 ARG A O 1
ATOM 2835 N N . GLU A 1 363 ? 33.709 -24.817 -48.444 1.00 60.59 363 GLU A N 1
ATOM 2836 C CA . GLU A 1 363 ? 33.631 -26.129 -49.106 1.00 60.59 363 GLU A CA 1
ATOM 2837 C C . GLU A 1 363 ? 34.656 -26.271 -50.242 1.00 60.59 363 GLU A C 1
ATOM 2839 O O . GLU A 1 363 ? 35.334 -27.296 -50.337 1.00 60.59 363 GLU A O 1
ATOM 2844 N N . LYS A 1 364 ? 34.857 -25.224 -51.058 1.00 66.25 364 LYS A N 1
ATOM 2845 C CA . LYS A 1 364 ? 35.883 -25.218 -52.120 1.00 66.25 364 LYS A CA 1
ATOM 2846 C C . LYS A 1 364 ? 37.302 -25.311 -51.558 1.00 66.25 364 LYS A C 1
ATOM 2848 O O . LYS A 1 364 ? 38.129 -26.028 -52.119 1.00 66.25 364 LYS A O 1
ATOM 2853 N N . MET A 1 365 ? 37.585 -24.639 -50.439 1.00 67.94 365 MET A N 1
ATOM 2854 C CA . MET A 1 365 ? 38.889 -24.716 -49.772 1.00 67.94 365 MET A CA 1
ATOM 2855 C C . MET A 1 365 ? 39.146 -26.111 -49.180 1.00 67.94 365 MET A C 1
ATOM 2857 O O . MET A 1 365 ? 40.234 -26.656 -49.358 1.00 67.94 365 MET A O 1
ATOM 2861 N N . LEU A 1 366 ? 38.140 -26.726 -48.544 1.00 72.69 366 LEU A N 1
ATOM 2862 C CA . LEU A 1 366 ? 38.220 -28.098 -48.023 1.00 72.69 366 LEU A CA 1
ATOM 2863 C C . LEU A 1 366 ? 38.419 -29.129 -49.143 1.00 72.69 366 LEU A C 1
ATOM 2865 O O . LEU A 1 366 ? 39.274 -30.007 -49.021 1.00 72.69 366 LEU A O 1
ATOM 2869 N N . SER A 1 367 ? 37.706 -28.982 -50.264 1.00 80.19 367 SER A N 1
ATOM 2870 C CA . SER A 1 367 ? 37.912 -29.814 -51.455 1.00 80.19 367 SER A CA 1
ATOM 2871 C C . SER A 1 367 ? 39.317 -29.639 -52.042 1.00 80.19 367 SER A C 1
ATOM 2873 O O . SER A 1 367 ? 39.931 -30.622 -52.458 1.00 80.19 367 SER A O 1
ATOM 2875 N N . GLY A 1 368 ? 39.842 -28.410 -52.068 1.00 79.81 368 GLY A N 1
ATOM 2876 C CA . GLY A 1 368 ? 41.193 -28.116 -52.553 1.00 79.81 368 GLY A CA 1
ATOM 2877 C C . GLY A 1 368 ? 42.284 -28.745 -51.684 1.00 79.81 368 GLY A C 1
ATOM 2878 O O . GLY A 1 368 ? 43.205 -29.372 -52.206 1.00 79.81 368 GLY A O 1
ATOM 2879 N N . ILE A 1 369 ? 42.153 -28.655 -50.356 1.00 87.50 369 ILE A N 1
ATOM 2880 C CA . ILE A 1 369 ? 43.080 -29.297 -49.411 1.00 87.50 369 ILE A CA 1
ATOM 2881 C C . ILE A 1 369 ? 43.024 -30.821 -49.563 1.00 87.50 369 ILE A C 1
ATOM 2883 O O . ILE A 1 369 ? 44.073 -31.460 -49.645 1.00 87.50 369 ILE A O 1
ATOM 2887 N N . GLY A 1 370 ? 41.822 -31.399 -49.672 1.00 85.69 370 GLY A N 1
ATOM 2888 C CA . GLY A 1 370 ? 41.648 -32.834 -49.910 1.00 85.69 370 GLY A CA 1
ATOM 2889 C C . GLY A 1 370 ? 42.367 -33.313 -51.175 1.00 85.69 370 GLY A C 1
ATOM 2890 O O . GLY A 1 370 ? 43.094 -34.307 -51.131 1.00 85.69 370 GLY A O 1
ATOM 2891 N N . ALA A 1 371 ? 42.243 -32.570 -52.280 1.00 87.56 371 ALA A N 1
ATOM 2892 C CA . ALA A 1 371 ? 42.923 -32.881 -53.537 1.00 87.56 371 ALA A CA 1
ATOM 2893 C C . ALA A 1 371 ? 44.456 -32.773 -53.428 1.00 87.56 371 ALA A C 1
ATOM 2895 O O . ALA A 1 371 ? 45.166 -33.650 -53.922 1.00 87.56 371 ALA A O 1
ATOM 2896 N N . CYS A 1 372 ? 44.978 -31.750 -52.742 1.00 89.38 372 CYS A N 1
ATOM 2897 C CA . CYS A 1 372 ? 46.418 -31.601 -52.510 1.00 89.38 372 CYS A CA 1
ATOM 2898 C C . CYS A 1 372 ? 46.997 -32.742 -51.664 1.00 89.38 372 CYS A C 1
ATOM 2900 O O . CYS A 1 372 ? 48.047 -33.283 -52.007 1.00 89.38 372 CYS A O 1
ATOM 2902 N N . VAL A 1 373 ? 46.314 -33.140 -50.585 1.00 92.94 373 VAL A N 1
ATOM 2903 C CA . VAL A 1 373 ? 46.763 -34.246 -49.722 1.00 92.94 373 VAL A CA 1
ATOM 2904 C C . VAL A 1 373 ? 46.768 -35.566 -50.494 1.00 92.94 373 VAL A C 1
ATOM 2906 O O . VAL A 1 373 ? 47.754 -36.301 -50.439 1.00 92.94 373 VAL A O 1
ATOM 2909 N N . LEU A 1 374 ? 45.718 -35.841 -51.275 1.00 90.94 374 LEU A N 1
ATOM 2910 C CA . LEU A 1 374 ? 45.673 -36.999 -52.173 1.00 90.94 374 LEU A CA 1
ATOM 2911 C C . LEU A 1 374 ? 46.824 -36.976 -53.190 1.00 90.94 374 LEU A C 1
ATOM 2913 O O . LEU A 1 374 ? 47.506 -37.985 -53.361 1.00 90.94 374 LEU A O 1
ATOM 2917 N N . GLY A 1 375 ? 47.092 -35.827 -53.817 1.00 90.12 375 GLY A N 1
ATOM 2918 C CA . GLY A 1 375 ? 48.198 -35.666 -54.764 1.00 90.12 375 GLY A CA 1
ATOM 2919 C C . GLY A 1 375 ? 49.573 -35.936 -54.144 1.00 90.12 375 GLY A C 1
ATOM 2920 O O . GLY A 1 375 ? 50.387 -36.649 -54.734 1.00 90.12 375 GLY A O 1
ATOM 2921 N N . LEU A 1 376 ? 49.822 -35.436 -52.930 1.00 92.75 376 LEU A N 1
ATOM 2922 C CA . LEU A 1 376 ? 51.073 -35.679 -52.203 1.00 92.75 376 LEU A CA 1
ATOM 2923 C C . LEU A 1 376 ? 51.249 -37.155 -51.819 1.00 92.75 376 LEU A C 1
ATOM 2925 O O . LEU A 1 376 ? 52.362 -37.671 -51.906 1.00 92.75 376 LEU A O 1
ATOM 2929 N N . LEU A 1 377 ? 50.169 -37.856 -51.457 1.00 92.31 377 LEU A N 1
ATOM 2930 C CA . LEU A 1 377 ? 50.212 -39.297 -51.186 1.00 92.31 377 LEU A CA 1
ATOM 2931 C C . LEU A 1 377 ? 50.582 -40.103 -52.439 1.00 92.31 377 LEU A C 1
ATOM 2933 O O . LEU A 1 377 ? 51.430 -40.995 -52.360 1.00 92.31 377 LEU A O 1
ATOM 2937 N N . PHE A 1 378 ? 50.008 -39.771 -53.601 1.00 91.06 378 PHE A N 1
ATOM 2938 C CA . PHE A 1 378 ? 50.359 -40.424 -54.868 1.00 91.06 378 PHE A CA 1
ATOM 2939 C C . PHE A 1 378 ? 51.806 -40.145 -55.290 1.00 91.06 378 PHE A C 1
ATOM 2941 O O . PHE A 1 378 ? 52.501 -41.070 -55.712 1.00 91.06 378 PHE A O 1
ATOM 2948 N N . LEU A 1 379 ? 52.291 -38.909 -55.129 1.00 88.88 379 LEU A N 1
ATOM 2949 C CA . LEU A 1 379 ? 53.691 -38.562 -55.397 1.00 88.88 379 LEU A CA 1
ATOM 2950 C C . LEU A 1 379 ? 54.652 -39.284 -54.448 1.00 88.88 379 LEU A C 1
ATOM 2952 O O . LEU A 1 379 ? 55.656 -39.828 -54.901 1.00 88.88 379 LEU A O 1
ATOM 2956 N N . GLY A 1 380 ? 54.330 -39.346 -53.154 1.00 89.38 380 GLY A N 1
ATOM 2957 C CA . GLY A 1 380 ? 55.122 -40.073 -52.162 1.00 89.38 380 GLY A CA 1
ATOM 2958 C C . GLY A 1 380 ? 55.201 -41.570 -52.467 1.00 89.38 380 GLY A C 1
ATOM 2959 O O . GLY A 1 380 ? 56.291 -42.137 -52.465 1.00 89.38 380 GLY A O 1
ATOM 2960 N N . MET A 1 381 ? 54.071 -42.199 -52.808 1.00 88.12 381 MET A N 1
ATOM 2961 C CA . MET A 1 381 ? 54.013 -43.600 -53.249 1.00 88.12 381 MET A CA 1
ATOM 2962 C C . MET A 1 381 ? 54.805 -43.833 -54.542 1.00 88.12 381 MET A C 1
ATOM 2964 O O . MET A 1 381 ? 55.547 -44.810 -54.636 1.00 88.12 381 MET A O 1
ATOM 2968 N N . GLY A 1 382 ? 54.692 -42.929 -55.520 1.00 86.12 382 GLY A N 1
ATOM 2969 C CA . GLY A 1 382 ? 55.453 -42.982 -56.769 1.00 86.12 382 GLY A CA 1
ATOM 2970 C C . GLY A 1 382 ? 56.961 -42.856 -56.546 1.00 86.12 382 GLY A C 1
ATOM 2971 O O . GLY A 1 382 ? 57.728 -43.627 -57.119 1.00 86.12 382 GLY A O 1
ATOM 2972 N N . LEU A 1 383 ? 57.389 -41.955 -55.658 1.00 86.12 383 LEU A N 1
ATOM 2973 C CA . LEU A 1 383 ? 58.793 -41.783 -55.286 1.00 86.12 383 LEU A CA 1
ATOM 2974 C C . LEU A 1 383 ? 59.326 -43.007 -54.527 1.00 86.12 383 LEU A C 1
ATOM 2976 O O . LEU A 1 383 ? 60.427 -43.469 -54.810 1.00 86.12 383 LEU A O 1
ATOM 2980 N N . LEU A 1 384 ? 58.533 -43.585 -53.621 1.00 84.31 384 LEU A N 1
ATOM 2981 C CA . LEU A 1 384 ? 58.863 -44.838 -52.934 1.00 84.31 384 LEU A CA 1
ATOM 2982 C C . LEU A 1 384 ? 59.017 -46.003 -53.915 1.00 84.31 384 LEU A C 1
ATOM 2984 O O . LEU A 1 384 ? 59.938 -46.805 -53.774 1.00 84.31 384 LEU A O 1
ATOM 2988 N N . PHE A 1 385 ? 58.136 -46.097 -54.913 1.00 83.50 385 PHE A N 1
ATOM 2989 C CA . PHE A 1 385 ? 58.218 -47.121 -55.952 1.00 83.50 385 PHE A CA 1
ATOM 2990 C C . PHE A 1 385 ? 59.428 -46.900 -56.870 1.00 83.50 385 PHE A C 1
ATOM 2992 O O . PHE A 1 385 ? 60.129 -47.856 -57.186 1.00 83.50 385 PHE A O 1
ATOM 2999 N N . TYR A 1 386 ? 59.723 -45.651 -57.243 1.00 78.12 386 TYR A N 1
ATOM 3000 C CA . TYR A 1 386 ? 60.915 -45.286 -58.012 1.00 78.12 386 TYR A CA 1
ATOM 3001 C C . TYR A 1 386 ? 62.199 -45.642 -57.255 1.00 78.12 386 TYR A C 1
ATOM 3003 O O . TYR A 1 386 ? 63.035 -46.364 -57.782 1.00 78.12 386 TYR A O 1
ATOM 3011 N N . ILE A 1 387 ? 62.317 -45.238 -55.986 1.00 77.81 387 ILE A N 1
ATOM 3012 C CA . ILE A 1 387 ? 63.484 -45.536 -55.143 1.00 77.81 387 ILE A CA 1
ATOM 3013 C C . ILE A 1 387 ? 63.618 -47.040 -54.878 1.00 77.81 387 ILE A C 1
ATOM 3015 O O . ILE A 1 387 ? 64.737 -47.531 -54.813 1.00 77.81 387 ILE A O 1
ATOM 3019 N N . ARG A 1 388 ? 62.517 -47.796 -54.760 1.00 73.06 388 ARG A N 1
ATOM 3020 C CA . ARG A 1 388 ? 62.572 -49.266 -54.642 1.00 73.06 388 ARG A CA 1
ATOM 3021 C C . ARG A 1 388 ? 62.923 -49.979 -55.946 1.00 73.06 388 ARG A C 1
ATOM 3023 O O . ARG A 1 388 ? 63.418 -51.097 -55.878 1.00 73.06 388 ARG A O 1
ATOM 3030 N N . ARG A 1 389 ? 62.694 -49.357 -57.106 1.00 64.38 389 ARG A N 1
ATOM 3031 C CA . ARG A 1 389 ? 63.020 -49.918 -58.428 1.00 64.38 389 ARG A CA 1
ATOM 3032 C C . ARG A 1 389 ? 64.417 -49.526 -58.920 1.00 64.38 389 ARG A C 1
ATOM 3034 O O . ARG A 1 389 ? 65.042 -50.299 -59.635 1.00 64.38 389 ARG A O 1
ATOM 3041 N N . SER A 1 390 ? 64.945 -48.374 -58.507 1.00 57.44 390 SER A N 1
ATOM 3042 C CA . SER A 1 390 ? 66.319 -47.950 -58.809 1.00 57.44 390 SER A CA 1
ATOM 3043 C C . SER A 1 390 ? 67.432 -48.917 -58.353 1.00 57.44 390 SER A C 1
ATOM 3045 O O . SER A 1 390 ? 68.406 -49.023 -59.093 1.00 57.44 390 SER A O 1
ATOM 3047 N N . PRO A 1 391 ? 67.332 -49.690 -57.246 1.00 55.06 391 PRO A N 1
ATOM 3048 C CA . PRO A 1 391 ? 68.337 -50.706 -56.926 1.00 55.06 391 PRO A CA 1
ATOM 3049 C C . PRO A 1 391 ? 68.296 -51.944 -57.843 1.00 55.06 391 PRO A C 1
ATOM 3051 O O . PRO A 1 391 ? 69.199 -52.768 -57.756 1.00 55.06 391 PRO A O 1
ATOM 3054 N N . GLU A 1 392 ? 67.320 -52.085 -58.753 1.00 51.91 392 GLU A N 1
ATOM 3055 C CA . GLU A 1 392 ? 67.315 -53.155 -59.773 1.00 51.91 392 GLU A CA 1
ATOM 3056 C C . GLU A 1 392 ? 68.010 -52.764 -61.093 1.00 51.91 392 GLU A C 1
ATOM 3058 O O . GLU A 1 392 ? 68.165 -53.616 -61.969 1.00 51.91 392 GLU A O 1
ATOM 3063 N N . LEU A 1 393 ? 68.462 -51.512 -61.261 1.00 51.16 393 LEU A N 1
ATOM 3064 C CA . LEU A 1 393 ? 69.238 -51.088 -62.442 1.00 51.16 393 LEU A CA 1
ATOM 3065 C C . LEU A 1 393 ? 70.757 -51.090 -62.220 1.00 51.16 393 LEU A C 1
ATOM 3067 O O . LEU A 1 393 ? 71.500 -50.971 -63.189 1.00 51.16 393 LEU A O 1
ATOM 3071 N N . GLU A 1 394 ? 71.224 -51.289 -60.986 1.00 51.41 394 GLU A N 1
ATOM 3072 C CA . GLU A 1 394 ? 72.659 -51.333 -60.655 1.00 51.41 394 GLU A CA 1
ATOM 3073 C C . GLU A 1 394 ? 73.208 -52.765 -60.502 1.00 51.41 394 GLU A C 1
ATOM 3075 O O . GLU A 1 394 ? 74.363 -52.967 -60.138 1.00 51.41 394 GLU A O 1
ATOM 3080 N N . GLN A 1 395 ? 72.398 -53.779 -60.835 1.00 50.91 395 GLN A N 1
ATOM 3081 C CA . GLN A 1 395 ? 72.837 -55.165 -61.019 1.00 50.91 395 GLN A CA 1
ATOM 3082 C C . GLN A 1 395 ? 72.094 -55.831 -62.187 1.00 50.91 395 GLN A C 1
ATOM 3084 O O . GLN A 1 395 ? 71.228 -56.689 -62.015 1.00 50.91 395 GLN A O 1
ATOM 3089 N N . ARG A 1 396 ? 72.495 -55.492 -63.413 1.00 39.62 396 ARG A N 1
ATOM 3090 C CA . ARG A 1 396 ? 72.675 -56.506 -64.457 1.00 39.62 396 ARG A CA 1
ATOM 3091 C C . ARG A 1 396 ? 74.006 -56.238 -65.176 1.00 39.62 396 ARG A C 1
ATOM 3093 O O . ARG A 1 396 ? 74.331 -55.072 -65.369 1.00 39.62 396 ARG A O 1
ATOM 3100 N N . PRO A 1 397 ? 74.768 -57.312 -65.435 1.00 52.34 397 PRO A N 1
ATOM 3101 C CA . PRO A 1 397 ? 76.230 -57.331 -65.532 1.00 52.34 397 PRO A CA 1
ATOM 3102 C C . PRO A 1 397 ? 76.818 -56.629 -66.754 1.00 52.34 397 PRO A C 1
ATOM 3104 O O . PRO A 1 397 ? 76.108 -56.530 -67.782 1.00 52.34 397 PRO A O 1
#

InterPro domains:
  IPR003006 Immunoglobulin/major histocompatibility complex, conserved site [PS00290] (337-343)
  IPR003597 Immunoglobulin C1-set [PF07654] (265-346)
  IPR003597 Immunoglobulin C1-set [SM00407] (278-349)
  IPR004308 Glutamate-cysteine ligase catalytic subunit [PF03074] (50-231)
  IPR004308 Glutamate-cysteine ligase catalytic subunit [PTHR11164] (50-237)
  IPR007110 Immunoglobulin-like domain [PS50835] (263-351)
  IPR013783 Immunoglobulin-like fold [G3DSA:2.60.40.10] (259-366)
  IPR014746 Glutamine synthetase/guanido kinase, catalytic domain [SSF55931] (14-220)
  IPR036179 Immunoglobulin-like domain superfamily [SSF48726] (267-355)

Foldseek 3Di:
DQVVQVLLQVLLLLLLLQQADQADPQFGHQWRGPPVPVCVPDDPDDSVVSAGPDDLAPLLSLLVVLLVVLLVVLCVVQVWAWGDDVVQSVVSNVLSGGPNSLPPNWGKTFQGRRPDDDPQPPQPPPPDDDDDPPPPRIDTDHSLCQAVNDPPGGNHSLNSSVSVVVVDPDDPVVVVSNVVSSVSSNCSSVVVDDHNSVVLVVLLVPDPPRPVPRGHDPVNVVVSVVVSVVVHVVRDDVPPNVVSCCVVVVVVVVVLVPPFWAWDWDWDWPDPDAAQDKIKIKIKTWGGPDQDKDKFKDKPRHTDPPQWDKPHWDDPVPRMIIIIIIHTDRDDAPMKMWIWMDDPSDPDIDIDIDHDDNPVVVVVVVVVVVVVVVVVVVVVVVVVVVVVCVVVVVDDD

Secondary structure (DSSP, 8-state):
--HHHHHHHHHHHHHHHH----EETTEE-SBS--HHHHHHHS----TTTT-PPPPSSHHHHHHHHHHHHHHHHHHHHHT------HHHHHHHHHHHTBTTHHHH-EEEEES---TTS-TT-TT---------TT--SEEEEEHHHHHH-BTTTB--HHHHHHHHHHTS---HHHHHHHHHHHHHHHHHHHTSS--HHHHHHHHHHT-TT--SSSB--HHHHHHHHHHHHHHHHHH--TTTHHHHHHHHHHHHHHHHHH--BPPEEEEEESS-PPTTS-EEEEEEEEEEBSS--EEEEEETTEE--TTEEE---EE-SSS-EEEEEEEEE-PPTT-EEEEEEE-TT-SS-EEEEEE---HHHHHHHHHHHHHHHHHHHHHHHHHHHHHHHGGGSS---

pLDDT: mean 74.18, std 18.8, range [25.44, 96.81]

Organism: Cervus elaphus hippelaphus (NCBI:txid46360)

Sequence (397 aa):
MDAMGFGMGNCCLQMALSAASPFYRGYVSDIDCRWGVISASVDDRTREERGLEVQLTDFENSAYVVFVVLLTRVILSYKLDFLIPLSKVDENMKVAQKRDAVLQGLFYFRKDICKGGNAVVDGCGKAAGSAEPAAEEYTLMTIDTIINGKDGVFPGLIPILNSYLENMEVDVDTRCSILNYLKLIKKRASGELMTVAKWMREFIAKHPDYKQDSVITDQMNYSLLLKCNQIANESCSWTVILPVILMVLSPLLAWAGSNRMEPAVTVYPVKTRPLRQHNLLVCSVNGFYPGHVEVRWFRNGREEEAGVVSTGLIPNGDWTFQIMVMLEVVPQGGEVYACHVEHPSLTSPLTVEWRAQDESSREKMLSGIGACVLGLLFLGMGLLFYIRRSPELEQRP